Protein AF-0000000079002775 (afdb_homodimer)

InterPro domains:
  IPR001754 Orotidine 5'-phosphate decarboxylase domain [PF00215] (4-211)
  IPR001754 Orotidine 5'-phosphate decarboxylase domain [SM00934] (4-211)
  IPR011060 Ribulose-phosphate binding barrel [SSF51366] (2-215)
  IPR013785 Aldolase-type TIM barrel [G3DSA:3.20.20.70] (4-216)
  IPR041710 HPS/KGPDC domain [cd04726] (3-211)

Radius of gyration: 21.22 Å; Cα contacts (8 Å, |Δi|>4): 998; chains: 2; bounding box: 40×64×52 Å

Organism: Staphylothermus marinus (strain ATCC 43588 / DSM 3639 / JCM 9404 / F1) (NCBI:txid399550)

Sequence (434 aa):
MKPILQVALDVDDLFKALSLSTRIVAELGCGNIWMEAGTPLIKAWGRIGVDVLKKSTNCFVVADTKTMDTGAFEGEIVLSAGADAYTVLGLADDSTIRESIDKAHEYNKLLIVDLINHPNPYKRALELDRLGVDVVLYHVGIDVQRSRGLTIDQLIDEIKMLKKNINAKIAVAGGIKHGKAKPLVDAGADIVVVGSAITKADDPVESAKRFMEEILSMKPILQVALDVDDLFKALSLSTRIVAELGCGNIWMEAGTPLIKAWGRIGVDVLKKSTNCFVVADTKTMDTGAFEGEIVLSAGADAYTVLGLADDSTIRESIDKAHEYNKLLIVDLINHPNPYKRALELDRLGVDVVLYHVGIDVQRSRGLTIDQLIDEIKMLKKNINAKIAVAGGIKHGKAKPLVDAGADIVVVGSAITKADDPVESAKRFMEEILS

Structure (mmCIF, N/CA/C/O backbone):
data_AF-0000000079002775-model_v1
#
loop_
_entity.id
_entity.type
_entity.pdbx_description
1 polymer "Orotidine 5'-phosphate decarboxylase"
#
loop_
_atom_site.group_PDB
_atom_site.id
_atom_site.type_symbol
_atom_site.label_atom_id
_atom_site.label_alt_id
_atom_site.label_comp_id
_atom_site.label_asym_id
_atom_site.label_entity_id
_atom_site.label_seq_id
_atom_site.pdbx_PDB_ins_code
_atom_site.Cartn_x
_atom_site.Cartn_y
_atom_site.Cartn_z
_atom_site.occupancy
_atom_site.B_iso_or_equiv
_atom_site.auth_seq_id
_atom_site.auth_comp_id
_atom_site.auth_asym_id
_atom_site.auth_atom_id
_atom_site.pdbx_PDB_model_num
ATOM 1 N N . MET A 1 1 ? 8.57 -23.328 -19.609 1 68 1 MET A N 1
ATOM 2 C CA . MET A 1 1 ? 8.656 -23.312 -18.141 1 68 1 MET A CA 1
ATOM 3 C C . MET A 1 1 ? 7.316 -23.672 -17.516 1 68 1 MET A C 1
ATOM 5 O O . MET A 1 1 ? 6.262 -23.391 -18.094 1 68 1 MET A O 1
ATOM 9 N N . LYS A 1 2 ? 7.258 -24.453 -16.469 1 91.62 2 LYS A N 1
ATOM 10 C CA . LYS A 1 2 ? 6.012 -24.875 -15.836 1 91.62 2 LYS A CA 1
ATOM 11 C C . LYS A 1 2 ? 5.32 -23.688 -15.156 1 91.62 2 LYS A C 1
ATOM 13 O O . LYS A 1 2 ? 5.984 -22.828 -14.57 1 91.62 2 LYS A O 1
ATOM 18 N N . PRO A 1 3 ? 4.082 -23.625 -15.344 1 97.75 3 PRO A N 1
ATOM 19 C CA . PRO A 1 3 ? 3.334 -22.547 -14.68 1 97.75 3 PRO A CA 1
ATOM 20 C C . PRO A 1 3 ? 3.438 -22.594 -13.164 1 97.75 3 PRO A C 1
ATOM 22 O O . PRO A 1 3 ? 3.729 -23.656 -12.594 1 97.75 3 PRO A O 1
ATOM 25 N N . ILE A 1 4 ? 3.303 -21.484 -12.539 1 98.62 4 ILE A N 1
ATOM 26 C CA . ILE A 1 4 ? 3.41 -21.344 -11.086 1 98.62 4 ILE A CA 1
ATOM 27 C C . ILE A 1 4 ? 2.033 -21.031 -10.5 1 98.62 4 ILE A C 1
ATOM 29 O O . ILE A 1 4 ? 1.271 -20.25 -11.055 1 98.62 4 ILE A O 1
ATOM 33 N N . LEU A 1 5 ? 1.716 -21.719 -9.445 1 98.75 5 LEU A N 1
ATOM 34 C CA . LEU A 1 5 ? 0.59 -21.328 -8.602 1 98.75 5 LEU A CA 1
ATOM 35 C C . LEU A 1 5 ? 1.05 -20.422 -7.461 1 98.75 5 LEU A C 1
ATOM 37 O O . LEU A 1 5 ? 1.854 -20.844 -6.621 1 98.75 5 LEU A O 1
ATOM 41 N N . GLN A 1 6 ? 0.677 -19.219 -7.473 1 98.88 6 GLN A N 1
ATOM 42 C CA . GLN A 1 6 ? 0.916 -18.312 -6.359 1 98.88 6 GLN A CA 1
ATOM 43 C C . GLN A 1 6 ? -0.288 -18.266 -5.422 1 98.88 6 GLN A C 1
ATOM 45 O O . GLN A 1 6 ? -1.377 -17.844 -5.824 1 98.88 6 GLN A O 1
ATOM 50 N N . VAL A 1 7 ? -0.094 -18.688 -4.199 1 98.88 7 VAL A N 1
ATOM 51 C CA . VAL A 1 7 ? -1.15 -18.672 -3.191 1 98.88 7 VAL A CA 1
ATOM 52 C C . VAL A 1 7 ? -1.104 -17.375 -2.404 1 98.88 7 VAL A C 1
ATOM 54 O O . VAL A 1 7 ? -0.161 -17.125 -1.647 1 98.88 7 VAL A O 1
ATOM 57 N N . ALA A 1 8 ? -2.111 -16.562 -2.598 1 98.81 8 ALA A N 1
ATOM 58 C CA . ALA A 1 8 ? -2.182 -15.258 -1.929 1 98.81 8 ALA A CA 1
ATOM 59 C C . ALA A 1 8 ? -2.836 -15.391 -0.556 1 98.81 8 ALA A C 1
ATOM 61 O O . ALA A 1 8 ? -4.043 -15.633 -0.456 1 98.81 8 ALA A O 1
ATOM 62 N N . LEU A 1 9 ? -2.064 -15.242 0.477 1 98.69 9 LEU A N 1
ATOM 63 C CA . LEU A 1 9 ? -2.592 -15.273 1.837 1 98.69 9 LEU A CA 1
ATOM 64 C C . LEU A 1 9 ? -3.088 -13.898 2.258 1 98.69 9 LEU A C 1
ATOM 66 O O . LEU A 1 9 ? -2.451 -13.227 3.07 1 98.69 9 LEU A O 1
ATOM 70 N N . ASP A 1 10 ? -4.258 -13.57 1.811 1 97.69 10 ASP A N 1
ATOM 71 C CA . ASP A 1 10 ? -4.906 -12.305 2.109 1 97.69 10 ASP A CA 1
ATOM 72 C C . ASP A 1 10 ? -5.66 -12.367 3.436 1 97.69 10 ASP A C 1
ATOM 74 O O . ASP A 1 10 ? -6.887 -12.234 3.465 1 97.69 10 ASP A O 1
ATOM 78 N N . VAL A 1 11 ? -4.957 -12.562 4.469 1 98 11 VAL A N 1
ATOM 79 C CA . VAL A 1 11 ? -5.457 -12.633 5.84 1 98 11 VAL A CA 1
ATOM 80 C C . VAL A 1 11 ? -4.695 -11.648 6.719 1 98 11 VAL A C 1
ATOM 82 O O . VAL A 1 11 ? -3.617 -11.18 6.352 1 98 11 VAL A O 1
ATOM 85 N N . ASP A 1 12 ? -5.309 -11.312 7.848 1 98.25 12 ASP A N 1
ATOM 86 C CA . ASP A 1 12 ? -4.617 -10.398 8.75 1 98.25 12 ASP A CA 1
ATOM 87 C C . ASP A 1 12 ? -4.152 -11.117 10.016 1 98.25 12 ASP A C 1
ATOM 89 O O . ASP A 1 12 ? -3.744 -10.477 10.984 1 98.25 12 ASP A O 1
ATOM 93 N N . ASP A 1 13 ? -4.324 -12.438 10.008 1 98.19 13 ASP A N 1
ATOM 94 C CA . ASP A 1 13 ? -3.928 -13.273 11.133 1 98.19 13 ASP A CA 1
ATOM 95 C C . ASP A 1 13 ? -2.668 -14.078 10.805 1 98.19 13 ASP A C 1
ATOM 97 O O . ASP A 1 13 ? -2.668 -14.891 9.875 1 98.19 13 ASP A O 1
ATOM 101 N N . LEU A 1 14 ? -1.687 -13.836 11.594 1 98.19 14 LEU A N 1
ATOM 102 C CA . LEU A 1 14 ? -0.381 -14.43 11.336 1 98.19 14 LEU A CA 1
ATOM 103 C C . LEU A 1 14 ? -0.438 -15.945 11.477 1 98.19 14 LEU A C 1
ATOM 105 O O . LEU A 1 14 ? 0.185 -16.672 10.695 1 98.19 14 LEU A O 1
ATOM 109 N N . PHE A 1 15 ? -1.118 -16.422 12.422 1 98.06 15 PHE A N 1
ATOM 110 C CA . PHE A 1 15 ? -1.224 -17.859 12.656 1 98.06 15 PHE A CA 1
ATOM 111 C C . PHE A 1 15 ? -1.978 -18.547 11.516 1 98.06 15 PHE A C 1
ATOM 113 O O . PHE A 1 15 ? -1.624 -19.641 11.102 1 98.06 15 PHE A O 1
ATOM 120 N N . LYS A 1 16 ? -2.967 -17.875 11.078 1 98.19 16 LYS A N 1
ATOM 121 C CA . LYS A 1 16 ? -3.707 -18.422 9.945 1 98.19 16 LYS A CA 1
ATOM 122 C C . LYS A 1 16 ? -2.82 -18.5 8.703 1 98.19 16 LYS A C 1
ATOM 124 O O . LYS A 1 16 ? -2.852 -19.5 7.984 1 98.19 16 LYS A O 1
ATOM 129 N N . ALA A 1 17 ? -2.084 -17.469 8.453 1 98.69 17 ALA A N 1
ATOM 130 C CA . ALA A 1 17 ? -1.166 -17.469 7.32 1 98.69 17 ALA A CA 1
ATOM 131 C C . ALA A 1 17 ? -0.15 -18.594 7.43 1 98.69 17 ALA A C 1
ATOM 133 O O . ALA A 1 17 ? 0.109 -19.297 6.453 1 98.69 17 ALA A O 1
ATOM 134 N N . LEU A 1 18 ? 0.353 -18.766 8.641 1 98.38 18 LEU A N 1
ATOM 135 C CA . LEU A 1 18 ? 1.354 -19.797 8.906 1 98.38 18 LEU A CA 1
ATOM 136 C C . LEU A 1 18 ? 0.762 -21.188 8.719 1 98.38 18 LEU A C 1
ATOM 138 O O . LEU A 1 18 ? 1.36 -22.031 8.055 1 98.38 18 LEU A O 1
ATOM 142 N N . SER A 1 19 ? -0.343 -21.375 9.266 1 98.44 19 SER A N 1
ATOM 143 C CA . SER A 1 19 ? -0.999 -22.672 9.203 1 98.44 19 SER A CA 1
ATOM 144 C C . SER A 1 19 ? -1.336 -23.047 7.766 1 98.44 19 SER A C 1
ATOM 146 O O . SER A 1 19 ? -1.032 -24.156 7.324 1 98.44 19 SER A O 1
ATOM 148 N N . LEU A 1 20 ? -1.895 -22.109 7.016 1 98.62 20 LEU A N 1
ATOM 149 C CA . LEU A 1 20 ? -2.279 -22.375 5.629 1 98.62 20 LEU A CA 1
ATOM 150 C C . LEU A 1 20 ? -1.055 -22.672 4.773 1 98.62 20 LEU A C 1
ATOM 152 O O . LEU A 1 20 ? -1.034 -23.656 4.043 1 98.62 20 LEU A O 1
ATOM 156 N N . SER A 1 21 ? -0.072 -21.828 4.902 1 98.62 21 SER A N 1
ATOM 157 C CA . SER A 1 21 ? 1.104 -21.953 4.047 1 98.62 21 SER A CA 1
ATOM 158 C C . SER A 1 21 ? 1.854 -23.266 4.328 1 98.62 21 SER A C 1
ATOM 160 O O . SER A 1 21 ? 2.229 -23.969 3.4 1 98.62 21 SER A O 1
ATOM 162 N N . THR A 1 22 ? 2.018 -23.625 5.609 1 98.56 22 THR A N 1
ATOM 163 C CA . THR A 1 22 ? 2.787 -24.812 5.965 1 98.56 22 THR A CA 1
ATOM 164 C C . THR A 1 22 ? 2.045 -26.078 5.562 1 98.56 22 THR A C 1
ATOM 166 O O . THR A 1 22 ? 2.658 -27.047 5.102 1 98.56 22 THR A O 1
ATOM 169 N N . ARG A 1 23 ? 0.751 -26.062 5.691 1 98.5 23 ARG A N 1
ATOM 170 C CA . ARG A 1 23 ? -0.04 -27.219 5.312 1 98.5 23 ARG A CA 1
ATOM 171 C C . ARG A 1 23 ? -0.003 -27.438 3.805 1 98.5 23 ARG A C 1
ATOM 173 O O . ARG A 1 23 ? 0.137 -28.578 3.342 1 98.5 23 ARG A O 1
ATOM 180 N N . ILE A 1 24 ? -0.096 -26.391 3.055 1 98.56 24 ILE A N 1
ATOM 181 C CA . ILE A 1 24 ? -0.084 -26.484 1.599 1 98.56 24 ILE A CA 1
ATOM 182 C C . ILE A 1 24 ? 1.282 -26.969 1.122 1 98.56 24 ILE A C 1
ATOM 184 O O . ILE A 1 24 ? 1.371 -27.875 0.296 1 98.56 24 ILE A O 1
ATOM 188 N N . VAL A 1 25 ? 2.324 -26.438 1.705 1 98 25 VAL A N 1
ATOM 189 C CA . VAL A 1 25 ? 3.678 -26.75 1.257 1 98 25 VAL A CA 1
ATOM 190 C C . VAL A 1 25 ? 4.055 -28.172 1.689 1 98 25 VAL A C 1
ATOM 192 O O . VAL A 1 25 ? 4.766 -28.875 0.973 1 98 25 VAL A O 1
ATOM 195 N N . ALA A 1 26 ? 3.549 -28.578 2.855 1 97.88 26 ALA A N 1
ATOM 196 C CA . ALA A 1 26 ? 3.811 -29.938 3.316 1 97.88 26 ALA A CA 1
ATOM 197 C C . ALA A 1 26 ? 3.277 -30.969 2.324 1 97.88 26 ALA A C 1
ATOM 199 O O . ALA A 1 26 ? 3.869 -32.031 2.145 1 97.88 26 ALA A O 1
ATOM 200 N N . GLU A 1 27 ? 2.213 -30.594 1.671 1 97.44 27 GLU A N 1
ATOM 201 C CA . 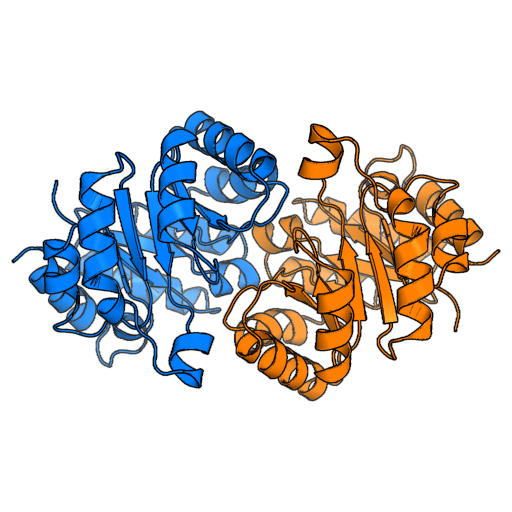GLU A 1 27 ? 1.559 -31.516 0.753 1 97.44 27 GLU A CA 1
ATOM 202 C C . GLU A 1 27 ? 2.104 -31.359 -0.665 1 97.44 27 GLU A C 1
ATOM 204 O O . GLU A 1 27 ? 2.295 -32.344 -1.37 1 97.44 27 GLU A O 1
ATOM 209 N N . LEU A 1 28 ? 2.338 -30.172 -1.102 1 97.06 28 LEU A N 1
ATOM 210 C CA . LEU A 1 28 ? 2.561 -29.922 -2.521 1 97.06 28 LEU A CA 1
ATOM 211 C C . LEU A 1 28 ? 4.023 -29.594 -2.795 1 97.06 28 LEU A C 1
ATOM 213 O O . LEU A 1 28 ? 4.465 -29.609 -3.945 1 97.06 28 LEU A O 1
ATOM 217 N N . GLY A 1 29 ? 4.797 -29.281 -1.727 1 96.69 29 GLY A N 1
ATOM 218 C CA . GLY A 1 29 ? 6.16 -28.828 -1.919 1 96.69 29 GLY A CA 1
ATOM 219 C C . GLY A 1 29 ? 6.238 -27.422 -2.486 1 96.69 29 GLY A C 1
ATOM 220 O O . GLY A 1 29 ? 5.223 -26.719 -2.588 1 96.69 29 GLY A O 1
ATOM 221 N N . CYS A 1 30 ? 7.469 -26.984 -2.875 1 96.5 30 CYS A N 1
ATOM 222 C CA . CYS A 1 30 ? 7.695 -25.609 -3.305 1 96.5 30 CYS A CA 1
ATOM 223 C C . CYS A 1 30 ? 8.023 -25.547 -4.793 1 96.5 30 CYS A C 1
ATOM 225 O O . CYS A 1 30 ? 8.352 -24.484 -5.316 1 96.5 30 CYS A O 1
ATOM 227 N N . GLY A 1 31 ? 7.988 -26.594 -5.461 1 93.56 31 GLY A N 1
ATOM 228 C CA . GLY A 1 31 ? 8.453 -26.641 -6.84 1 93.56 31 GLY A CA 1
ATOM 229 C C . GLY A 1 31 ? 7.754 -25.656 -7.746 1 93.56 31 GLY A C 1
ATOM 230 O O . GLY A 1 31 ? 8.406 -24.844 -8.406 1 93.56 31 GLY A O 1
ATOM 231 N N . ASN A 1 32 ? 6.438 -25.609 -7.867 1 96.12 32 ASN A N 1
ATOM 232 C CA . ASN A 1 32 ? 5.676 -24.703 -8.719 1 96.12 32 ASN A CA 1
ATOM 233 C C . ASN A 1 32 ? 4.688 -23.875 -7.902 1 96.12 32 ASN A C 1
ATOM 235 O O . ASN A 1 32 ? 3.627 -23.5 -8.398 1 96.12 32 ASN A O 1
ATOM 239 N N . ILE A 1 33 ? 5.129 -23.594 -6.621 1 97.88 33 ILE A N 1
ATOM 240 C CA . ILE A 1 33 ? 4.238 -22.828 -5.746 1 97.88 33 ILE A CA 1
ATOM 241 C C . ILE A 1 33 ? 4.984 -21.641 -5.156 1 97.88 33 ILE A C 1
ATOM 243 O O . ILE A 1 33 ? 6.113 -21.781 -4.68 1 97.88 33 ILE A O 1
ATOM 247 N N . TRP A 1 34 ? 4.426 -20.484 -5.328 1 98.75 34 TRP A N 1
ATOM 248 C CA . TRP A 1 34 ? 4.844 -19.281 -4.613 1 98.75 34 TRP A CA 1
ATOM 249 C C . TRP A 1 34 ? 3.867 -18.953 -3.488 1 98.75 34 TRP A C 1
ATOM 251 O O . TRP A 1 34 ? 2.66 -19.156 -3.627 1 98.75 34 TRP A O 1
ATOM 261 N N . MET A 1 35 ? 4.383 -18.562 -2.34 1 98.88 35 MET A N 1
ATOM 262 C CA . MET A 1 35 ? 3.559 -18.062 -1.245 1 98.88 35 MET A CA 1
ATOM 263 C C . MET A 1 35 ? 3.57 -16.531 -1.215 1 98.88 35 MET A C 1
ATOM 265 O O . MET A 1 35 ? 4.633 -15.922 -1.293 1 98.88 35 MET A O 1
ATOM 269 N N . GLU A 1 36 ? 2.438 -15.977 -1.137 1 98.94 36 GLU A N 1
ATOM 270 C CA . GLU A 1 36 ? 2.334 -14.516 -1.114 1 98.94 36 GLU A CA 1
ATOM 271 C C . GLU A 1 36 ? 1.89 -14.016 0.256 1 98.94 36 GLU A C 1
ATOM 273 O O . GLU A 1 36 ? 0.827 -14.398 0.749 1 98.94 36 GLU A O 1
ATOM 278 N N . ALA A 1 37 ? 2.727 -13.227 0.884 1 98.94 37 ALA A N 1
ATOM 279 C CA . ALA A 1 37 ? 2.219 -12.359 1.942 1 98.94 37 ALA A CA 1
ATOM 280 C C . ALA A 1 37 ? 1.298 -11.281 1.373 1 98.94 37 ALA A C 1
ATOM 282 O O . ALA A 1 37 ? 1.766 -10.273 0.841 1 98.94 37 ALA A O 1
ATOM 283 N N . GLY A 1 38 ? 0.029 -11.539 1.495 1 98.81 38 GLY A N 1
ATOM 284 C CA . GLY A 1 38 ? -0.936 -10.609 0.934 1 98.81 38 GLY A CA 1
ATOM 285 C C . GLY A 1 38 ? -0.874 -9.234 1.569 1 98.81 38 GLY A C 1
ATOM 286 O O . GLY A 1 38 ? -0.318 -9.07 2.658 1 98.81 38 GLY A O 1
ATOM 287 N N . THR A 1 39 ? -1.464 -8.273 0.952 1 98.81 39 THR A N 1
ATOM 288 C CA . THR A 1 39 ? -1.425 -6.883 1.392 1 98.81 39 THR A CA 1
ATOM 289 C C . THR A 1 39 ? -1.974 -6.75 2.809 1 98.81 39 THR A C 1
ATOM 291 O O . THR A 1 39 ? -1.373 -6.082 3.652 1 98.81 39 THR A O 1
ATOM 294 N N . PRO A 1 40 ? -3.084 -7.434 3.154 1 98.62 40 PRO A N 1
ATOM 295 C CA . PRO A 1 40 ? -3.57 -7.309 4.531 1 98.62 40 PRO A CA 1
ATOM 296 C C . PRO A 1 40 ? -2.592 -7.879 5.555 1 98.62 40 PRO A C 1
ATOM 298 O O . PRO A 1 40 ? -2.48 -7.352 6.668 1 98.62 40 PRO A O 1
ATOM 301 N N . LEU A 1 41 ? -1.939 -8.938 5.191 1 98.88 41 LEU A N 1
ATOM 302 C CA . LEU A 1 41 ? -0.966 -9.516 6.109 1 98.88 41 LEU A CA 1
ATOM 303 C C . LEU A 1 41 ? 0.181 -8.547 6.371 1 98.88 41 LEU A C 1
ATOM 305 O O . LEU A 1 41 ? 0.629 -8.398 7.512 1 98.88 41 LEU A O 1
ATOM 309 N N . ILE A 1 42 ? 0.631 -7.898 5.316 1 98.94 42 ILE A N 1
ATOM 310 C CA . ILE A 1 42 ? 1.707 -6.918 5.434 1 98.94 42 ILE A CA 1
ATOM 311 C C . ILE A 1 42 ? 1.227 -5.715 6.238 1 98.94 42 ILE A C 1
ATOM 313 O O . ILE A 1 42 ? 1.95 -5.203 7.098 1 98.94 42 ILE A O 1
ATOM 317 N N . LYS A 1 43 ? 0.018 -5.246 6.012 1 98.81 43 LYS A N 1
ATOM 318 C CA . LYS A 1 43 ? -0.492 -4.086 6.734 1 98.81 43 LYS A CA 1
ATOM 319 C C . LYS A 1 43 ? -0.768 -4.426 8.195 1 98.81 43 LYS A C 1
ATOM 321 O O . LYS A 1 43 ? -0.725 -3.549 9.062 1 98.81 43 LYS A O 1
ATOM 326 N N . ALA A 1 44 ? -0.926 -5.707 8.484 1 98.88 44 ALA A N 1
ATOM 327 C CA . ALA A 1 44 ? -1.184 -6.141 9.859 1 98.88 44 ALA A CA 1
ATOM 328 C C . ALA A 1 44 ? 0.121 -6.398 10.609 1 98.88 44 ALA A C 1
ATOM 330 O O . ALA A 1 44 ? 0.257 -6.031 11.773 1 98.88 44 ALA A O 1
ATOM 331 N N . TRP A 1 45 ? 1.089 -7.012 9.844 1 98.81 45 TRP A N 1
ATOM 332 C CA . TRP A 1 45 ? 2.213 -7.566 10.594 1 98.81 45 TRP A CA 1
ATOM 333 C C . TRP A 1 45 ? 3.541 -7.102 10.008 1 98.81 45 TRP A C 1
ATOM 335 O O . TRP A 1 45 ? 4.609 -7.418 10.531 1 98.81 45 TRP A O 1
ATOM 345 N N . GLY A 1 46 ? 3.514 -6.336 8.93 1 98.75 46 GLY A N 1
ATOM 346 C CA . GLY A 1 46 ? 4.734 -5.824 8.328 1 98.75 46 GLY A CA 1
ATOM 347 C C . GLY A 1 46 ? 5.652 -6.918 7.82 1 98.75 46 GLY A C 1
ATOM 348 O O . GLY A 1 46 ? 5.195 -7.906 7.246 1 98.75 46 GLY A O 1
ATOM 349 N N . ARG A 1 47 ? 6.898 -6.699 7.996 1 98.56 47 ARG A N 1
ATOM 350 C CA . ARG A 1 47 ? 7.914 -7.609 7.477 1 98.56 47 ARG A CA 1
ATOM 351 C C . ARG A 1 47 ? 7.891 -8.938 8.219 1 98.56 47 ARG A C 1
ATOM 353 O O . ARG A 1 47 ? 8.406 -9.945 7.727 1 98.56 47 ARG A O 1
ATOM 360 N N . ILE A 1 48 ? 7.266 -8.984 9.398 1 98.62 48 ILE A N 1
ATOM 361 C CA . ILE A 1 48 ? 7.152 -10.219 10.164 1 98.62 48 ILE A CA 1
ATOM 362 C C . ILE A 1 48 ? 6.344 -11.25 9.367 1 98.62 48 ILE A C 1
ATOM 364 O O . ILE A 1 48 ? 6.656 -12.438 9.383 1 98.62 48 ILE A O 1
ATOM 368 N N . GLY A 1 49 ? 5.285 -10.773 8.68 1 98.75 49 GLY A N 1
ATOM 369 C CA . GLY A 1 49 ? 4.508 -11.656 7.828 1 98.75 49 GLY A CA 1
ATOM 370 C C . GLY A 1 49 ? 5.328 -12.305 6.727 1 98.75 49 GLY A C 1
ATOM 371 O O . GLY A 1 49 ? 5.148 -13.484 6.418 1 98.75 49 GLY A O 1
ATOM 372 N N . VAL A 1 50 ? 6.27 -11.57 6.195 1 98.88 50 VAL A N 1
ATOM 373 C CA . VAL A 1 50 ? 7.148 -12.047 5.129 1 98.88 50 VAL A CA 1
ATOM 374 C C . VAL A 1 50 ? 8.156 -13.047 5.695 1 98.88 50 VAL A C 1
ATOM 376 O O . VAL A 1 50 ? 8.344 -14.133 5.145 1 98.88 50 VAL A O 1
ATOM 379 N N . ASP A 1 51 ? 8.734 -12.648 6.793 1 98.69 51 ASP A N 1
ATOM 380 C CA . ASP A 1 51 ? 9.773 -13.438 7.449 1 98.69 51 ASP A CA 1
ATOM 381 C C . ASP A 1 51 ? 9.242 -14.812 7.855 1 98.69 51 ASP A C 1
ATOM 383 O O . ASP A 1 51 ? 9.891 -15.828 7.629 1 98.69 51 ASP A O 1
ATOM 387 N N . VAL A 1 52 ? 8.055 -14.82 8.406 1 97.94 52 VAL A N 1
ATOM 388 C CA . VAL A 1 52 ? 7.469 -16.047 8.914 1 97.94 52 VAL A CA 1
ATOM 389 C C . VAL A 1 52 ? 7.184 -17 7.754 1 97.94 52 VAL A C 1
ATOM 391 O O . VAL A 1 52 ? 7.438 -18.203 7.852 1 97.94 52 VAL A O 1
ATOM 394 N N . LEU A 1 53 ? 6.668 -16.5 6.656 1 98.62 53 LEU A N 1
ATOM 395 C CA . LEU A 1 53 ? 6.375 -17.344 5.5 1 98.62 53 LEU A CA 1
ATOM 396 C C . LEU A 1 53 ? 7.656 -17.906 4.906 1 98.62 53 LEU A C 1
ATOM 398 O O . LEU A 1 53 ? 7.703 -19.078 4.523 1 98.62 53 LEU A O 1
ATOM 402 N N . LYS A 1 54 ? 8.68 -17.062 4.836 1 98.69 54 LYS A N 1
ATOM 403 C CA . LYS A 1 54 ? 9.945 -17.5 4.254 1 98.69 54 LYS A CA 1
ATOM 404 C C . LYS A 1 54 ? 10.594 -18.594 5.109 1 98.69 54 LYS A C 1
ATOM 406 O O . LYS A 1 54 ? 10.977 -19.641 4.598 1 98.69 54 LYS A O 1
ATOM 411 N N . LYS A 1 55 ? 10.648 -18.422 6.367 1 98.12 55 LYS A N 1
ATOM 412 C CA . LYS A 1 55 ? 11.352 -19.344 7.266 1 98.12 55 LYS A CA 1
ATOM 413 C C . LYS A 1 55 ? 10.578 -20.641 7.449 1 98.12 55 LYS A C 1
ATOM 415 O O . LYS A 1 55 ? 11.18 -21.703 7.621 1 98.12 55 LYS A O 1
ATOM 420 N N . SER A 1 56 ? 9.273 -20.516 7.371 1 97.81 56 SER A N 1
ATOM 421 C CA . SER A 1 56 ? 8.461 -21.703 7.668 1 97.81 56 SER A CA 1
ATOM 422 C C . SER A 1 56 ? 8.281 -22.578 6.43 1 97.81 56 SER A C 1
ATOM 424 O O . SER A 1 56 ? 8.086 -23.781 6.543 1 97.81 56 SER A O 1
ATOM 426 N N . THR A 1 57 ? 8.359 -22 5.207 1 97.81 57 THR A N 1
ATOM 427 C CA . THR A 1 57 ? 8.062 -22.781 4.008 1 97.81 57 THR A CA 1
ATOM 428 C C . THR A 1 57 ? 9.32 -22.984 3.166 1 97.81 57 THR A C 1
ATOM 430 O O . THR A 1 57 ? 9.422 -23.953 2.416 1 97.81 57 THR A O 1
ATOM 433 N N . ASN A 1 58 ? 10.156 -22.016 3.205 1 96.38 58 ASN A N 1
ATOM 434 C CA . ASN A 1 58 ? 11.352 -21.938 2.367 1 96.38 58 ASN A CA 1
ATOM 435 C C . ASN A 1 58 ? 10.992 -21.906 0.885 1 96.38 58 ASN A C 1
ATOM 437 O O . ASN A 1 58 ? 11.797 -22.297 0.037 1 96.38 58 ASN A O 1
ATOM 441 N N . CYS A 1 59 ? 9.773 -21.609 0.574 1 98.25 59 CYS A N 1
ATOM 442 C CA . CYS A 1 59 ? 9.32 -21.438 -0.801 1 98.25 59 CYS A CA 1
ATOM 443 C C . CYS A 1 59 ? 9.641 -20.031 -1.303 1 98.25 59 CYS A C 1
ATOM 445 O O . CYS A 1 59 ? 10.156 -19.203 -0.555 1 98.25 59 CYS A O 1
ATOM 447 N N . PHE A 1 60 ? 9.523 -19.812 -2.623 1 98.81 60 PHE A N 1
ATOM 448 C CA . PHE A 1 60 ? 9.516 -18.469 -3.182 1 98.81 60 PHE A CA 1
ATOM 449 C C . PHE A 1 60 ? 8.398 -17.641 -2.566 1 98.81 60 PHE A C 1
ATOM 451 O O . PHE A 1 60 ? 7.234 -18.047 -2.59 1 98.81 60 PHE A O 1
ATOM 458 N N . VAL A 1 61 ? 8.742 -16.484 -1.945 1 98.94 61 VAL A N 1
ATOM 459 C CA . VAL A 1 61 ? 7.758 -15.68 -1.232 1 98.94 61 VAL A CA 1
ATOM 460 C C . VAL A 1 61 ? 7.602 -14.328 -1.924 1 98.94 61 VAL A C 1
ATOM 462 O O . VAL A 1 61 ? 8.594 -13.648 -2.201 1 98.94 61 VAL A O 1
ATOM 465 N N . VAL A 1 62 ? 6.371 -13.945 -2.232 1 98.94 62 VAL A N 1
ATOM 466 C CA . VAL A 1 62 ? 6.027 -12.641 -2.791 1 98.94 62 VAL A CA 1
ATOM 467 C C . VAL A 1 62 ? 5.473 -11.742 -1.691 1 98.94 62 VAL A C 1
ATOM 469 O O . VAL A 1 62 ? 4.57 -12.133 -0.952 1 98.94 62 VAL A O 1
ATOM 472 N N . ALA A 1 63 ? 6.051 -10.594 -1.501 1 99 63 ALA A N 1
ATOM 473 C CA . ALA A 1 63 ? 5.445 -9.562 -0.661 1 99 63 ALA A CA 1
ATOM 474 C C . ALA A 1 63 ? 4.562 -8.633 -1.486 1 99 63 ALA A C 1
ATOM 476 O O . ALA A 1 63 ? 5.062 -7.855 -2.303 1 99 63 ALA A O 1
ATOM 477 N N . ASP A 1 64 ? 3.281 -8.727 -1.263 1 98.94 64 ASP A N 1
ATOM 478 C CA . ASP A 1 64 ? 2.344 -7.906 -2.023 1 98.94 64 ASP A CA 1
ATOM 479 C C . ASP A 1 64 ? 2.209 -6.516 -1.408 1 98.94 64 ASP A C 1
ATOM 481 O O . ASP A 1 64 ? 1.159 -6.172 -0.86 1 98.94 64 ASP A O 1
ATOM 485 N N . THR A 1 65 ? 3.203 -5.664 -1.651 1 98.94 65 THR A N 1
ATOM 486 C CA . THR A 1 65 ? 3.328 -4.363 -1.006 1 98.94 65 THR A CA 1
ATOM 487 C C . THR A 1 65 ? 2.457 -3.324 -1.708 1 98.94 65 THR A C 1
ATOM 489 O O . THR A 1 65 ? 2.055 -2.33 -1.1 1 98.94 65 THR A O 1
ATOM 492 N N . LYS A 1 66 ? 2.207 -3.52 -2.938 1 98.88 66 LYS A N 1
ATOM 493 C CA . LYS A 1 66 ? 1.467 -2.553 -3.742 1 98.88 66 LYS A CA 1
ATOM 494 C C . LYS A 1 66 ? 2.029 -1.146 -3.568 1 98.88 66 LYS A C 1
ATOM 496 O O . LYS A 1 66 ? 1.283 -0.201 -3.305 1 98.88 66 LYS A O 1
ATOM 501 N N . THR A 1 67 ? 3.316 -1.037 -3.773 1 98.88 67 THR A N 1
ATOM 502 C CA . THR A 1 67 ? 4.047 0.203 -3.537 1 98.88 67 THR A CA 1
ATOM 503 C C . THR A 1 67 ? 3.691 1.25 -4.59 1 98.88 67 THR A C 1
ATOM 505 O O . THR A 1 67 ? 3.592 0.936 -5.777 1 98.88 67 THR A O 1
ATOM 508 N N . MET A 1 68 ? 3.49 2.502 -4.137 1 98.75 68 MET A N 1
ATOM 509 C CA . MET A 1 68 ? 3.08 3.584 -5.027 1 98.75 68 MET A CA 1
ATOM 510 C C . MET A 1 68 ? 4.191 4.621 -5.168 1 98.75 68 MET A C 1
ATOM 512 O O . MET A 1 68 ? 4.258 5.328 -6.176 1 98.75 68 MET A O 1
ATOM 516 N N . ASP A 1 69 ? 5 4.801 -4.164 1 97.75 69 ASP A N 1
ATOM 517 C CA . ASP A 1 69 ? 6.168 5.676 -4.148 1 97.75 69 ASP A CA 1
ATOM 518 C C . ASP A 1 69 ? 7.246 5.137 -3.213 1 97.75 69 ASP A C 1
ATOM 520 O O . ASP A 1 69 ? 7.004 4.195 -2.455 1 97.75 69 ASP A O 1
ATOM 524 N N . THR A 1 70 ? 8.453 5.613 -3.357 1 97.38 70 THR A N 1
ATOM 525 C CA . THR A 1 70 ? 9.617 5.211 -2.572 1 97.38 70 THR A CA 1
ATOM 526 C C . THR A 1 70 ? 9.883 3.715 -2.73 1 97.38 70 THR A C 1
ATOM 528 O O . THR A 1 70 ? 10.023 2.994 -1.74 1 97.38 70 THR A O 1
ATOM 531 N N . GLY A 1 71 ? 9.922 3.322 -3.994 1 98.44 71 GLY A N 1
ATOM 532 C CA . GLY A 1 71 ? 9.977 1.919 -4.367 1 98.44 71 GLY A CA 1
ATOM 533 C C . GLY A 1 71 ? 11.18 1.195 -3.795 1 98.44 71 GLY A C 1
ATOM 534 O O . GLY A 1 71 ? 11.055 0.09 -3.264 1 98.44 71 GLY A O 1
ATOM 535 N N . ALA A 1 72 ? 12.352 1.822 -3.846 1 98.5 72 ALA A N 1
ATOM 536 C CA . ALA A 1 72 ? 13.57 1.188 -3.355 1 98.5 72 ALA A CA 1
ATOM 537 C C . ALA A 1 72 ? 13.539 1.026 -1.838 1 98.5 72 ALA A C 1
ATOM 539 O O . ALA A 1 72 ? 13.906 -0.025 -1.311 1 98.5 72 ALA A O 1
ATOM 540 N N . PHE A 1 73 ? 13.07 2.029 -1.182 1 98.56 73 PHE A N 1
ATOM 541 C CA . PHE A 1 73 ? 13.016 2.029 0.275 1 98.56 73 PHE A CA 1
ATOM 542 C C . PHE A 1 73 ? 12.047 0.962 0.779 1 98.56 73 PHE A C 1
ATOM 544 O O . PHE A 1 73 ? 12.406 0.147 1.633 1 98.56 73 PHE A O 1
ATOM 551 N N . GLU A 1 74 ? 10.859 0.926 0.259 1 98.75 74 GLU A N 1
ATOM 552 C CA . GLU A 1 74 ? 9.859 -0.055 0.672 1 98.75 74 GLU A CA 1
ATOM 553 C C . GLU A 1 74 ? 10.258 -1.465 0.246 1 98.75 74 GLU A C 1
ATOM 555 O O . GLU A 1 74 ? 9.992 -2.434 0.958 1 98.75 74 GLU A O 1
ATOM 560 N N . GLY A 1 75 ? 10.906 -1.564 -0.966 1 98.88 75 GLY A N 1
ATOM 561 C CA . GLY A 1 75 ? 11.43 -2.852 -1.393 1 98.88 75 GLY A CA 1
ATOM 562 C C . GLY A 1 75 ? 12.445 -3.43 -0.427 1 98.88 75 GLY A C 1
ATOM 563 O O . GLY A 1 75 ? 12.391 -4.617 -0.096 1 98.88 75 GLY A O 1
ATOM 564 N N . GLU A 1 76 ? 13.328 -2.57 0.064 1 98.88 76 GLU A N 1
ATOM 565 C CA . GLU A 1 76 ? 14.375 -3.01 0.98 1 98.88 76 GLU A CA 1
ATOM 566 C C . GLU A 1 76 ? 13.781 -3.625 2.244 1 98.88 76 GLU A C 1
ATOM 568 O O . GLU A 1 76 ? 14.336 -4.586 2.791 1 98.88 76 GLU A O 1
ATOM 573 N N . ILE A 1 77 ? 12.719 -3.119 2.713 1 98.94 77 ILE A N 1
ATOM 574 C CA . ILE A 1 77 ? 12.062 -3.574 3.936 1 98.94 77 ILE A CA 1
ATOM 575 C C . ILE A 1 77 ? 11.688 -5.047 3.801 1 98.94 77 ILE A C 1
ATOM 577 O O . ILE A 1 77 ? 12 -5.859 4.672 1 98.94 77 ILE A O 1
ATOM 581 N N . VAL A 1 78 ? 11.086 -5.406 2.631 1 98.94 78 VAL A N 1
ATOM 582 C CA . VAL A 1 78 ? 10.523 -6.75 2.527 1 98.94 78 VAL A CA 1
ATOM 583 C C . VAL A 1 78 ? 11.562 -7.703 1.945 1 98.94 78 VAL A C 1
ATOM 585 O O . VAL A 1 78 ? 11.586 -8.891 2.289 1 98.94 78 VAL A O 1
ATOM 588 N N . LEU A 1 79 ? 12.5 -7.199 1.054 1 98.94 79 LEU A N 1
ATOM 589 C CA . LEU A 1 79 ? 13.57 -8.047 0.524 1 98.94 79 LEU A CA 1
ATOM 590 C C . LEU A 1 79 ? 14.516 -8.484 1.636 1 98.94 79 LEU A C 1
ATOM 592 O O . LEU A 1 79 ? 14.922 -9.648 1.688 1 98.94 79 LEU A O 1
ATOM 596 N N . SER A 1 80 ? 14.797 -7.613 2.566 1 98.75 80 SER A N 1
ATOM 597 C CA . SER A 1 80 ? 15.664 -7.93 3.695 1 98.75 80 SER A CA 1
ATOM 598 C C . SER A 1 80 ? 14.992 -8.906 4.652 1 98.75 80 SER A C 1
ATOM 600 O O . SER A 1 80 ? 15.664 -9.594 5.426 1 98.75 80 SER A O 1
ATOM 602 N N . ALA A 1 81 ? 13.688 -8.961 4.578 1 98.75 81 ALA A N 1
ATOM 603 C CA . ALA A 1 81 ? 12.938 -9.875 5.434 1 98.75 81 ALA A CA 1
ATOM 604 C C . ALA A 1 81 ? 12.82 -11.258 4.797 1 98.75 81 ALA A C 1
ATOM 606 O O . ALA A 1 81 ? 12.305 -12.195 5.414 1 98.75 81 ALA A O 1
ATOM 607 N N . GLY A 1 82 ? 13.258 -11.383 3.521 1 98.81 82 GLY A N 1
ATOM 608 C CA . GLY A 1 82 ? 13.32 -12.711 2.92 1 98.81 82 GLY A CA 1
ATOM 609 C C . GLY A 1 82 ? 12.438 -12.852 1.692 1 98.81 82 GLY A C 1
ATOM 610 O O . GLY A 1 82 ? 12.43 -13.898 1.045 1 98.81 82 GLY A O 1
ATOM 611 N N . ALA A 1 83 ? 11.719 -11.805 1.301 1 98.94 83 ALA A N 1
ATOM 612 C CA . ALA A 1 83 ? 10.891 -11.883 0.097 1 98.94 83 ALA A CA 1
ATOM 613 C C . ALA A 1 83 ? 11.75 -12.148 -1.138 1 98.94 83 ALA A C 1
ATOM 615 O O . ALA A 1 83 ? 12.859 -11.617 -1.259 1 98.94 83 ALA A O 1
ATOM 616 N N . ASP A 1 84 ? 11.195 -12.938 -2.023 1 98.94 84 ASP A N 1
ATOM 617 C CA . ASP A 1 84 ? 11.867 -13.219 -3.289 1 98.94 84 ASP A CA 1
ATOM 618 C C . ASP A 1 84 ? 11.352 -12.305 -4.398 1 98.94 84 ASP A C 1
ATOM 620 O O . ASP A 1 84 ? 11.938 -12.25 -5.484 1 98.94 84 ASP A O 1
ATOM 624 N N . ALA A 1 85 ? 10.258 -11.609 -4.16 1 98.94 85 ALA A N 1
ATOM 625 C CA . ALA A 1 85 ? 9.672 -10.594 -5.031 1 98.94 85 ALA A CA 1
ATOM 626 C C . ALA A 1 85 ? 8.773 -9.648 -4.242 1 98.94 85 ALA A C 1
ATOM 628 O O . ALA A 1 85 ? 8.289 -10 -3.166 1 98.94 85 ALA A O 1
ATOM 629 N N . TYR A 1 86 ? 8.57 -8.461 -4.672 1 98.94 86 TYR A N 1
ATOM 630 C CA . TYR A 1 86 ? 7.574 -7.559 -4.113 1 98.94 86 TYR A CA 1
ATOM 631 C C . TYR A 1 86 ? 6.852 -6.797 -5.219 1 98.94 86 TYR A C 1
ATOM 633 O O . TYR A 1 86 ? 7.281 -6.809 -6.375 1 98.94 86 TYR A O 1
ATOM 641 N N . THR A 1 87 ? 5.742 -6.219 -4.879 1 98.94 87 THR A N 1
ATOM 642 C CA . THR A 1 87 ? 4.906 -5.637 -5.922 1 98.94 87 THR A CA 1
ATOM 643 C C . THR A 1 87 ? 4.938 -4.113 -5.855 1 98.94 87 THR A C 1
ATOM 645 O O . THR A 1 87 ? 4.992 -3.535 -4.77 1 98.94 87 THR A O 1
ATOM 648 N N . VAL A 1 88 ? 4.906 -3.508 -6.973 1 98.94 88 VAL A N 1
ATOM 649 C CA . VAL A 1 88 ? 4.699 -2.08 -7.195 1 98.94 88 VAL A CA 1
ATOM 650 C C . VAL A 1 88 ? 3.494 -1.871 -8.109 1 98.94 88 VAL A C 1
ATOM 652 O O . VAL A 1 88 ? 3.217 -2.697 -8.984 1 98.94 88 VAL A O 1
ATOM 655 N N . LEU A 1 89 ? 2.797 -0.78 -7.871 1 98.94 89 LEU A N 1
ATOM 656 C CA . LEU A 1 89 ? 1.616 -0.511 -8.688 1 98.94 89 LEU A CA 1
ATOM 657 C C . LEU A 1 89 ? 2.01 0.033 -10.055 1 98.94 89 LEU A C 1
ATOM 659 O O . LEU A 1 89 ? 2.895 0.886 -10.156 1 98.94 89 LEU A O 1
ATOM 663 N N . GLY A 1 90 ? 1.311 -0.496 -11.078 1 98.81 90 GLY A N 1
ATOM 664 C CA . GLY A 1 90 ? 1.532 -0.009 -12.43 1 98.81 90 GLY A CA 1
A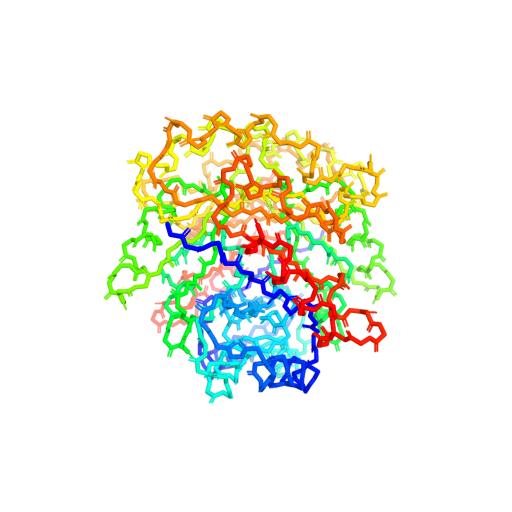TOM 665 C C . GLY A 1 90 ? 1.187 1.459 -12.602 1 98.81 90 GLY A C 1
ATOM 666 O O . GLY A 1 90 ? 1.589 2.086 -13.578 1 98.81 90 GLY A O 1
ATOM 667 N N . LEU A 1 91 ? 0.51 1.975 -11.688 1 98.62 91 LEU A N 1
ATOM 668 C CA . LEU A 1 91 ? 0.076 3.367 -11.703 1 98.62 91 LEU A CA 1
ATOM 669 C C . LEU A 1 91 ? 1.1 4.262 -11.008 1 98.62 91 LEU A C 1
ATOM 671 O O . LEU A 1 91 ? 0.942 5.484 -10.984 1 98.62 91 LEU A O 1
ATOM 675 N N . ALA A 1 92 ? 2.166 3.686 -10.43 1 98.56 92 ALA A N 1
ATOM 676 C CA . ALA A 1 92 ? 3.264 4.477 -9.875 1 98.56 92 ALA A CA 1
ATOM 677 C C . ALA A 1 92 ? 4.043 5.18 -10.977 1 98.56 92 ALA A C 1
ATOM 679 O O . ALA A 1 92 ? 3.973 4.785 -12.148 1 98.56 92 ALA A O 1
ATOM 680 N N . ASP A 1 93 ? 4.68 6.238 -10.648 1 97.75 93 ASP A N 1
ATOM 681 C CA . ASP A 1 93 ? 5.547 6.934 -11.594 1 97.75 93 ASP A CA 1
ATOM 682 C C . ASP A 1 93 ? 6.668 6.02 -12.086 1 97.75 93 ASP A C 1
ATOM 684 O O . ASP A 1 93 ? 7.145 5.16 -11.344 1 97.75 93 ASP A O 1
ATOM 688 N N . ASP A 1 94 ? 7.164 6.242 -13.328 1 97.94 94 ASP A N 1
ATOM 689 C CA . ASP A 1 94 ? 8.219 5.402 -13.891 1 97.94 94 ASP A CA 1
ATOM 690 C C . ASP A 1 94 ? 9.492 5.484 -13.047 1 97.94 94 ASP A C 1
ATOM 692 O O . ASP A 1 94 ? 10.25 4.516 -12.969 1 97.94 94 ASP A O 1
ATOM 696 N N . SER A 1 95 ? 9.719 6.633 -12.43 1 97.56 95 SER A N 1
ATOM 697 C CA . SER A 1 95 ? 10.883 6.742 -11.555 1 97.56 95 SER A CA 1
ATOM 698 C C . SER A 1 95 ? 10.789 5.77 -10.383 1 97.56 95 SER A C 1
ATOM 700 O O . SER A 1 95 ? 11.797 5.184 -9.977 1 97.56 95 SER A O 1
ATOM 702 N N . THR A 1 96 ? 9.586 5.551 -9.82 1 98.44 96 THR A N 1
ATOM 703 C CA . THR A 1 96 ? 9.359 4.578 -8.758 1 98.44 96 THR A CA 1
ATOM 704 C C . THR A 1 96 ? 9.609 3.16 -9.258 1 98.44 96 THR A C 1
ATOM 706 O O . THR A 1 96 ? 10.266 2.361 -8.578 1 98.44 96 THR A O 1
ATOM 709 N N . ILE A 1 97 ? 9.125 2.887 -10.453 1 98.81 97 ILE A N 1
ATOM 710 C CA . ILE A 1 97 ? 9.258 1.554 -11.023 1 98.81 97 ILE A CA 1
ATOM 711 C C . ILE A 1 97 ? 10.734 1.261 -11.305 1 98.81 97 ILE A C 1
ATOM 713 O O . ILE A 1 97 ? 11.234 0.185 -10.969 1 98.81 97 ILE A O 1
ATOM 717 N N . ARG A 1 98 ? 11.477 2.211 -11.844 1 98.56 98 ARG A N 1
ATOM 718 C CA . ARG A 1 98 ? 12.891 2.02 -12.18 1 98.56 98 ARG A CA 1
ATOM 719 C C . ARG A 1 98 ? 13.711 1.753 -10.922 1 98.56 98 ARG A C 1
ATOM 721 O O . ARG A 1 98 ? 14.531 0.83 -10.891 1 98.56 98 ARG A O 1
ATOM 728 N N . GLU A 1 99 ? 13.492 2.543 -9.914 1 98.31 99 GLU A N 1
ATOM 729 C CA . GLU A 1 99 ? 14.266 2.328 -8.703 1 98.31 99 GLU A CA 1
ATOM 730 C C . GLU A 1 99 ? 13.906 1.003 -8.039 1 98.31 99 GLU A C 1
ATOM 732 O O . GLU A 1 99 ? 14.75 0.362 -7.414 1 98.31 99 GLU A O 1
ATOM 737 N N . SER A 1 100 ? 12.648 0.59 -8.18 1 98.88 100 SER A N 1
ATOM 738 C CA . SER A 1 100 ? 12.219 -0.697 -7.645 1 98.88 100 SER A CA 1
ATOM 739 C C . SER A 1 100 ? 12.883 -1.854 -8.383 1 98.88 100 SER A C 1
ATOM 741 O O . SER A 1 100 ? 13.281 -2.844 -7.766 1 98.88 100 SER A O 1
ATOM 743 N N . ILE A 1 101 ? 12.977 -1.735 -9.758 1 98.88 101 ILE A N 1
ATOM 744 C CA . ILE A 1 101 ? 13.68 -2.734 -10.547 1 98.88 101 ILE A CA 1
ATOM 745 C C . ILE A 1 101 ? 15.125 -2.859 -10.055 1 98.88 101 ILE A C 1
ATOM 747 O O . ILE A 1 101 ? 15.594 -3.963 -9.773 1 98.88 101 ILE A O 1
ATOM 751 N N . ASP A 1 102 ? 15.75 -1.711 -9.922 1 98.81 102 ASP A N 1
ATOM 752 C CA . ASP A 1 102 ? 17.141 -1.685 -9.5 1 98.81 102 ASP A CA 1
ATOM 753 C C . ASP A 1 102 ? 17.312 -2.344 -8.133 1 98.81 102 ASP A C 1
ATOM 755 O O . ASP A 1 102 ? 18.234 -3.143 -7.93 1 98.81 102 ASP A O 1
ATOM 759 N N . LYS A 1 103 ? 16.422 -2.021 -7.223 1 98.88 103 LYS A N 1
ATOM 760 C CA . LYS A 1 103 ? 16.531 -2.551 -5.867 1 98.88 103 LYS A CA 1
ATOM 761 C C . LYS A 1 103 ? 16.312 -4.062 -5.848 1 98.88 103 LYS A C 1
ATOM 763 O O . LYS A 1 103 ? 17.062 -4.797 -5.203 1 98.88 103 LYS A O 1
ATOM 768 N N . ALA A 1 104 ? 15.289 -4.539 -6.523 1 98.94 104 ALA A N 1
ATOM 769 C CA . ALA A 1 104 ? 15.031 -5.973 -6.598 1 98.94 104 ALA A CA 1
ATOM 770 C C . ALA A 1 104 ? 16.234 -6.723 -7.168 1 98.94 104 ALA A C 1
ATOM 772 O O . ALA A 1 104 ? 16.656 -7.738 -6.613 1 98.94 104 ALA A O 1
ATOM 773 N N . HIS A 1 105 ? 16.781 -6.195 -8.219 1 98.88 105 HIS A N 1
ATOM 774 C CA . HIS A 1 105 ? 17.891 -6.852 -8.898 1 98.88 105 HIS A CA 1
ATOM 775 C C . HIS A 1 105 ? 19.172 -6.793 -8.062 1 98.88 105 HIS A C 1
ATOM 777 O O . HIS A 1 105 ? 19.984 -7.719 -8.102 1 98.88 105 HIS A O 1
ATOM 783 N N . GLU A 1 106 ? 19.359 -5.676 -7.34 1 98.75 106 GLU A N 1
ATOM 784 C CA . GLU A 1 106 ? 20.469 -5.59 -6.391 1 98.75 106 GLU A CA 1
ATOM 785 C C . GLU A 1 106 ? 20.453 -6.766 -5.418 1 98.75 106 GLU A C 1
ATOM 787 O O . GLU A 1 106 ? 21.5 -7.254 -5.012 1 98.75 106 GLU A O 1
ATOM 792 N N . TYR A 1 107 ? 19.297 -7.266 -5.035 1 98.69 107 TYR A N 1
ATOM 793 C CA . TYR A 1 107 ? 19.125 -8.383 -4.117 1 98.69 107 TYR A CA 1
ATOM 794 C C . TYR A 1 107 ? 19.047 -9.703 -4.875 1 98.69 107 TYR A C 1
ATOM 796 O O . TYR A 1 107 ? 18.859 -10.766 -4.27 1 98.69 107 TYR A O 1
ATOM 804 N N . ASN A 1 108 ? 19.125 -9.648 -6.215 1 98.81 108 ASN A N 1
ATOM 805 C CA . ASN A 1 108 ? 18.938 -10.82 -7.066 1 98.81 108 ASN A CA 1
ATOM 806 C C . ASN A 1 108 ? 17.547 -11.414 -6.902 1 98.81 108 ASN A C 1
ATOM 808 O O . ASN A 1 108 ? 17.391 -12.625 -6.742 1 98.81 108 ASN A O 1
ATOM 812 N N . LYS A 1 109 ? 16.562 -10.531 -6.789 1 98.88 109 LYS A N 1
ATOM 813 C CA . LYS A 1 109 ? 15.164 -10.891 -6.633 1 98.88 109 LYS A CA 1
ATOM 814 C C . LYS A 1 109 ? 14.32 -10.297 -7.754 1 98.88 109 LYS A C 1
ATOM 816 O O . LYS A 1 109 ? 14.852 -9.75 -8.727 1 98.88 109 LYS A O 1
ATOM 821 N N . LEU A 1 110 ? 12.984 -10.484 -7.723 1 98.94 110 LEU A N 1
ATOM 822 C CA . LEU A 1 110 ? 12.125 -10.086 -8.828 1 98.94 110 LEU A CA 1
ATOM 823 C C . LEU A 1 110 ? 11.242 -8.898 -8.438 1 98.94 110 LEU A C 1
ATOM 825 O O . LEU A 1 110 ? 10.922 -8.727 -7.262 1 98.94 110 LEU A O 1
ATOM 829 N N . LEU A 1 111 ? 10.914 -8.109 -9.414 1 98.94 111 LEU A N 1
ATOM 830 C CA . LEU A 1 111 ? 9.875 -7.098 -9.258 1 98.94 111 LEU A CA 1
ATOM 831 C C . LEU A 1 111 ? 8.617 -7.488 -10.031 1 98.94 111 LEU A C 1
ATOM 833 O O . LEU A 1 111 ? 8.695 -7.855 -11.203 1 98.94 111 LEU A O 1
ATOM 837 N N . ILE A 1 112 ? 7.5 -7.473 -9.32 1 99 112 ILE A N 1
ATOM 838 C CA . ILE A 1 112 ? 6.188 -7.668 -9.93 1 99 112 ILE A CA 1
ATOM 839 C C . ILE A 1 112 ? 5.441 -6.336 -9.984 1 99 112 ILE A C 1
ATOM 841 O O . ILE A 1 112 ? 5.32 -5.641 -8.977 1 99 112 ILE A O 1
ATOM 845 N N . VAL A 1 113 ? 4.98 -5.938 -11.141 1 98.94 113 VAL A N 1
ATOM 846 C CA . VAL A 1 113 ? 4.203 -4.711 -11.25 1 98.94 113 VAL A CA 1
ATOM 847 C C . VAL A 1 113 ? 2.727 -5.051 -11.445 1 98.94 113 VAL A C 1
ATOM 849 O O . VAL A 1 113 ? 2.361 -5.715 -12.414 1 98.94 113 VAL A O 1
ATOM 852 N N . ASP A 1 114 ? 1.937 -4.66 -10.523 1 98.94 114 ASP A N 1
ATOM 853 C CA . ASP A 1 114 ? 0.504 -4.934 -10.461 1 98.94 114 ASP A CA 1
ATOM 854 C C . ASP A 1 114 ? -0.285 -3.906 -11.273 1 98.94 114 ASP A C 1
ATOM 856 O O . ASP A 1 114 ? -0.29 -2.719 -10.938 1 98.94 114 ASP A O 1
ATOM 860 N N . LEU A 1 115 ? -1.104 -4.352 -12.219 1 98.56 115 LEU A N 1
ATOM 861 C CA . LEU A 1 115 ? -1.797 -3.467 -13.148 1 98.56 115 LEU A CA 1
ATOM 862 C C . LEU A 1 115 ? -3.221 -3.188 -12.68 1 98.56 115 LEU A C 1
ATOM 864 O O . LEU A 1 115 ? -4.047 -2.686 -13.445 1 98.56 115 LEU A O 1
ATOM 868 N N . ILE A 1 116 ? -3.465 -3.461 -11.398 1 98.19 116 ILE A N 1
ATOM 869 C CA . ILE A 1 116 ? -4.793 -3.256 -10.836 1 98.19 116 ILE A CA 1
ATOM 870 C C . ILE A 1 116 ? -5.262 -1.828 -11.117 1 98.19 116 ILE A C 1
ATOM 872 O O . ILE A 1 116 ? -4.504 -0.873 -10.922 1 98.19 116 ILE A O 1
ATOM 876 N N . ASN A 1 117 ? -6.418 -1.655 -11.695 1 96.56 117 ASN A N 1
ATOM 877 C CA . ASN A 1 117 ? -7.164 -0.417 -11.883 1 96.56 117 ASN A CA 1
ATOM 878 C C . ASN A 1 117 ? -6.543 0.446 -12.984 1 96.56 117 ASN A C 1
ATOM 880 O O . ASN A 1 117 ? -7.02 1.551 -13.25 1 96.56 117 ASN A O 1
ATOM 884 N N . HIS A 1 118 ? -5.496 -0.048 -13.625 1 97.19 118 HIS A N 1
ATOM 885 C CA . HIS A 1 118 ? -4.965 0.734 -14.734 1 97.19 118 HIS A CA 1
ATOM 886 C C . HIS A 1 118 ? -5.969 0.812 -15.883 1 97.19 118 HIS A C 1
ATOM 888 O O . HIS A 1 118 ? -6.57 -0.197 -16.25 1 97.19 118 HIS A O 1
ATOM 894 N N . PRO A 1 119 ? -6.105 1.96 -16.484 1 95.19 119 PRO A N 1
ATOM 895 C CA . PRO A 1 119 ? -7.137 2.109 -17.516 1 95.19 119 PRO A CA 1
ATOM 896 C C . PRO A 1 119 ? -6.801 1.355 -18.812 1 95.19 119 PRO A C 1
ATOM 898 O O . PRO A 1 119 ? -7.699 1.021 -19.578 1 95.19 119 PRO A O 1
ATOM 901 N N . ASN A 1 120 ? -5.531 1.123 -19.094 1 96.5 120 ASN A N 1
ATOM 902 C CA . ASN A 1 120 ? -5.043 0.363 -20.25 1 96.5 120 ASN A CA 1
ATOM 903 C C . ASN A 1 120 ? -3.91 -0.58 -19.844 1 96.5 120 ASN A C 1
ATOM 905 O O . ASN A 1 120 ? -2.746 -0.323 -20.156 1 96.5 120 ASN A O 1
ATOM 909 N N . PRO A 1 121 ? -4.316 -1.669 -19.219 1 97.06 121 PRO A N 1
ATOM 910 C CA . PRO A 1 121 ? -3.291 -2.576 -18.703 1 97.06 121 PRO A CA 1
ATOM 911 C C . PRO A 1 121 ? -2.393 -3.146 -19.797 1 97.06 121 PRO A C 1
ATOM 913 O O . PRO A 1 121 ? -1.198 -3.357 -19.562 1 97.06 121 PRO A O 1
ATOM 916 N N . TYR A 1 122 ? -2.93 -3.383 -20.984 1 97.12 122 TYR A N 1
ATOM 917 C CA . TYR A 1 122 ? -2.137 -3.932 -22.078 1 97.12 122 TYR A CA 1
ATOM 918 C C . TYR A 1 122 ? -1.013 -2.98 -22.469 1 97.12 122 TYR A C 1
ATOM 920 O O . TYR A 1 122 ? 0.154 -3.377 -22.516 1 97.12 122 TYR A O 1
ATOM 928 N N . LYS A 1 123 ? -1.362 -1.76 -22.75 1 98.25 123 LYS A N 1
ATOM 929 C CA . LYS A 1 123 ? -0.363 -0.762 -23.125 1 98.25 123 LYS A CA 1
ATOM 930 C C . LYS A 1 123 ? 0.675 -0.587 -22.016 1 98.25 123 LYS A C 1
ATOM 932 O O . LYS A 1 123 ? 1.871 -0.479 -22.297 1 98.25 123 LYS A O 1
ATOM 937 N N . ARG A 1 124 ? 0.216 -0.541 -20.797 1 98.62 124 ARG A N 1
ATOM 938 C CA . ARG A 1 124 ? 1.13 -0.353 -19.672 1 98.62 124 ARG A CA 1
ATOM 939 C C . ARG A 1 124 ? 2.086 -1.534 -19.531 1 98.62 124 ARG A C 1
ATOM 941 O O . ARG A 1 124 ? 3.27 -1.352 -19.25 1 98.62 124 ARG A O 1
ATOM 948 N N . ALA A 1 125 ? 1.569 -2.699 -19.797 1 98.69 125 ALA A N 1
ATOM 949 C CA . ALA A 1 125 ? 2.412 -3.891 -19.734 1 98.69 125 ALA A CA 1
ATOM 950 C C . ALA A 1 125 ? 3.553 -3.805 -20.75 1 98.69 125 ALA A C 1
ATOM 952 O O . ALA A 1 125 ? 4.691 -4.168 -20.438 1 98.69 125 ALA A O 1
ATOM 953 N N . LEU A 1 126 ? 3.25 -3.314 -21.938 1 98.69 126 LEU A N 1
ATOM 954 C CA . LEU A 1 126 ? 4.273 -3.152 -22.953 1 98.69 126 LEU A CA 1
ATOM 955 C C . LEU A 1 126 ? 5.348 -2.166 -22.5 1 98.69 126 LEU A C 1
ATOM 957 O O . LEU A 1 126 ? 6.543 -2.416 -22.688 1 98.69 126 LEU A O 1
ATOM 961 N N . GLU A 1 127 ? 4.918 -1.112 -21.891 1 98.88 127 GLU A N 1
ATOM 962 C CA . GLU A 1 127 ? 5.848 -0.11 -21.375 1 98.88 127 GLU A CA 1
ATOM 963 C C . GLU A 1 127 ? 6.73 -0.69 -20.266 1 98.88 127 GLU A C 1
ATOM 965 O O . GLU A 1 127 ? 7.941 -0.449 -20.25 1 98.88 127 GLU A O 1
ATOM 970 N N . LEU A 1 128 ? 6.098 -1.404 -19.422 1 98.88 128 LEU A N 1
ATOM 971 C CA . LEU A 1 128 ? 6.801 -1.997 -18.297 1 98.88 128 LEU A CA 1
ATOM 972 C C . LEU A 1 128 ? 7.84 -3.012 -18.766 1 98.88 128 LEU A C 1
ATOM 974 O O . LEU A 1 128 ? 8.93 -3.104 -18.188 1 98.88 128 LEU A O 1
ATOM 978 N N . ASP A 1 129 ? 7.488 -3.752 -19.766 1 98.81 129 ASP A N 1
ATOM 979 C CA . ASP A 1 129 ? 8.43 -4.699 -20.359 1 98.81 129 ASP A CA 1
ATOM 980 C C . ASP A 1 129 ? 9.688 -3.982 -20.859 1 98.81 129 ASP A C 1
ATOM 982 O O . ASP A 1 129 ? 10.805 -4.449 -20.641 1 98.81 129 ASP A O 1
ATOM 986 N N . ARG A 1 130 ? 9.469 -2.877 -21.484 1 98.62 130 ARG A N 1
ATOM 987 C CA . ARG A 1 130 ? 10.586 -2.098 -22 1 98.62 130 ARG A CA 1
ATOM 988 C C . ARG A 1 130 ? 11.453 -1.545 -20.875 1 98.62 130 ARG A C 1
ATOM 990 O O . ARG A 1 130 ? 12.648 -1.324 -21.047 1 98.62 130 ARG A O 1
ATOM 997 N N . LEU A 1 131 ? 10.844 -1.332 -19.688 1 98.62 131 LEU A N 1
ATOM 998 C CA . LEU A 1 131 ? 11.578 -0.817 -18.531 1 98.62 131 LEU A CA 1
ATOM 999 C C . LEU A 1 131 ? 12.398 -1.921 -17.875 1 98.62 131 LEU A C 1
ATOM 1001 O O . LEU A 1 131 ? 13.273 -1.642 -17.062 1 98.62 131 LEU A O 1
ATOM 1005 N N . GLY A 1 132 ? 12.055 -3.18 -18.125 1 98.56 132 GLY A N 1
ATOM 1006 C CA . GLY A 1 132 ? 12.844 -4.277 -17.594 1 98.56 132 GLY A CA 1
ATOM 1007 C C . GLY A 1 132 ? 12.18 -4.957 -16.406 1 98.56 132 GLY A C 1
ATOM 1008 O O . GLY A 1 132 ? 12.859 -5.598 -15.602 1 98.56 132 GLY A O 1
ATOM 1009 N N . VAL A 1 133 ? 10.891 -4.809 -16.281 1 98.81 133 VAL A N 1
ATOM 1010 C CA . VAL A 1 133 ? 10.156 -5.445 -15.195 1 98.81 133 VAL A CA 1
ATOM 1011 C C . VAL A 1 133 ? 10.18 -6.961 -15.375 1 98.81 133 VAL A C 1
ATOM 1013 O O . VAL A 1 133 ? 10.172 -7.461 -16.5 1 98.81 133 VAL A O 1
ATOM 1016 N N . ASP A 1 134 ? 10.234 -7.723 -14.25 1 98.94 134 ASP A N 1
ATOM 1017 C CA . ASP A 1 134 ? 10.352 -9.18 -14.32 1 98.94 134 ASP A CA 1
ATOM 1018 C C . ASP A 1 134 ? 8.992 -9.828 -14.57 1 98.94 134 ASP A C 1
ATOM 1020 O O . ASP A 1 134 ? 8.891 -10.805 -15.312 1 98.94 134 ASP A O 1
ATOM 1024 N N . VAL A 1 135 ? 7.957 -9.312 -13.922 1 98.94 135 VAL A N 1
ATOM 1025 C CA . VAL A 1 135 ? 6.617 -9.883 -14 1 98.94 135 VAL A CA 1
ATOM 1026 C C . VAL A 1 135 ? 5.578 -8.766 -14.094 1 98.94 135 VAL A C 1
ATOM 1028 O O . VAL A 1 135 ? 5.629 -7.801 -13.328 1 98.94 135 VAL A O 1
ATOM 1031 N N . VAL A 1 136 ? 4.68 -8.812 -15.016 1 98.88 136 VAL A N 1
ATOM 1032 C CA . VAL A 1 136 ? 3.498 -7.961 -15.055 1 98.88 136 VAL A CA 1
ATOM 1033 C C . VAL A 1 136 ? 2.281 -8.742 -14.562 1 98.88 136 VAL A C 1
ATOM 1035 O O . VAL A 1 136 ? 2.057 -9.883 -14.969 1 98.88 136 VAL A O 1
ATOM 1038 N N . LEU A 1 137 ? 1.555 -8.156 -13.641 1 98.81 137 LEU A N 1
ATOM 1039 C CA . LEU A 1 137 ? 0.411 -8.82 -13.023 1 98.81 137 LEU A CA 1
ATOM 1040 C C . LEU A 1 137 ? -0.898 -8.195 -13.492 1 98.81 137 LEU A C 1
ATOM 1042 O O . LEU A 1 137 ? -1.244 -7.082 -13.086 1 98.81 137 LEU A O 1
ATOM 1046 N N . TYR A 1 138 ? -1.59 -8.883 -14.414 1 98 138 TYR A N 1
ATOM 1047 C CA . TYR A 1 138 ? -2.979 -8.531 -14.688 1 98 138 TYR A CA 1
ATOM 1048 C C . TYR A 1 138 ? -3.867 -8.844 -13.492 1 98 138 TYR A C 1
ATOM 1050 O O . TYR A 1 138 ? -3.957 -10 -13.062 1 98 138 TYR A O 1
ATOM 1058 N N . HIS A 1 139 ? -4.508 -7.828 -12.953 1 97.88 139 HIS A N 1
ATOM 1059 C CA . HIS A 1 139 ? -5.176 -7.984 -11.664 1 97.88 139 HIS A CA 1
ATOM 1060 C C . HIS A 1 139 ? -6.527 -7.277 -11.664 1 97.88 139 HIS A C 1
ATOM 1062 O O . HIS A 1 139 ? -6.598 -6.062 -11.859 1 97.88 139 HIS A O 1
ATOM 1068 N N . VAL A 1 140 ? -7.582 -8.062 -11.57 1 94.44 140 VAL A N 1
ATOM 1069 C CA . VAL A 1 140 ? -8.898 -7.5 -11.289 1 94.44 140 VAL A CA 1
ATOM 1070 C C . VAL A 1 140 ? -9.156 -7.508 -9.781 1 94.44 140 VAL A C 1
ATOM 1072 O O . VAL A 1 140 ? -9.203 -8.57 -9.164 1 94.44 140 VAL A O 1
ATOM 1075 N N . GLY A 1 141 ? -9.328 -6.371 -9.211 1 92.56 141 GLY A N 1
ATOM 1076 C CA . GLY A 1 141 ? -9.477 -6.223 -7.773 1 92.56 141 GLY A CA 1
ATOM 1077 C C . GLY A 1 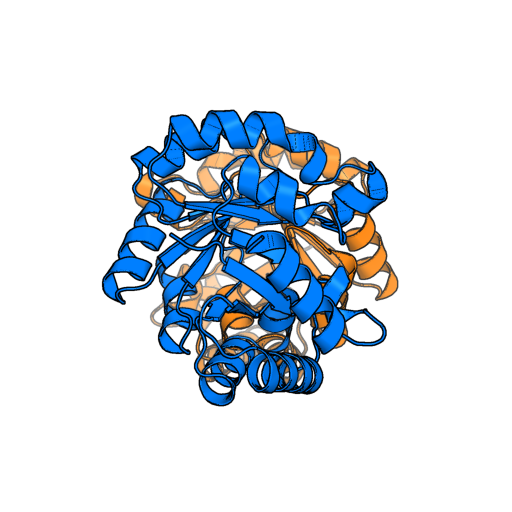141 ? -10.758 -6.844 -7.234 1 92.56 141 GLY A C 1
ATOM 1078 O O . GLY A 1 141 ? -11.766 -6.902 -7.938 1 92.56 141 GLY A O 1
ATOM 1079 N N . ILE A 1 142 ? -10.758 -7.199 -6.02 1 88.69 142 ILE A N 1
ATOM 1080 C CA . ILE A 1 142 ? -11.867 -7.879 -5.348 1 88.69 142 ILE A CA 1
ATOM 1081 C C . ILE A 1 142 ? -13.102 -6.977 -5.352 1 88.69 142 ILE A C 1
ATOM 1083 O O . ILE A 1 142 ? -14.211 -7.445 -5.594 1 88.69 142 ILE A O 1
ATOM 1087 N N . ASP A 1 143 ? -12.859 -5.742 -5.121 1 89.62 143 ASP A N 1
ATOM 1088 C CA . ASP A 1 143 ? -13.977 -4.801 -5.043 1 89.62 143 ASP A CA 1
ATOM 1089 C C . ASP A 1 143 ? -14.648 -4.641 -6.402 1 89.62 143 ASP A C 1
ATOM 1091 O O . ASP A 1 143 ? -15.875 -4.543 -6.484 1 89.62 143 ASP A O 1
ATOM 1095 N N . VAL A 1 144 ? -13.828 -4.66 -7.426 1 86.81 144 VAL A N 1
ATOM 1096 C CA . VAL A 1 144 ? -14.344 -4.562 -8.789 1 86.81 144 VAL A CA 1
ATOM 1097 C C . VAL A 1 144 ? -15.078 -5.848 -9.156 1 86.81 144 VAL A C 1
ATOM 1099 O O . VAL A 1 144 ? -16.141 -5.805 -9.781 1 86.81 144 VAL A O 1
ATOM 1102 N N . GLN A 1 145 ? -14.531 -7.008 -8.742 1 86.25 145 GLN A N 1
ATOM 1103 C CA . GLN A 1 145 ? -15.219 -8.273 -8.945 1 86.25 145 GLN A CA 1
ATOM 1104 C C . GLN A 1 145 ? -16.609 -8.25 -8.328 1 86.25 145 GLN A C 1
ATOM 1106 O O . GLN A 1 145 ? -17.594 -8.625 -8.977 1 86.25 145 GLN A O 1
ATOM 1111 N N . ARG A 1 146 ? -16.688 -7.715 -7.152 1 87.06 146 ARG A N 1
ATOM 1112 C CA . ARG A 1 146 ? -17.938 -7.723 -6.395 1 87.06 146 ARG A CA 1
ATOM 1113 C C . ARG A 1 146 ? -18.938 -6.727 -6.973 1 87.06 146 ARG A C 1
ATOM 1115 O O . ARG A 1 146 ? -20.125 -7.031 -7.098 1 87.06 146 ARG A O 1
ATOM 1122 N N . SER A 1 147 ? -18.453 -5.59 -7.355 1 88.75 147 SER A N 1
ATOM 1123 C CA . SER A 1 147 ? -19.344 -4.508 -7.75 1 88.75 147 SER A CA 1
ATOM 1124 C C . SER A 1 147 ? -19.766 -4.648 -9.211 1 88.75 147 SER A C 1
ATOM 1126 O O . SER A 1 147 ? -20.906 -4.316 -9.57 1 88.75 147 SER A O 1
ATOM 1128 N N . ARG A 1 148 ? -18.859 -5.254 -10.109 1 88.25 148 ARG A N 1
ATOM 1129 C CA . ARG A 1 148 ? -19.125 -5.238 -11.539 1 88.25 148 ARG A CA 1
ATOM 1130 C C . ARG A 1 148 ? -19.156 -6.652 -12.109 1 88.25 148 ARG A C 1
ATOM 1132 O O . ARG A 1 148 ? -19.469 -6.844 -13.289 1 88.25 148 ARG A O 1
ATOM 1139 N N . GLY A 1 149 ? -18.766 -7.574 -11.32 1 87.06 149 GLY A N 1
ATOM 1140 C CA . GLY A 1 149 ? -18.766 -8.961 -11.766 1 87.06 149 GLY A CA 1
ATOM 1141 C C . GLY A 1 149 ? -17.656 -9.281 -12.742 1 87.06 149 GLY A C 1
ATOM 1142 O O . GLY A 1 149 ? -17.688 -10.312 -13.406 1 87.06 149 GLY A O 1
ATOM 1143 N N . LEU A 1 150 ? -16.734 -8.414 -12.875 1 86.81 150 LEU A N 1
ATOM 1144 C CA . LEU A 1 150 ? -15.609 -8.617 -13.781 1 86.81 150 LEU A CA 1
ATOM 1145 C C . LEU A 1 150 ? -14.539 -9.492 -13.133 1 86.81 150 LEU A C 1
ATOM 1147 O O . LEU A 1 150 ? -14.133 -9.234 -12 1 86.81 150 LEU A O 1
ATOM 1151 N N . THR A 1 151 ? -14.172 -10.609 -13.836 1 89.5 151 THR A N 1
ATOM 1152 C CA . THR A 1 151 ? -13.086 -11.469 -13.383 1 89.5 151 THR A CA 1
ATOM 1153 C C . THR A 1 151 ? -12.008 -11.594 -14.461 1 89.5 151 THR A C 1
ATOM 1155 O O . THR A 1 151 ? -12.234 -11.219 -15.609 1 89.5 151 THR A O 1
ATOM 1158 N N . ILE A 1 152 ? -10.852 -12.07 -13.992 1 91 152 ILE A N 1
ATOM 1159 C CA . ILE A 1 152 ? -9.656 -12.023 -14.828 1 91 152 ILE A CA 1
ATOM 1160 C C . ILE A 1 152 ? -9.844 -12.93 -16.047 1 91 152 ILE A C 1
ATOM 1162 O O . ILE A 1 152 ? -9.266 -12.68 -17.109 1 91 152 ILE A O 1
ATOM 1166 N N . ASP A 1 153 ? -10.664 -13.922 -15.938 1 87.31 153 ASP A N 1
ATOM 1167 C CA . ASP A 1 153 ? -10.836 -14.875 -17.031 1 87.31 153 ASP A CA 1
ATOM 1168 C C . ASP A 1 153 ? -11.562 -14.234 -18.219 1 87.31 153 ASP A C 1
ATOM 1170 O O . ASP A 1 153 ? -11.516 -14.758 -19.328 1 87.31 153 ASP A O 1
ATOM 1174 N N . GLN A 1 154 ? -12.094 -13.047 -17.984 1 85.88 154 GLN A N 1
ATOM 1175 C CA . GLN A 1 154 ? -12.758 -12.305 -19.062 1 85.88 154 GLN A CA 1
ATOM 1176 C C . GLN A 1 154 ? -11.742 -11.523 -19.891 1 85.88 154 GLN A C 1
ATOM 1178 O O . GLN A 1 154 ? -12.094 -10.938 -20.906 1 85.88 154 GLN A O 1
ATOM 1183 N N . LEU A 1 155 ? -10.43 -11.602 -19.453 1 88.56 155 LEU A N 1
ATOM 1184 C CA . LEU A 1 155 ? -9.391 -10.859 -20.156 1 88.56 155 LEU A CA 1
ATOM 1185 C C . LEU A 1 155 ? -8.414 -11.805 -20.828 1 88.56 155 LEU A C 1
ATOM 1187 O O . LEU A 1 155 ? -7.258 -11.445 -21.078 1 88.56 155 LEU A O 1
ATOM 1191 N N . ILE A 1 156 ? -8.844 -13.016 -21.219 1 94.25 156 ILE A N 1
ATOM 1192 C CA . ILE A 1 156 ? -8.008 -14.094 -21.75 1 94.25 156 ILE A CA 1
ATOM 1193 C C . ILE A 1 156 ? -7.406 -13.664 -23.078 1 94.25 156 ILE A C 1
ATOM 1195 O O . ILE A 1 156 ? -6.25 -13.977 -23.375 1 94.25 156 ILE A O 1
ATOM 1199 N N . ASP A 1 157 ? -8.156 -12.961 -23.906 1 95 157 ASP A N 1
ATOM 1200 C CA . ASP A 1 157 ? -7.66 -12.531 -25.219 1 95 157 ASP A CA 1
ATOM 1201 C C . ASP A 1 157 ? -6.523 -11.523 -25.078 1 95 157 ASP A C 1
ATOM 1203 O O . ASP A 1 157 ? -5.562 -11.547 -25.844 1 95 157 ASP A O 1
ATOM 1207 N N . GLU A 1 158 ? -6.648 -10.688 -24.125 1 94.62 158 GLU A N 1
ATOM 1208 C CA . GLU A 1 158 ? -5.59 -9.719 -23.859 1 94.62 158 GLU A CA 1
ATOM 1209 C C . GLU A 1 158 ? -4.312 -10.406 -23.391 1 94.62 158 GLU A C 1
ATOM 1211 O O . GLU A 1 158 ? -3.209 -9.992 -23.734 1 94.62 158 GLU A O 1
ATOM 1216 N N . ILE A 1 159 ? -4.477 -11.406 -22.609 1 96.44 159 ILE A N 1
ATOM 1217 C CA . ILE A 1 159 ? -3.342 -12.172 -22.094 1 96.44 159 ILE A CA 1
ATOM 1218 C C . ILE A 1 159 ? -2.631 -12.859 -23.266 1 96.44 159 ILE A C 1
ATOM 1220 O O . ILE A 1 159 ? -1.401 -12.844 -23.344 1 96.44 159 ILE A O 1
ATOM 1224 N N . LYS A 1 160 ? -3.383 -13.414 -24.172 1 96.88 160 LYS A N 1
ATOM 1225 C CA . LYS A 1 160 ? -2.832 -14.062 -25.359 1 96.88 160 LYS A CA 1
ATOM 1226 C C . LYS A 1 160 ? -2 -13.086 -26.188 1 96.88 160 LYS A C 1
ATOM 1228 O O . LYS A 1 160 ? -0.895 -13.422 -26.609 1 96.88 160 LYS A O 1
ATOM 1233 N N . MET A 1 161 ? -2.572 -11.961 -26.344 1 97.12 161 MET A N 1
ATOM 1234 C CA . MET A 1 161 ? -1.896 -10.938 -27.141 1 97.12 161 MET A CA 1
ATOM 1235 C C . MET A 1 161 ? -0.614 -10.477 -26.453 1 97.12 161 MET A C 1
ATOM 1237 O O . MET A 1 161 ? 0.414 -10.297 -27.094 1 97.12 161 MET A O 1
ATOM 1241 N N . LEU A 1 162 ? -0.693 -10.305 -25.172 1 97.44 162 LEU A N 1
ATOM 1242 C CA . LEU A 1 162 ? 0.446 -9.812 -24.406 1 97.44 162 LEU A CA 1
ATOM 1243 C C . LEU A 1 162 ? 1.606 -10.797 -24.453 1 97.44 162 LEU A C 1
ATOM 1245 O O . LEU A 1 162 ? 2.768 -10.398 -24.547 1 97.44 162 LEU A O 1
ATOM 1249 N N . LYS A 1 163 ? 1.269 -12.078 -24.375 1 97 163 LYS A N 1
ATOM 1250 C CA . LYS A 1 163 ? 2.281 -13.133 -24.328 1 97 163 LYS A CA 1
ATOM 1251 C C . LYS A 1 163 ? 3.18 -13.062 -25.562 1 97 163 LYS A C 1
ATOM 1253 O O . LYS A 1 163 ? 4.375 -13.359 -25.484 1 97 163 LYS A O 1
ATOM 1258 N N . LYS A 1 164 ? 2.684 -12.617 -26.641 1 97.25 164 LYS A N 1
ATOM 1259 C CA . LYS A 1 164 ? 3.408 -12.57 -27.906 1 97.25 164 LYS A CA 1
ATOM 1260 C C . LYS A 1 164 ? 4.266 -11.312 -28 1 97.25 164 LYS A C 1
ATOM 1262 O O . LYS A 1 164 ? 5.145 -11.219 -28.859 1 97.25 164 LYS A O 1
ATOM 1267 N N . ASN A 1 165 ? 4.055 -10.398 -27.078 1 97.88 165 ASN A N 1
ATOM 1268 C CA . ASN A 1 165 ? 4.617 -9.078 -27.328 1 97.88 165 ASN A CA 1
ATOM 1269 C C . ASN A 1 165 ? 5.52 -8.633 -26.188 1 97.88 165 ASN A C 1
ATOM 1271 O O . ASN A 1 165 ? 6.055 -7.523 -26.203 1 97.88 165 ASN A O 1
ATOM 1275 N N . ILE A 1 166 ? 5.695 -9.5 -25.141 1 97.94 166 ILE A N 1
ATOM 1276 C CA . ILE A 1 166 ? 6.539 -9.062 -24.031 1 97.94 166 ILE A CA 1
ATOM 1277 C C . ILE A 1 166 ? 7.469 -10.203 -23.609 1 97.94 166 ILE A C 1
ATOM 1279 O O . ILE A 1 166 ? 7.195 -11.367 -23.891 1 97.94 166 ILE A O 1
ATOM 1283 N N . ASN A 1 167 ? 8.555 -9.875 -22.969 1 97.94 167 ASN A N 1
ATOM 1284 C CA . ASN A 1 167 ? 9.5 -10.836 -22.406 1 97.94 167 ASN A CA 1
ATOM 1285 C C . ASN A 1 167 ? 9.188 -11.141 -20.953 1 97.94 167 ASN A C 1
ATOM 1287 O O . ASN A 1 167 ? 9.445 -12.25 -20.469 1 97.94 167 ASN A O 1
ATOM 1291 N N . ALA A 1 168 ? 8.656 -10.133 -20.203 1 98.69 168 ALA A N 1
ATOM 1292 C CA . ALA A 1 168 ? 8.312 -10.312 -18.797 1 98.69 168 ALA A CA 1
ATOM 1293 C C . ALA A 1 168 ? 7.344 -11.477 -18.609 1 98.69 168 ALA A C 1
ATOM 1295 O O . ALA A 1 168 ? 6.562 -11.789 -19.516 1 98.69 168 ALA A O 1
ATOM 1296 N N . LYS A 1 169 ? 7.43 -12.156 -17.531 1 98.75 169 LYS A N 1
ATOM 1297 C CA . LYS A 1 169 ? 6.41 -13.141 -17.188 1 98.75 169 LYS A CA 1
ATOM 1298 C C . LYS A 1 169 ? 5.055 -12.477 -16.969 1 98.75 169 LYS A C 1
ATOM 1300 O O . LYS A 1 169 ? 4.984 -11.305 -16.578 1 98.75 169 LYS A O 1
ATOM 1305 N N . ILE A 1 170 ? 4.035 -13.234 -17.219 1 98.75 170 ILE A N 1
ATOM 1306 C CA . ILE A 1 170 ? 2.674 -12.742 -17.031 1 98.75 170 ILE A CA 1
ATOM 1307 C C . ILE A 1 170 ? 2.021 -13.453 -15.852 1 98.75 170 ILE A C 1
ATOM 1309 O O . ILE A 1 170 ? 1.938 -14.68 -15.828 1 98.75 170 ILE A O 1
ATOM 1313 N N . ALA A 1 171 ? 1.658 -12.719 -14.859 1 98.88 171 ALA A N 1
ATOM 1314 C CA . ALA A 1 171 ? 0.841 -13.203 -13.75 1 98.88 171 ALA A CA 1
ATOM 1315 C C . ALA A 1 171 ? -0.597 -12.711 -13.867 1 98.88 171 ALA A C 1
ATOM 1317 O O . ALA A 1 171 ? -0.846 -11.633 -14.414 1 98.88 171 ALA A O 1
ATOM 1318 N N . VAL A 1 172 ? -1.563 -13.508 -13.375 1 98.62 172 VAL A N 1
ATOM 1319 C CA . VAL A 1 172 ? -2.973 -13.125 -13.422 1 98.62 172 VAL A CA 1
ATOM 1320 C C . VAL A 1 172 ? -3.617 -13.352 -12.062 1 98.62 172 VAL A C 1
ATOM 1322 O O . VAL A 1 172 ? -3.33 -14.344 -11.391 1 98.62 172 VAL A O 1
ATOM 1325 N N . ALA A 1 173 ? -4.375 -12.383 -11.609 1 98.5 173 ALA A N 1
ATOM 1326 C CA . ALA A 1 173 ? -5.117 -12.43 -10.352 1 98.5 173 ALA A CA 1
ATOM 1327 C C . ALA A 1 173 ? -6.496 -11.797 -10.5 1 98.5 173 ALA A C 1
ATOM 1329 O O . ALA A 1 173 ? -6.648 -10.781 -11.18 1 98.5 173 ALA A O 1
ATOM 1330 N N . GLY A 1 174 ? -7.438 -12.383 -9.812 1 97.38 174 GLY A N 1
ATOM 1331 C CA . GLY A 1 174 ? -8.758 -11.781 -9.789 1 97.38 174 GLY A CA 1
ATOM 1332 C C . GLY A 1 174 ? -9.883 -12.789 -9.93 1 97.38 174 GLY A C 1
ATOM 1333 O O . GLY A 1 174 ? -10.398 -13.008 -11.023 1 97.38 174 GLY A O 1
ATOM 1334 N N . GLY A 1 175 ? -10.297 -13.375 -8.875 1 95.56 175 GLY A N 1
ATOM 1335 C CA . GLY A 1 175 ? -11.484 -14.211 -8.789 1 95.56 175 GLY A CA 1
ATOM 1336 C C . GLY A 1 175 ? -11.367 -15.5 -9.578 1 95.56 175 GLY A C 1
ATOM 1337 O O . GLY A 1 175 ? -12.328 -15.938 -10.203 1 95.56 175 GLY A O 1
ATOM 1338 N N . ILE A 1 176 ? -10.242 -16.078 -9.648 1 97.25 176 ILE A N 1
ATOM 1339 C CA . ILE A 1 176 ? -10.023 -17.312 -10.398 1 97.25 176 ILE A CA 1
ATOM 1340 C C . ILE A 1 176 ? -10.648 -18.484 -9.656 1 97.25 176 ILE A C 1
ATOM 1342 O O . ILE A 1 176 ? -10.297 -18.766 -8.5 1 97.25 176 ILE A O 1
ATOM 1346 N N . LYS A 1 177 ? -11.539 -19.203 -10.312 1 95.94 177 LYS A N 1
ATOM 1347 C CA . LYS A 1 177 ? -12.188 -20.406 -9.781 1 95.94 177 LYS A CA 1
ATOM 1348 C C . LYS A 1 177 ? -11.664 -21.672 -10.453 1 95.94 177 LYS A C 1
ATOM 1350 O O . LYS A 1 177 ? -10.977 -21.594 -11.477 1 95.94 177 LYS A O 1
ATOM 1355 N N . HIS A 1 178 ? -11.93 -22.797 -9.766 1 97.38 178 HIS A N 1
ATOM 1356 C CA . HIS A 1 178 ? -11.547 -24.062 -10.367 1 97.38 178 HIS A CA 1
ATOM 1357 C C . HIS A 1 178 ? -12.133 -24.203 -11.773 1 97.38 178 HIS A C 1
ATOM 1359 O O . HIS A 1 178 ? -13.289 -23.844 -12 1 97.38 178 HIS A O 1
ATOM 1365 N N . GLY A 1 179 ? -11.328 -24.656 -12.672 1 96.5 179 GLY A N 1
ATOM 1366 C CA . GLY A 1 179 ? -11.742 -24.781 -14.062 1 96.5 179 GLY A CA 1
ATOM 1367 C C . GLY A 1 179 ? -11.336 -23.609 -14.922 1 96.5 179 GLY A C 1
ATOM 1368 O O . GLY A 1 179 ? -11.336 -23.703 -16.141 1 96.5 179 GLY A O 1
ATOM 1369 N N . LYS A 1 180 ? -10.875 -22.531 -14.289 1 96.5 180 LYS A N 1
ATOM 1370 C CA . LYS A 1 180 ? -10.547 -21.312 -15.039 1 96.5 180 LYS A CA 1
ATOM 1371 C C . LYS A 1 180 ? -9.039 -21.094 -15.102 1 96.5 180 LYS A C 1
ATOM 1373 O O . LYS A 1 180 ? -8.555 -20.312 -15.914 1 96.5 180 LYS A O 1
ATOM 1378 N N . ALA A 1 181 ? -8.297 -21.859 -14.336 1 97.25 181 ALA A N 1
ATOM 1379 C CA . ALA A 1 181 ? -6.852 -21.656 -14.266 1 97.25 181 ALA A CA 1
ATOM 1380 C C . ALA A 1 181 ? -6.168 -22.156 -15.539 1 97.25 181 ALA A C 1
ATOM 1382 O O . ALA A 1 181 ? -5.285 -21.484 -16.078 1 97.25 181 ALA A O 1
ATOM 1383 N N . LYS A 1 182 ? -6.586 -23.281 -16.016 1 96.94 182 LYS A N 1
ATOM 1384 C CA . LYS A 1 182 ? -5.938 -23.891 -17.188 1 96.94 182 LYS A CA 1
ATOM 1385 C C . LYS A 1 182 ? -6.078 -23 -18.422 1 96.94 182 LYS A C 1
ATOM 1387 O O . LYS A 1 182 ? -5.094 -22.734 -19.109 1 96.94 182 LYS A O 1
ATOM 1392 N N . PRO A 1 183 ? -7.316 -22.5 -18.703 1 97.06 183 PRO A N 1
ATOM 1393 C CA . PRO A 1 183 ? -7.453 -21.594 -19.859 1 97.06 183 PRO A CA 1
ATOM 1394 C C . PRO A 1 183 ? -6.527 -20.391 -19.781 1 97.06 183 PRO A C 1
ATOM 1396 O O . PRO A 1 183 ? -6.055 -19.891 -20.797 1 97.06 183 PRO A O 1
ATOM 1399 N N . LEU A 1 184 ? -6.27 -19.859 -18.594 1 97.75 184 LEU A N 1
ATOM 1400 C CA . LEU A 1 184 ? -5.383 -18.719 -18.406 1 97.75 184 LEU A CA 1
ATOM 1401 C C . LEU A 1 184 ? -3.941 -19.094 -18.734 1 97.75 184 LEU A C 1
ATOM 1403 O O . LEU A 1 184 ? -3.236 -18.328 -19.406 1 97.75 184 LEU A O 1
ATOM 1407 N N . VAL A 1 185 ? -3.527 -20.266 -18.281 1 97.94 185 VAL A N 1
ATOM 1408 C CA . VAL A 1 185 ? -2.184 -20.75 -18.578 1 97.94 185 VAL A CA 1
ATOM 1409 C C . VAL A 1 185 ? -2.039 -21.016 -20.078 1 97.94 185 VAL A C 1
ATOM 1411 O O . VAL A 1 185 ? -1.031 -20.656 -20.688 1 97.94 185 VAL A O 1
ATOM 1414 N N . ASP A 1 186 ? -3.074 -21.594 -20.656 1 97.19 186 ASP A N 1
ATOM 1415 C CA . ASP A 1 186 ? -3.062 -21.844 -22.094 1 97.19 186 ASP A CA 1
ATOM 1416 C C . ASP A 1 186 ? -2.963 -20.547 -22.875 1 97.19 186 ASP A C 1
ATOM 1418 O O . ASP A 1 186 ? -2.389 -20.531 -23.969 1 97.19 186 ASP A O 1
ATOM 1422 N N . ALA A 1 187 ? -3.498 -19.5 -22.297 1 96.94 187 ALA A N 1
ATOM 1423 C CA . ALA A 1 187 ? -3.508 -18.203 -22.984 1 96.94 187 ALA A CA 1
ATOM 1424 C C . ALA A 1 187 ? -2.148 -17.531 -22.875 1 96.94 187 ALA A C 1
ATOM 1426 O O . ALA A 1 187 ? -1.863 -16.578 -23.609 1 96.94 187 ALA A O 1
ATOM 1427 N N . GLY A 1 188 ? -1.317 -18 -21.922 1 97.38 188 GLY A N 1
ATOM 1428 C CA . GLY A 1 188 ? 0.021 -17.438 -21.859 1 97.38 188 GLY A CA 1
ATOM 1429 C C . GLY A 1 188 ? 0.427 -17 -20.469 1 97.38 188 GLY A C 1
ATOM 1430 O O . GLY A 1 188 ? 1.556 -16.562 -20.25 1 97.38 188 GLY A O 1
ATOM 1431 N N . ALA A 1 189 ? -0.433 -17.172 -19.469 1 98.06 189 ALA A N 1
ATOM 1432 C CA . ALA A 1 189 ? -0.072 -16.828 -18.094 1 98.06 189 ALA A CA 1
ATOM 1433 C C . ALA A 1 189 ? 1.01 -17.766 -17.562 1 98.06 189 ALA A C 1
ATOM 1435 O O . ALA A 1 189 ? 0.908 -18.984 -17.703 1 98.06 189 ALA A O 1
ATOM 1436 N N . ASP A 1 190 ? 2.025 -17.188 -16.984 1 98.5 190 ASP A N 1
ATOM 1437 C CA . ASP A 1 190 ? 3.096 -17.953 -16.375 1 98.5 190 ASP A CA 1
ATOM 1438 C C . ASP A 1 190 ? 2.787 -18.25 -14.898 1 98.5 190 ASP A C 1
ATOM 1440 O O . ASP A 1 190 ? 3.252 -19.234 -14.344 1 98.5 190 ASP A O 1
ATOM 1444 N N . ILE A 1 191 ? 2.045 -17.344 -14.258 1 98.81 191 ILE A N 1
ATOM 1445 C CA . ILE A 1 191 ? 1.727 -17.391 -12.836 1 98.81 191 ILE A CA 1
ATOM 1446 C C . ILE A 1 191 ? 0.232 -17.156 -12.625 1 98.81 191 ILE A C 1
ATOM 1448 O O . ILE A 1 191 ? -0.325 -16.188 -13.148 1 98.81 191 ILE A O 1
ATOM 1452 N N . VAL A 1 192 ? -0.417 -18.031 -11.938 1 98.62 192 VAL A N 1
ATOM 1453 C CA . VAL A 1 192 ? -1.813 -17.875 -11.547 1 98.62 192 VAL A CA 1
ATOM 1454 C C . VAL A 1 192 ? -1.902 -17.609 -10.047 1 98.62 192 VAL A C 1
ATOM 1456 O O . VAL A 1 192 ? -1.487 -18.438 -9.242 1 98.62 192 VAL A O 1
ATOM 1459 N N . VAL A 1 193 ? -2.434 -16.438 -9.688 1 98.88 193 VAL A N 1
ATOM 1460 C CA . VAL A 1 193 ? -2.533 -16.016 -8.289 1 98.88 193 VAL A CA 1
ATOM 1461 C C . VAL A 1 193 ? -3.936 -16.312 -7.766 1 98.88 193 VAL A C 1
ATOM 1463 O O . VAL A 1 193 ? -4.922 -15.781 -8.281 1 98.88 193 VAL A O 1
ATOM 1466 N N . VAL A 1 194 ? -4.016 -17.125 -6.758 1 98.69 194 VAL A N 1
ATOM 1467 C CA . VAL A 1 194 ? -5.309 -17.516 -6.207 1 98.69 194 VAL A CA 1
ATOM 1468 C C . VAL A 1 194 ? -5.344 -17.219 -4.711 1 98.69 194 VAL A C 1
ATOM 1470 O O . VAL A 1 194 ? -4.43 -17.594 -3.975 1 98.69 194 VAL A O 1
ATOM 1473 N N . GLY A 1 195 ? -6.352 -16.531 -4.285 1 98 195 GLY A N 1
ATOM 1474 C CA . GLY A 1 195 ? -6.535 -16.203 -2.881 1 98 195 GLY A CA 1
ATOM 1475 C C . GLY A 1 195 ? -7.672 -16.953 -2.23 1 98 195 GLY A C 1
ATOM 1476 O O . GLY A 1 195 ? -7.492 -18.078 -1.767 1 98 195 GLY A O 1
ATOM 1477 N N . SER A 1 196 ? -8.891 -16.422 -2.318 1 97 196 SER A N 1
ATOM 1478 C CA . SER A 1 196 ? -10.031 -16.891 -1.536 1 97 196 SER A CA 1
ATOM 1479 C C . SER A 1 196 ? -10.469 -18.281 -1.971 1 97 196 SER A C 1
ATOM 1481 O O . SER A 1 196 ? -10.969 -19.062 -1.157 1 97 196 SER A O 1
ATOM 1483 N N . ALA A 1 197 ? -10.305 -18.625 -3.264 1 98 197 ALA A N 1
ATOM 1484 C CA . ALA A 1 197 ? -10.695 -19.938 -3.736 1 98 197 ALA A CA 1
ATOM 1485 C C . ALA A 1 197 ? -9.875 -21.031 -3.053 1 98 197 ALA A C 1
ATOM 1487 O O . ALA A 1 197 ? -10.273 -22.203 -3.031 1 98 197 ALA A O 1
ATOM 1488 N N . ILE A 1 198 ? -8.727 -20.641 -2.471 1 98.69 198 ILE A N 1
ATOM 1489 C CA . ILE A 1 198 ? -7.906 -21.578 -1.709 1 98.69 198 ILE A CA 1
ATOM 1490 C C . ILE A 1 198 ? -8.07 -21.312 -0.215 1 98.69 198 ILE A C 1
ATOM 1492 O O . ILE A 1 198 ? -8.469 -22.203 0.541 1 98.69 198 ILE A O 1
ATOM 1496 N N . THR A 1 199 ? -7.906 -20.094 0.256 1 98.31 199 THR A N 1
ATOM 1497 C CA . THR A 1 199 ? -7.77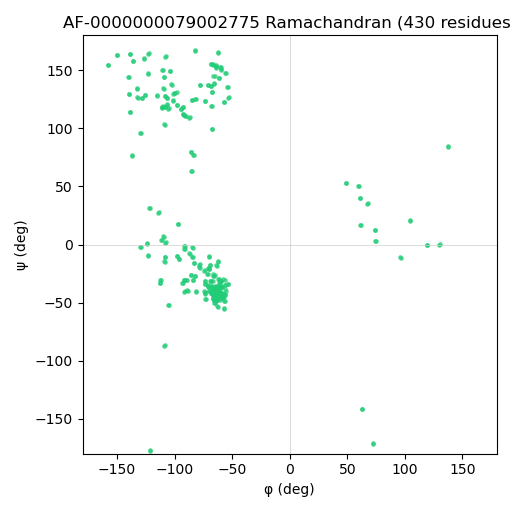3 -19.781 1.674 1 98.31 199 THR A CA 1
ATOM 1498 C C . THR A 1 199 ? -9.117 -19.906 2.385 1 98.31 199 THR A C 1
ATOM 1500 O O . THR A 1 199 ? -9.172 -20.109 3.6 1 98.31 199 THR A O 1
ATOM 1503 N N . LYS A 1 200 ? -10.242 -19.812 1.624 1 97.5 200 LYS A N 1
ATOM 1504 C CA . LYS A 1 200 ? -11.562 -19.891 2.238 1 97.5 200 LYS A CA 1
ATOM 1505 C C . LYS A 1 200 ? -12.242 -21.219 1.884 1 97.5 200 LYS A C 1
ATOM 1507 O O . LYS A 1 200 ? -13.406 -21.438 2.242 1 97.5 200 LYS A O 1
ATOM 1512 N N . ALA A 1 201 ? -11.617 -22.062 1.164 1 98.12 201 ALA A N 1
ATOM 1513 C CA . ALA A 1 201 ? -12.172 -23.375 0.843 1 98.12 201 ALA A CA 1
ATOM 1514 C C . ALA A 1 201 ? -12.344 -24.219 2.102 1 98.12 201 ALA A C 1
ATOM 1516 O O . ALA A 1 201 ? -11.633 -24.016 3.092 1 98.12 201 ALA A O 1
ATOM 1517 N N . ASP A 1 202 ? -13.242 -25.125 2.068 1 97.88 202 ASP A N 1
ATOM 1518 C CA . ASP A 1 202 ? -13.406 -26.062 3.166 1 97.88 202 ASP A CA 1
ATOM 1519 C C . ASP A 1 202 ? -12.102 -26.812 3.445 1 97.88 202 ASP A C 1
ATOM 1521 O O . ASP A 1 202 ? -11.758 -27.047 4.602 1 97.88 202 ASP A O 1
ATOM 1525 N N . ASP A 1 203 ? -11.43 -27.125 2.422 1 98.56 203 ASP A N 1
ATOM 1526 C CA . ASP A 1 203 ? -10.109 -27.75 2.473 1 98.56 203 ASP A CA 1
ATOM 1527 C C . ASP A 1 203 ? -9.117 -27.016 1.587 1 98.56 203 ASP A C 1
ATOM 1529 O O . ASP A 1 203 ? -8.953 -27.344 0.411 1 98.56 203 ASP A O 1
ATOM 1533 N N . PRO A 1 204 ? -8.367 -26.141 2.178 1 98.62 204 PRO A N 1
ATOM 1534 C CA . PRO A 1 204 ? -7.445 -25.297 1.405 1 98.62 204 PRO A CA 1
ATOM 1535 C C . PRO A 1 204 ? -6.367 -26.125 0.695 1 98.62 204 PRO A C 1
ATOM 1537 O O . PRO A 1 204 ? -5.969 -25.781 -0.424 1 98.62 204 PRO A O 1
ATOM 1540 N N . VAL A 1 205 ? -5.93 -27.172 1.328 1 98.69 205 VAL A N 1
ATOM 1541 C CA .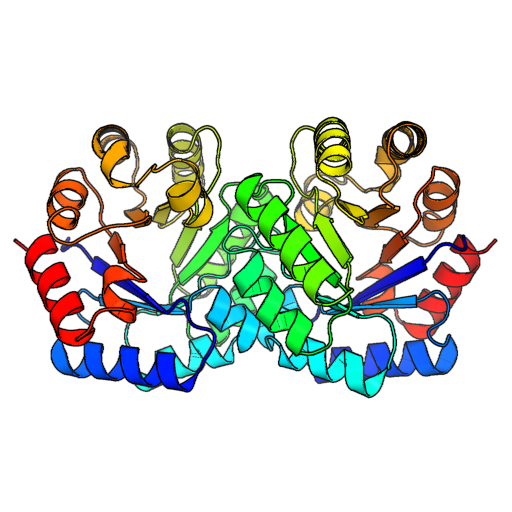 VAL A 1 205 ? -4.887 -28 0.745 1 98.69 205 VAL A CA 1
ATOM 1542 C C . VAL A 1 205 ? -5.414 -28.688 -0.512 1 98.69 205 VAL A C 1
ATOM 1544 O O . VAL A 1 205 ? -4.758 -28.688 -1.556 1 98.69 205 VAL A O 1
ATOM 1547 N N . GLU A 1 206 ? -6.59 -29.25 -0.417 1 98.69 206 GLU A N 1
ATOM 1548 C CA . GLU A 1 206 ? -7.199 -29.891 -1.572 1 98.69 206 GLU A CA 1
ATOM 1549 C C . GLU A 1 206 ? -7.465 -28.891 -2.693 1 98.69 206 GLU A C 1
ATOM 1551 O O . GLU A 1 206 ? -7.301 -29.219 -3.871 1 98.69 206 GLU A O 1
ATOM 1556 N N . SER A 1 207 ? -7.895 -27.75 -2.311 1 98.81 207 SER A N 1
ATOM 1557 C CA . SER A 1 207 ? -8.133 -26.703 -3.307 1 98.81 207 SER A CA 1
ATOM 1558 C C . SER A 1 207 ? -6.855 -26.344 -4.047 1 98.81 207 SER A C 1
ATOM 1560 O O . SER A 1 207 ? -6.848 -26.25 -5.273 1 98.81 207 SER A O 1
ATOM 1562 N N . ALA A 1 208 ? -5.809 -26.141 -3.324 1 98.75 208 ALA A N 1
ATOM 1563 C CA . ALA A 1 208 ? -4.52 -25.828 -3.928 1 98.75 208 ALA A CA 1
ATOM 1564 C C . ALA A 1 208 ? -4.043 -26.953 -4.844 1 98.75 208 ALA A C 1
ATOM 1566 O O . ALA A 1 208 ? -3.529 -26.688 -5.934 1 98.75 208 ALA A O 1
ATOM 1567 N N . LYS A 1 209 ? -4.23 -28.172 -4.383 1 98.44 209 LYS A N 1
ATOM 1568 C CA . LYS A 1 209 ? -3.848 -29.344 -5.176 1 98.44 209 LYS A CA 1
ATOM 1569 C C . LYS A 1 209 ? -4.594 -29.359 -6.504 1 98.44 209 LYS A C 1
ATOM 1571 O O . LYS A 1 209 ? -4 -29.625 -7.555 1 98.44 209 LYS A O 1
ATOM 1576 N N . ARG A 1 210 ? -5.848 -29.078 -6.438 1 98.56 210 ARG A N 1
ATOM 1577 C CA . ARG A 1 210 ? -6.668 -29.078 -7.645 1 98.56 210 ARG A CA 1
ATOM 1578 C C . ARG A 1 210 ? -6.199 -28 -8.617 1 98.56 210 ARG A C 1
ATOM 1580 O O . ARG A 1 210 ? -6.137 -28.234 -9.828 1 98.56 210 ARG A O 1
ATOM 1587 N N . PHE A 1 211 ? -5.914 -26.812 -8.125 1 98.69 211 PHE A N 1
ATOM 1588 C CA . PHE A 1 211 ? -5.395 -25.75 -8.977 1 98.69 211 PHE A CA 1
ATOM 1589 C C . PHE A 1 211 ? -4.07 -26.156 -9.602 1 98.69 211 PHE A C 1
ATOM 1591 O O . PHE A 1 211 ? -3.824 -25.891 -10.781 1 98.69 211 PHE A O 1
ATOM 1598 N N . MET A 1 212 ? -3.215 -26.828 -8.789 1 97.94 212 MET A N 1
ATOM 1599 C CA . MET A 1 212 ? -1.927 -27.281 -9.305 1 97.94 212 MET A CA 1
ATOM 1600 C C . MET A 1 212 ? -2.119 -28.266 -10.445 1 97.94 212 MET A C 1
ATOM 1602 O O . MET A 1 212 ? -1.446 -28.172 -11.477 1 97.94 212 MET A O 1
ATOM 1606 N N . GLU A 1 213 ? -3.018 -29.156 -10.281 1 97.56 213 GLU A N 1
ATOM 1607 C CA . GLU A 1 213 ? -3.32 -30.125 -11.32 1 97.56 213 GLU A CA 1
ATOM 1608 C C . GLU A 1 213 ? -3.83 -29.453 -12.586 1 97.56 213 GLU A C 1
ATOM 1610 O O . GLU A 1 213 ? -3.451 -29.828 -13.703 1 97.56 213 GLU A O 1
ATOM 1615 N N . GLU A 1 214 ? -4.656 -28.469 -12.406 1 97.56 214 GLU A N 1
ATOM 1616 C CA . GLU A 1 214 ? -5.219 -27.734 -13.547 1 97.56 214 GLU A CA 1
ATOM 1617 C C . GLU A 1 214 ? -4.125 -27.047 -14.352 1 97.56 214 GLU A C 1
ATOM 1619 O O . GLU A 1 214 ? -4.113 -27.125 -15.586 1 97.56 214 GLU A O 1
ATOM 1624 N N . ILE A 1 215 ? -3.166 -26.422 -13.625 1 97.19 215 ILE A N 1
ATOM 1625 C CA . ILE A 1 215 ? -2.238 -25.562 -14.359 1 97.19 215 ILE A CA 1
ATOM 1626 C C . ILE A 1 215 ? -1.124 -26.406 -14.969 1 97.19 215 ILE A C 1
ATOM 1628 O O . ILE A 1 215 ? -0.436 -25.969 -15.898 1 97.19 215 ILE A O 1
ATOM 1632 N N . LEU A 1 216 ? -0.968 -27.656 -14.5 1 95.75 216 LEU A N 1
ATOM 1633 C CA . LEU A 1 216 ? 0.09 -28.516 -15.016 1 95.75 216 LEU A CA 1
ATOM 1634 C C . LEU A 1 216 ? -0.45 -29.469 -16.078 1 95.75 216 LEU A C 1
ATOM 1636 O O . LEU A 1 216 ? 0.321 -30.156 -16.766 1 95.75 216 LEU A O 1
ATOM 1640 N N . SER A 1 217 ? -1.719 -29.562 -16.25 1 91.12 217 SER A N 1
ATOM 1641 C CA . SER A 1 217 ? -2.324 -30.469 -17.219 1 91.12 217 SER A CA 1
ATOM 1642 C C . SER A 1 217 ? -2.232 -29.891 -18.641 1 91.12 217 SER A C 1
ATOM 1644 O O . SER A 1 217 ? -2.119 -28.672 -18.812 1 91.12 217 SER A O 1
ATOM 1646 N N . MET B 1 1 ? -11.18 27.078 11.188 1 68.06 1 MET B N 1
ATOM 1647 C CA . MET B 1 1 ? -10.5 26.016 11.93 1 68.06 1 MET B CA 1
ATOM 1648 C C . MET B 1 1 ? -8.984 26.141 11.781 1 68.06 1 MET B C 1
ATOM 1650 O O . MET B 1 1 ? -8.492 26.609 10.758 1 68.06 1 MET B O 1
ATOM 1654 N N . LYS B 1 2 ? -8.219 25.938 12.805 1 91.69 2 LYS B N 1
ATOM 1655 C CA . LYS B 1 2 ? -6.766 26.078 12.766 1 91.69 2 LYS B CA 1
ATOM 1656 C C . LYS B 1 2 ? -6.137 24.984 11.914 1 91.69 2 LYS B C 1
ATOM 1658 O O . LYS B 1 2 ? -6.578 23.828 11.945 1 91.69 2 LYS B O 1
ATOM 1663 N N . PRO B 1 3 ? -5.223 25.359 11.125 1 97.81 3 PRO B N 1
ATOM 1664 C CA . PRO B 1 3 ? -4.535 24.375 10.297 1 97.81 3 PRO B CA 1
ATOM 1665 C C . PRO B 1 3 ? -3.814 23.312 11.133 1 97.81 3 PRO B C 1
ATOM 1667 O O . PRO B 1 3 ? -3.502 23.547 12.305 1 97.81 3 PRO B O 1
ATOM 1670 N N . ILE B 1 4 ? -3.662 22.156 10.578 1 98.62 4 ILE B N 1
ATOM 1671 C CA . ILE B 1 4 ? -3.035 21.016 11.234 1 98.62 4 ILE B CA 1
ATOM 1672 C C . ILE B 1 4 ? -1.675 20.734 10.602 1 98.62 4 ILE B C 1
ATOM 1674 O O . ILE B 1 4 ? -1.531 20.797 9.375 1 98.62 4 ILE B O 1
ATOM 1678 N N . LEU B 1 5 ? -0.703 20.531 11.43 1 98.75 5 LEU B N 1
ATOM 1679 C CA . LEU B 1 5 ? 0.561 19.953 10.984 1 98.75 5 LEU B CA 1
ATOM 1680 C C . LEU B 1 5 ? 0.552 18.438 11.141 1 98.75 5 LEU B C 1
ATOM 1682 O O . LEU B 1 5 ? 0.426 17.922 12.25 1 98.75 5 LEU B O 1
ATOM 1686 N N . GLN B 1 6 ? 0.559 17.734 10.086 1 98.88 6 GLN B N 1
ATOM 1687 C CA . GLN B 1 6 ? 0.717 16.281 10.109 1 98.88 6 GLN B CA 1
ATOM 1688 C C . GLN B 1 6 ? 2.178 15.891 9.906 1 98.88 6 GLN B C 1
ATOM 1690 O O . GLN B 1 6 ? 2.762 16.156 8.859 1 98.88 6 GLN B O 1
ATOM 1695 N N . VAL B 1 7 ? 2.754 15.266 10.906 1 98.88 7 VAL B N 1
ATOM 1696 C CA . VAL B 1 7 ? 4.137 14.805 10.844 1 98.88 7 VAL B CA 1
ATOM 1697 C C . VAL B 1 7 ? 4.188 13.367 10.328 1 98.88 7 VAL B C 1
ATOM 1699 O O . VAL B 1 7 ? 3.744 12.445 11.008 1 98.88 7 VAL B O 1
ATOM 1702 N N . ALA B 1 8 ? 4.719 13.211 9.141 1 98.81 8 ALA B N 1
ATOM 1703 C CA . ALA B 1 8 ? 4.805 11.891 8.516 1 98.81 8 ALA B CA 1
ATOM 1704 C C . ALA B 1 8 ? 6.082 11.172 8.93 1 98.81 8 ALA B C 1
ATOM 1706 O O . ALA B 1 8 ? 7.18 11.547 8.531 1 98.81 8 ALA B O 1
ATOM 1707 N N . LEU B 1 9 ? 5.938 10.164 9.734 1 98.69 9 LEU B N 1
ATOM 1708 C CA . LEU B 1 9 ? 7.082 9.359 10.148 1 98.69 9 LEU B CA 1
ATOM 1709 C C . LEU B 1 9 ? 7.371 8.266 9.125 1 98.69 9 LEU B C 1
ATOM 1711 O O . LEU B 1 9 ? 7.102 7.086 9.375 1 98.69 9 LEU B O 1
ATOM 1715 N N . ASP B 1 10 ? 8.023 8.648 8.078 1 97.69 10 ASP B N 1
ATOM 1716 C CA . ASP B 1 10 ? 8.398 7.75 6.988 1 97.69 10 ASP B CA 1
ATOM 1717 C C . ASP B 1 10 ? 9.711 7.043 7.289 1 97.69 10 ASP B C 1
ATOM 1719 O O . ASP B 1 10 ? 10.703 7.234 6.578 1 97.69 10 ASP B O 1
ATOM 1723 N N . VAL B 1 11 ? 9.719 6.277 8.289 1 98 11 VAL B N 1
ATOM 1724 C CA . VAL B 1 11 ? 10.859 5.484 8.742 1 98 11 VAL B CA 1
ATOM 1725 C C . VAL B 1 11 ? 10.453 4.02 8.875 1 98 11 VAL B C 1
ATOM 1727 O O . VAL B 1 11 ? 9.258 3.701 8.922 1 98 11 VAL B O 1
ATOM 1730 N N . ASP B 1 12 ? 11.453 3.146 8.875 1 98.19 12 ASP B N 1
ATOM 1731 C CA . ASP B 1 12 ? 11.125 1.731 9.016 1 98.19 12 ASP B CA 1
ATOM 1732 C C . ASP B 1 12 ? 11.578 1.205 10.383 1 98.19 12 ASP B C 1
ATOM 1734 O O . ASP B 1 12 ? 11.594 -0.007 10.609 1 98.19 12 ASP B O 1
ATOM 1738 N N . ASP B 1 13 ? 12.031 2.137 11.211 1 98.12 13 ASP B N 1
ATOM 1739 C CA . ASP B 1 13 ? 12.492 1.804 12.555 1 98.12 13 ASP B CA 1
ATOM 1740 C C . ASP B 1 13 ? 11.484 2.258 13.609 1 98.12 13 ASP B C 1
ATOM 1742 O O . ASP B 1 13 ? 11.211 3.451 13.734 1 98.12 13 ASP B O 1
ATOM 1746 N N . LEU B 1 14 ? 11.039 1.295 14.344 1 98.12 14 LEU B N 1
ATOM 1747 C CA . LEU B 1 14 ? 9.977 1.555 15.312 1 98.12 14 LEU B CA 1
ATOM 1748 C C . LEU B 1 14 ? 10.469 2.482 16.422 1 98.12 14 LEU B C 1
ATOM 1750 O O . LEU B 1 14 ? 9.734 3.361 16.875 1 98.12 14 LEU B O 1
ATOM 1754 N N . PHE B 1 15 ? 11.641 2.316 16.859 1 98.06 15 PHE B N 1
ATOM 1755 C CA . PHE B 1 15 ? 12.195 3.137 17.922 1 98.06 15 PHE B CA 1
ATOM 1756 C C . PHE B 1 15 ? 12.391 4.574 17.469 1 98.06 15 PHE B C 1
ATOM 1758 O O . PHE B 1 15 ? 12.156 5.516 18.219 1 98.06 15 PHE B O 1
ATOM 1765 N N . LYS B 1 16 ? 12.805 4.68 16.281 1 98.19 16 LYS B N 1
ATOM 1766 C CA . LYS B 1 16 ? 12.953 6.02 15.719 1 98.19 16 LYS B CA 1
ATOM 1767 C C . LYS B 1 16 ? 11.609 6.734 15.641 1 98.19 16 LYS B C 1
ATOM 1769 O O . LYS B 1 16 ? 11.508 7.914 15.977 1 98.19 16 LYS B O 1
ATOM 1774 N N . ALA B 1 17 ? 10.617 6.031 15.172 1 98.69 17 ALA B N 1
ATOM 1775 C CA . ALA B 1 17 ? 9.281 6.602 15.094 1 98.69 17 ALA B CA 1
ATOM 1776 C C . ALA B 1 17 ? 8.781 7.031 16.469 1 98.69 17 ALA B C 1
ATOM 1778 O O . ALA B 1 17 ? 8.242 8.125 16.625 1 98.69 17 ALA B O 1
ATOM 1779 N N . LEU B 1 18 ? 9.039 6.172 17.438 1 98.38 18 LEU B N 1
ATOM 1780 C CA . LEU B 1 18 ? 8.609 6.426 18.812 1 98.38 18 LEU B CA 1
ATOM 1781 C C . LEU B 1 18 ? 9.336 7.633 19.391 1 98.38 18 LEU B C 1
ATOM 1783 O O . LEU B 1 18 ? 8.711 8.516 19.969 1 98.38 18 LEU B O 1
ATOM 1787 N N . SER B 1 19 ? 10.57 7.637 19.219 1 98.44 19 SER B N 1
ATOM 1788 C CA . SER B 1 19 ? 11.398 8.711 19.75 1 98.44 19 SER B CA 1
ATOM 1789 C C . SER B 1 19 ? 11.023 10.055 19.156 1 98.44 19 SER B C 1
ATOM 1791 O O . SER B 1 19 ? 10.82 11.031 19.875 1 98.44 19 SER B O 1
ATOM 1793 N N . LEU B 1 20 ? 10.859 10.094 17.828 1 98.62 20 LEU B N 1
ATOM 1794 C CA . LEU B 1 20 ? 10.523 11.336 17.141 1 98.62 20 LEU B CA 1
ATOM 1795 C C . LEU B 1 20 ? 9.148 11.836 17.562 1 98.62 20 LEU B C 1
ATOM 1797 O O . LEU B 1 20 ? 8.992 13.008 17.922 1 98.62 20 LEU B O 1
ATOM 1801 N N . SER B 1 21 ? 8.203 10.945 17.562 1 98.62 21 SER B N 1
ATOM 1802 C CA . SER B 1 21 ? 6.828 11.344 17.844 1 98.62 21 SER B CA 1
ATOM 1803 C C . SER B 1 21 ? 6.68 11.828 19.281 1 98.62 21 SER B C 1
ATOM 1805 O O . SER B 1 21 ? 6.066 12.867 19.531 1 98.62 21 SER B O 1
ATOM 1807 N N . THR B 1 22 ? 7.297 11.141 20.25 1 98.5 22 THR B N 1
ATOM 1808 C CA . THR B 1 22 ? 7.141 11.492 21.656 1 98.5 22 THR B CA 1
ATOM 1809 C C . THR B 1 22 ? 7.855 12.805 21.969 1 98.5 22 THR B C 1
ATOM 1811 O O . THR B 1 22 ? 7.352 13.617 22.734 1 98.5 22 THR B O 1
ATOM 1814 N N . ARG B 1 23 ? 8.977 13.008 21.344 1 98.5 23 ARG B N 1
ATOM 1815 C CA . ARG B 1 23 ? 9.719 14.242 21.578 1 98.5 23 ARG B CA 1
ATOM 1816 C C . ARG B 1 23 ? 8.961 15.445 21.016 1 98.5 23 ARG B C 1
ATOM 1818 O O . ARG B 1 23 ? 8.883 16.484 21.672 1 98.5 23 ARG B O 1
ATOM 1825 N N . ILE B 1 24 ? 8.383 15.289 19.859 1 98.62 24 ILE B N 1
ATOM 1826 C CA . ILE B 1 24 ? 7.645 16.375 19.219 1 98.62 24 ILE B CA 1
ATOM 1827 C C . ILE B 1 24 ? 6.398 16.703 20.047 1 98.62 24 ILE B C 1
ATOM 1829 O O . ILE B 1 24 ? 6.121 17.859 20.328 1 98.62 24 ILE B O 1
ATOM 1833 N N . VAL B 1 25 ? 5.723 15.688 20.5 1 98 25 VAL B N 1
ATOM 1834 C CA . VAL B 1 25 ? 4.457 15.875 21.203 1 98 25 VAL B CA 1
ATOM 1835 C C . VAL B 1 25 ? 4.719 16.422 22.594 1 98 25 VAL B C 1
ATOM 1837 O O . VAL B 1 25 ? 3.936 17.219 23.125 1 98 25 VAL B O 1
ATOM 1840 N N . ALA B 1 26 ? 5.832 16 23.188 1 97.88 26 ALA B N 1
ATOM 1841 C CA . ALA B 1 26 ? 6.188 16.516 24.516 1 97.88 26 ALA B CA 1
ATOM 1842 C C . ALA B 1 26 ? 6.363 18.031 24.484 1 97.88 26 ALA B C 1
ATOM 1844 O O . ALA B 1 26 ? 6.047 18.719 25.453 1 97.88 26 ALA B O 1
ATOM 1845 N N . GLU B 1 27 ? 6.812 18.484 23.344 1 97.44 27 GLU B N 1
ATOM 1846 C CA . GLU B 1 27 ? 7.102 19.922 23.203 1 97.44 27 GLU B CA 1
ATOM 1847 C C . GLU B 1 27 ? 5.883 20.688 22.688 1 97.44 27 GLU B C 1
ATOM 1849 O O . GLU B 1 27 ? 5.609 21.797 23.141 1 97.44 27 GLU B O 1
ATOM 1854 N N . LEU B 1 28 ? 5.16 20.141 21.766 1 97.12 28 LEU B N 1
ATOM 1855 C CA . LEU B 1 28 ? 4.184 20.922 21.016 1 97.12 28 LEU B CA 1
ATOM 1856 C C . LEU B 1 28 ? 2.762 20.531 21.406 1 97.12 28 LEU B C 1
ATOM 1858 O O . LEU B 1 28 ? 1.81 21.25 21.094 1 97.12 28 LEU B O 1
ATOM 1862 N N . GLY B 1 29 ? 2.617 19.391 22.094 1 96.69 29 GLY B N 1
ATOM 1863 C CA . GLY B 1 29 ? 1.285 18.891 22.375 1 96.69 29 GLY B CA 1
ATOM 1864 C C . GLY B 1 29 ? 0.588 18.328 21.156 1 96.69 29 GLY B C 1
ATOM 1865 O O . GLY B 1 29 ? 1.201 18.188 20.094 1 96.69 29 GLY B O 1
ATOM 1866 N N . CYS B 1 30 ? -0.734 18 21.312 1 96.44 30 CYS B N 1
ATOM 1867 C CA . CYS B 1 30 ? -1.477 17.328 20.25 1 96.44 30 CYS B CA 1
ATOM 1868 C C . CYS B 1 30 ? -2.527 18.25 19.641 1 96.44 30 CYS B C 1
ATOM 1870 O O . CYS B 1 30 ? -3.32 17.828 18.797 1 96.44 30 CYS B O 1
ATOM 1872 N N . GLY B 1 31 ? -2.592 19.422 20.031 1 93.38 31 GLY B N 1
ATOM 1873 C CA . GLY B 1 31 ? -3.672 20.312 19.641 1 93.38 31 GLY B CA 1
ATOM 1874 C C . GLY B 1 31 ? -3.807 20.469 18.141 1 93.38 31 GLY B C 1
ATOM 1875 O O . GLY B 1 31 ? -4.879 20.219 17.578 1 93.38 31 GLY B O 1
ATOM 1876 N N . ASN B 1 32 ? -2.801 20.859 17.375 1 96.12 32 ASN B N 1
ATOM 1877 C CA . ASN B 1 32 ? -2.834 21.047 15.93 1 96.12 32 ASN B CA 1
ATOM 1878 C C . ASN B 1 32 ? -1.81 20.156 15.234 1 96.12 32 ASN B C 1
ATOM 1880 O O . ASN B 1 32 ? -1.292 20.516 14.172 1 96.12 32 ASN B O 1
ATOM 1884 N N . ILE B 1 33 ? -1.581 18.953 15.883 1 97.88 33 ILE B N 1
ATOM 1885 C CA . ILE B 1 33 ? -0.583 18.047 15.312 1 97.88 33 ILE B CA 1
ATOM 1886 C C . ILE B 1 33 ? -1.185 16.656 15.148 1 97.88 33 ILE B C 1
ATOM 1888 O O . ILE B 1 33 ? -1.822 16.141 16.062 1 97.88 33 ILE B O 1
ATOM 1892 N N . TRP B 1 34 ? -1.102 16.156 13.961 1 98.75 34 TRP B N 1
ATOM 1893 C CA . TRP B 1 34 ? -1.369 14.75 13.672 1 98.75 34 TRP B CA 1
ATOM 1894 C C . TRP B 1 34 ? -0.07 13.977 13.484 1 98.75 34 TRP B C 1
ATOM 1896 O O . TRP B 1 34 ? 0.896 14.5 12.922 1 98.75 34 TRP B O 1
ATOM 1906 N N . MET B 1 35 ? 0.007 12.789 14.047 1 98.88 35 MET B N 1
ATOM 1907 C CA . MET B 1 35 ? 1.124 11.883 13.789 1 98.88 35 MET B CA 1
ATOM 1908 C C . MET B 1 35 ? 0.756 10.844 12.734 1 98.88 35 MET B C 1
ATOM 1910 O O . MET B 1 35 ? -0.309 10.227 12.805 1 98.88 35 MET B O 1
ATOM 1914 N N . GLU B 1 36 ? 1.598 10.688 11.797 1 98.94 36 GLU B N 1
ATOM 1915 C CA . GLU B 1 36 ? 1.336 9.727 10.727 1 98.94 36 GLU B CA 1
ATOM 1916 C C . GLU B 1 36 ? 2.285 8.531 10.805 1 98.94 36 GLU B C 1
ATOM 1918 O O . GLU B 1 36 ? 3.506 8.703 10.773 1 98.94 36 GLU B O 1
ATOM 1923 N N . ALA B 1 37 ? 1.73 7.355 10.992 1 98.94 37 ALA B N 1
ATOM 1924 C CA . ALA B 1 37 ? 2.48 6.152 10.633 1 98.94 37 ALA B CA 1
ATOM 1925 C C . ALA B 1 37 ? 2.678 6.066 9.117 1 98.94 37 ALA B C 1
ATOM 1927 O O . ALA B 1 37 ? 1.773 5.648 8.391 1 98.94 37 ALA B O 1
ATOM 1928 N N . GLY B 1 38 ? 3.84 6.465 8.703 1 98.81 38 GLY B N 1
ATOM 1929 C CA . GLY B 1 38 ? 4.113 6.477 7.273 1 98.81 38 GLY B CA 1
ATOM 1930 C C . GLY B 1 38 ? 4.059 5.098 6.648 1 98.81 38 GLY B C 1
ATOM 1931 O O . GLY B 1 38 ? 4.133 4.086 7.348 1 98.81 38 GLY B O 1
ATOM 1932 N N . THR B 1 39 ? 3.996 5.043 5.367 1 98.81 39 THR B N 1
ATOM 1933 C CA . THR B 1 39 ? 3.854 3.797 4.617 1 98.81 39 THR B CA 1
ATOM 1934 C C . THR B 1 39 ? 5.004 2.844 4.93 1 98.81 39 THR B C 1
ATOM 1936 O O . THR B 1 39 ? 4.785 1.656 5.176 1 98.81 39 THR B O 1
ATOM 1939 N N . PRO B 1 40 ? 6.25 3.324 5.004 1 98.62 40 PRO B N 1
ATOM 1940 C CA . PRO B 1 40 ? 7.332 2.393 5.336 1 98.62 40 PRO B CA 1
ATOM 1941 C C . PRO B 1 40 ? 7.199 1.809 6.738 1 98.62 40 PRO B C 1
ATOM 1943 O O . PRO B 1 40 ? 7.551 0.647 6.965 1 98.62 40 PRO B O 1
ATOM 1946 N N . LEU B 1 41 ? 6.738 2.613 7.648 1 98.88 41 LEU B N 1
ATOM 1947 C CA . LEU B 1 41 ? 6.559 2.113 9.008 1 98.88 41 LEU B CA 1
ATOM 1948 C C . LEU B 1 41 ? 5.516 1.001 9.039 1 98.88 41 LEU B C 1
ATOM 1950 O O . LEU B 1 41 ? 5.699 -0.009 9.727 1 98.88 41 LEU B O 1
ATOM 1954 N N . ILE B 1 42 ? 4.438 1.194 8.305 1 98.94 42 ILE B N 1
ATOM 1955 C CA . ILE B 1 42 ? 3.375 0.197 8.234 1 98.94 42 ILE B CA 1
ATOM 1956 C C . ILE B 1 42 ? 3.891 -1.055 7.527 1 98.94 42 ILE B C 1
ATOM 1958 O O . ILE B 1 42 ? 3.617 -2.176 7.957 1 98.94 42 ILE B O 1
ATOM 1962 N N . LYS B 1 43 ? 4.648 -0.91 6.457 1 98.81 43 LYS B N 1
ATOM 1963 C CA . LYS B 1 43 ? 5.156 -2.066 5.727 1 98.81 43 LYS B CA 1
ATOM 1964 C C . LYS B 1 43 ? 6.223 -2.801 6.527 1 98.81 43 LYS B C 1
ATOM 1966 O O . LYS B 1 43 ? 6.43 -4.004 6.348 1 98.81 43 LYS B O 1
ATOM 1971 N N . ALA B 1 44 ? 6.82 -2.107 7.5 1 98.88 44 ALA B N 1
ATOM 1972 C CA . ALA B 1 44 ? 7.848 -2.723 8.336 1 98.88 44 ALA B CA 1
ATOM 1973 C C . ALA B 1 44 ? 7.23 -3.398 9.555 1 98.88 44 ALA B C 1
ATOM 1975 O O . ALA B 1 44 ? 7.633 -4.504 9.93 1 98.88 44 ALA B O 1
ATOM 1976 N N . TRP B 1 45 ? 6.188 -2.695 10.117 1 98.81 45 TRP B N 1
ATOM 1977 C CA . TRP B 1 45 ? 5.789 -3.133 11.453 1 98.81 45 TRP B CA 1
ATOM 1978 C C . TRP B 1 45 ? 4.281 -3.357 11.523 1 98.81 45 TRP B C 1
ATOM 1980 O O . TRP B 1 45 ? 3.762 -3.783 12.562 1 98.81 45 TRP B O 1
ATOM 1990 N N . GLY B 1 46 ? 3.561 -3.105 10.453 1 98.75 46 GLY B N 1
ATOM 1991 C CA . GLY B 1 46 ? 2.123 -3.32 10.43 1 98.75 46 GLY B CA 1
ATOM 1992 C C . GLY B 1 46 ? 1.372 -2.455 11.422 1 98.75 46 GLY B C 1
ATOM 1993 O O . GLY B 1 46 ? 1.698 -1.278 11.602 1 98.75 46 GLY B O 1
ATOM 1994 N N . ARG B 1 47 ? 0.395 -3.018 12 1 98.62 47 ARG B N 1
ATOM 1995 C CA . ARG B 1 47 ? -0.485 -2.293 12.906 1 98.62 47 ARG B CA 1
ATOM 1996 C C . ARG B 1 47 ? 0.244 -1.925 14.195 1 98.62 47 ARG B C 1
ATOM 1998 O O . ARG B 1 47 ? -0.192 -1.035 14.93 1 98.62 47 ARG B O 1
ATOM 2005 N N . ILE B 1 48 ? 1.375 -2.572 14.484 1 98.62 48 ILE B N 1
ATOM 2006 C CA . ILE B 1 48 ? 2.164 -2.262 15.672 1 98.62 48 ILE B CA 1
ATOM 2007 C C . ILE B 1 48 ? 2.67 -0.822 15.586 1 98.62 48 ILE B C 1
ATOM 2009 O O . ILE B 1 48 ? 2.719 -0.117 16.594 1 98.62 48 ILE B O 1
ATOM 2013 N N . GLY B 1 49 ? 3.059 -0.397 14.367 1 98.75 49 GLY B N 1
ATOM 2014 C CA . GLY B 1 49 ? 3.479 0.983 14.18 1 98.75 49 GLY B CA 1
ATOM 2015 C C . GLY B 1 49 ? 2.393 1.987 14.516 1 98.75 49 GLY B C 1
ATOM 2016 O O . GLY B 1 49 ? 2.672 3.035 15.109 1 98.75 49 GLY B O 1
ATOM 2017 N N . VAL B 1 50 ? 1.169 1.646 14.234 1 98.88 50 VAL B N 1
ATOM 2018 C CA . VAL B 1 50 ? 0.017 2.5 14.508 1 98.88 50 VAL B CA 1
ATOM 2019 C C . VAL B 1 50 ? -0.275 2.516 16 1 98.88 50 VAL B C 1
ATOM 2021 O O . VAL B 1 50 ? -0.446 3.582 16.594 1 98.88 50 VAL B O 1
ATOM 2024 N N . ASP B 1 51 ? -0.278 1.343 16.562 1 98.75 51 ASP B N 1
ATOM 2025 C CA . ASP B 1 51 ? -0.596 1.153 17.969 1 98.75 51 ASP B CA 1
ATOM 2026 C C . ASP B 1 51 ? 0.388 1.909 18.859 1 98.75 51 ASP B C 1
ATOM 2028 O O . ASP B 1 51 ? -0.018 2.588 19.812 1 98.75 51 ASP B O 1
ATOM 2032 N N . VAL B 1 52 ? 1.634 1.812 18.516 1 97.88 52 VAL B N 1
ATOM 2033 C CA . VAL B 1 52 ? 2.682 2.418 19.328 1 97.88 52 VAL B CA 1
ATOM 2034 C C . VAL B 1 52 ? 2.555 3.939 19.297 1 97.88 52 VAL B C 1
ATOM 2036 O O . VAL B 1 52 ? 2.691 4.609 20.328 1 97.88 52 VAL B O 1
ATOM 2039 N N . LEU B 1 53 ? 2.285 4.5 18.141 1 98.62 53 LEU B N 1
ATOM 2040 C CA . LEU B 1 53 ? 2.135 5.945 18.016 1 98.62 53 LEU B CA 1
ATOM 2041 C C . LEU B 1 53 ? 0.915 6.434 18.781 1 98.62 53 LEU B C 1
ATOM 2043 O O . LEU B 1 53 ? 0.969 7.469 19.453 1 98.62 53 LEU B O 1
ATOM 2047 N N . LYS B 1 54 ? -0.166 5.668 18.688 1 98.69 54 LYS B N 1
ATOM 2048 C CA . LYS B 1 54 ? -1.396 6.062 19.375 1 98.69 54 LYS B CA 1
ATOM 2049 C C . LYS B 1 54 ? -1.223 6.027 20.891 1 98.69 54 LYS B C 1
ATOM 2051 O O . LYS B 1 54 ? -1.548 6.992 21.578 1 98.69 54 LYS B O 1
ATOM 2056 N N . LYS B 1 55 ? -0.664 5.02 21.422 1 98.12 55 LYS B N 1
ATOM 2057 C CA . LYS B 1 55 ? -0.553 4.82 22.859 1 98.12 55 LYS B CA 1
ATOM 2058 C C . LYS B 1 55 ? 0.496 5.746 23.469 1 98.12 55 LYS B C 1
ATOM 2060 O O . LYS B 1 55 ? 0.356 6.191 24.609 1 98.12 55 LYS B O 1
ATOM 2065 N N . SER B 1 56 ? 1.502 6.039 22.672 1 97.81 56 SER B N 1
ATOM 2066 C CA . SER B 1 56 ? 2.607 6.809 23.219 1 97.81 56 SER B CA 1
ATOM 2067 C C . SER B 1 56 ? 2.33 8.305 23.141 1 97.81 56 SER B C 1
ATOM 2069 O O . SER B 1 56 ? 2.85 9.086 23.953 1 97.81 56 SER B O 1
ATOM 2071 N N . THR B 1 57 ? 1.495 8.773 22.188 1 97.81 57 THR B N 1
ATOM 2072 C CA . THR B 1 57 ? 1.309 10.211 22 1 97.81 57 THR B CA 1
ATOM 2073 C C . THR B 1 57 ? -0.109 10.625 22.391 1 97.81 57 THR B C 1
ATOM 2075 O O . THR B 1 57 ? -0.342 11.773 22.766 1 97.81 57 THR B O 1
ATOM 2078 N N . ASN B 1 58 ? -1.022 9.742 22.156 1 96.5 58 ASN B N 1
ATOM 2079 C CA . ASN B 1 58 ? -2.449 10 22.312 1 96.5 58 ASN B CA 1
ATOM 2080 C C . ASN B 1 58 ? -2.93 11.109 21.375 1 96.5 58 ASN B C 1
ATOM 2082 O O . ASN B 1 58 ? -3.93 11.773 21.656 1 96.5 58 ASN B O 1
ATOM 2086 N N . CYS B 1 59 ? -2.164 11.422 20.391 1 98.31 59 CYS B N 1
ATOM 2087 C CA . CYS B 1 59 ? -2.545 12.383 19.359 1 98.31 59 CYS B CA 1
ATOM 2088 C C . CYS B 1 59 ? -3.41 11.727 18.297 1 98.31 59 CYS B C 1
ATOM 2090 O O . CYS B 1 59 ? -3.656 10.523 18.344 1 98.31 59 CYS B O 1
ATOM 2092 N N . PHE B 1 60 ? -4.051 12.547 17.453 1 98.81 60 PHE B N 1
ATOM 2093 C CA . PHE B 1 60 ? -4.664 12.047 16.219 1 98.81 60 PHE B CA 1
ATOM 2094 C C . PHE B 1 60 ? -3.631 11.336 15.359 1 98.81 60 PHE B C 1
ATOM 2096 O O . PHE B 1 60 ? -2.59 11.906 15.023 1 98.81 60 PHE B O 1
ATOM 2103 N N . VAL B 1 61 ? -3.867 10.055 15.016 1 98.94 61 VAL B N 1
ATOM 2104 C CA . VAL B 1 61 ? -2.891 9.25 14.289 1 98.94 61 VAL B CA 1
ATOM 2105 C C . VAL B 1 61 ? -3.451 8.875 12.914 1 98.94 61 VAL B C 1
ATOM 2107 O O . VAL B 1 61 ? -4.574 8.375 12.812 1 98.94 61 VAL B O 1
ATOM 2110 N N . VAL B 1 62 ? -2.693 9.141 11.859 1 98.94 62 VAL B N 1
ATOM 2111 C CA . VAL B 1 62 ? -3.02 8.75 10.492 1 98.94 62 VAL B CA 1
ATOM 2112 C C . VAL B 1 62 ? -2.217 7.512 10.102 1 98.94 62 VAL B C 1
ATOM 2114 O O . VAL B 1 62 ? -0.996 7.477 10.266 1 98.94 62 VAL B O 1
ATOM 2117 N N . ALA B 1 63 ? -2.873 6.469 9.703 1 99 63 ALA B N 1
ATOM 2118 C CA . ALA B 1 63 ? -2.195 5.34 9.07 1 99 63 ALA B CA 1
ATOM 2119 C C . ALA B 1 63 ? -2.129 5.52 7.559 1 99 63 ALA B C 1
ATOM 2121 O O . ALA B 1 63 ? -3.15 5.445 6.871 1 99 63 ALA B O 1
ATOM 2122 N N . ASP B 1 64 ? -0.935 5.742 7.062 1 98.94 64 ASP B N 1
ATOM 2123 C CA . ASP B 1 64 ? -0.762 5.961 5.633 1 98.94 64 ASP B CA 1
ATOM 2124 C C . ASP B 1 64 ? -0.672 4.633 4.879 1 98.94 64 ASP B C 1
ATOM 2126 O O . ASP B 1 64 ? 0.389 4.277 4.367 1 98.94 64 ASP B O 1
ATOM 2130 N N . THR B 1 65 ? -1.825 3.996 4.676 1 98.94 65 THR B N 1
ATOM 2131 C CA . THR B 1 65 ? -1.915 2.645 4.137 1 98.94 65 THR B CA 1
ATOM 2132 C C . THR B 1 65 ? -1.815 2.662 2.613 1 98.94 65 THR B C 1
ATOM 2134 O O . THR B 1 65 ? -1.408 1.673 2 1 98.94 65 THR B O 1
ATOM 2137 N N . LYS B 1 66 ? -2.195 3.717 2.025 1 98.88 66 LYS B N 1
ATOM 2138 C CA . LYS B 1 66 ? -2.24 3.822 0.569 1 98.88 66 LYS B CA 1
ATOM 2139 C C . LYS B 1 66 ? -2.953 2.623 -0.048 1 98.88 66 LYS B C 1
ATOM 2141 O O . LYS B 1 66 ? -2.434 1.994 -0.972 1 98.88 66 LYS B O 1
ATOM 2146 N N . THR B 1 67 ? -4.137 2.375 0.434 1 98.88 67 THR B N 1
ATOM 2147 C CA . THR B 1 67 ? -4.914 1.201 0.05 1 98.88 67 THR B CA 1
ATOM 2148 C C . THR B 1 67 ? -5.422 1.333 -1.383 1 98.88 67 THR B C 1
ATOM 2150 O O . THR B 1 67 ? -5.883 2.402 -1.788 1 98.88 67 THR B O 1
ATOM 2153 N N . MET B 1 68 ? -5.324 0.229 -2.15 1 98.75 68 MET B N 1
ATOM 2154 C CA . MET B 1 68 ? -5.715 0.235 -3.557 1 98.75 68 MET B CA 1
ATOM 2155 C C . MET B 1 68 ? -6.953 -0.626 -3.781 1 98.75 68 MET B C 1
ATOM 2157 O O . MET B 1 68 ? -7.703 -0.408 -4.734 1 98.75 68 MET B O 1
ATOM 2161 N N . ASP B 1 69 ? -7.141 -1.652 -3.004 1 97.81 69 ASP B N 1
ATOM 2162 C CA . ASP B 1 69 ? -8.305 -2.529 -3.006 1 97.81 69 ASP B CA 1
ATOM 2163 C C . ASP B 1 69 ? -8.57 -3.096 -1.612 1 97.81 69 ASP B C 1
ATOM 2165 O O . ASP B 1 69 ? -7.75 -2.936 -0.706 1 97.81 69 ASP B O 1
ATOM 2169 N N . THR B 1 70 ? -9.75 -3.609 -1.384 1 97.5 70 THR B N 1
ATOM 2170 C CA . THR B 1 70 ? -10.195 -4.176 -0.116 1 97.5 70 THR B CA 1
ATOM 2171 C C . THR B 1 70 ? -10.141 -3.131 0.994 1 97.5 70 THR B C 1
ATOM 2173 O O . THR B 1 70 ? -9.562 -3.377 2.057 1 97.5 70 THR B O 1
ATOM 2176 N N . GLY B 1 71 ? -10.727 -2.004 0.67 1 98.5 71 GLY B N 1
ATOM 2177 C CA . GLY B 1 71 ? -10.633 -0.815 1.502 1 98.5 71 GLY B CA 1
ATOM 2178 C C . GLY B 1 71 ? -11.141 -1.032 2.914 1 98.5 71 GLY B C 1
ATOM 2179 O O . GLY B 1 71 ? -10.492 -0.641 3.883 1 98.5 71 GLY B O 1
ATOM 2180 N N . ALA B 1 72 ? -12.289 -1.693 3.062 1 98.5 72 ALA B N 1
ATOM 2181 C CA . ALA B 1 72 ? -12.883 -1.914 4.379 1 98.5 72 ALA B CA 1
ATOM 2182 C C . ALA B 1 72 ? -12.023 -2.867 5.211 1 98.5 72 ALA B C 1
ATOM 2184 O O . ALA B 1 72 ? -11.805 -2.629 6.402 1 98.5 72 ALA B O 1
ATOM 2185 N N . PHE B 1 73 ? -11.547 -3.879 4.586 1 98.62 73 PHE B N 1
ATOM 2186 C CA . PHE B 1 73 ? -10.75 -4.891 5.266 1 98.62 73 PHE B CA 1
ATOM 2187 C C . PHE B 1 73 ? -9.438 -4.301 5.766 1 98.62 73 PHE B C 1
ATOM 2189 O O . PHE B 1 73 ? -9.094 -4.449 6.941 1 98.62 73 PHE B O 1
ATOM 2196 N N . GLU B 1 74 ? -8.719 -3.623 4.918 1 98.75 74 GLU B N 1
ATOM 2197 C CA . GLU B 1 74 ? -7.445 -3.016 5.297 1 98.75 74 GLU B CA 1
ATOM 2198 C C . GLU B 1 74 ? -7.652 -1.878 6.293 1 98.75 74 GLU B C 1
ATOM 2200 O O . GLU B 1 74 ? -6.828 -1.674 7.188 1 98.75 74 GLU B O 1
ATOM 2205 N N . GLY B 1 75 ? -8.781 -1.117 6.109 1 98.88 75 GLY B N 1
ATOM 2206 C CA . GLY B 1 75 ? -9.117 -0.089 7.082 1 98.88 75 GLY B CA 1
ATOM 2207 C C . GLY B 1 75 ? -9.32 -0.634 8.484 1 98.88 75 GLY B C 1
ATOM 2208 O O . GLY B 1 75 ? -8.812 -0.065 9.453 1 98.88 75 GLY B O 1
ATOM 2209 N N . GLU B 1 76 ? -10 -1.763 8.57 1 98.88 76 GLU B N 1
ATOM 2210 C CA . GLU B 1 76 ? -10.281 -2.375 9.867 1 98.88 76 GLU B CA 1
ATOM 2211 C C . GLU B 1 76 ? -8.984 -2.707 10.609 1 98.88 76 GLU B C 1
ATOM 2213 O O . GLU B 1 76 ? -8.922 -2.592 11.828 1 98.88 76 GLU B O 1
ATOM 2218 N N . ILE B 1 77 ? -7.992 -3.109 9.922 1 98.94 77 ILE B N 1
ATOM 2219 C CA . ILE B 1 77 ? -6.715 -3.508 10.508 1 98.94 77 ILE B CA 1
ATOM 2220 C C . ILE B 1 77 ? -6.113 -2.34 11.281 1 98.94 77 ILE B C 1
ATOM 2222 O O . ILE B 1 77 ? -5.727 -2.49 12.445 1 98.94 77 ILE B O 1
ATOM 2226 N N . VAL B 1 78 ? -6.137 -1.129 10.656 1 98.94 78 VAL B N 1
ATOM 2227 C CA . VAL B 1 78 ? -5.398 -0.024 11.258 1 98.94 78 VAL B CA 1
ATOM 2228 C C . VAL B 1 78 ? -6.316 0.767 12.188 1 98.94 78 VAL B C 1
ATOM 2230 O O . VAL B 1 78 ? -5.871 1.305 13.203 1 98.94 78 VAL B O 1
ATOM 2233 N N . LEU B 1 79 ? -7.672 0.83 11.891 1 98.94 79 LEU B N 1
ATOM 2234 C CA . LEU B 1 79 ? -8.617 1.503 12.781 1 98.94 79 LEU B CA 1
ATOM 2235 C C . LEU B 1 79 ? -8.711 0.78 14.117 1 98.94 79 LEU B C 1
ATOM 2237 O O . LEU B 1 79 ? -8.727 1.418 15.172 1 98.94 79 LEU B O 1
ATOM 2241 N N . SER B 1 80 ? -8.672 -0.522 14.094 1 98.75 80 SER B N 1
ATOM 2242 C CA . SER B 1 80 ? -8.727 -1.318 15.312 1 98.75 80 SER B CA 1
ATOM 2243 C C . SER B 1 80 ? -7.438 -1.179 16.125 1 98.75 80 SER B C 1
ATOM 2245 O O . SER B 1 80 ? -7.426 -1.436 17.328 1 98.75 80 SER B O 1
ATOM 2247 N N . ALA B 1 81 ? -6.395 -0.772 15.453 1 98.81 81 ALA B N 1
ATOM 2248 C CA . ALA B 1 81 ? -5.109 -0.583 16.125 1 98.81 81 ALA B CA 1
ATOM 2249 C C . ALA B 1 81 ? -5.004 0.815 16.719 1 98.81 81 ALA B C 1
ATOM 2251 O O . ALA B 1 81 ? -4.031 1.13 17.406 1 98.81 81 ALA B O 1
ATOM 2252 N N . GLY B 1 82 ? -5.984 1.696 16.422 1 98.81 82 GLY B N 1
ATOM 2253 C CA . GLY B 1 82 ? -6.023 2.984 17.094 1 98.81 82 GLY B CA 1
ATOM 2254 C C . GLY B 1 82 ? -5.902 4.16 16.141 1 98.81 82 GLY B C 1
ATOM 2255 O O . GLY B 1 82 ? -5.977 5.316 16.562 1 98.81 82 GLY B O 1
ATOM 2256 N N . ALA B 1 83 ? -5.773 3.912 14.828 1 98.94 83 ALA B N 1
ATOM 2257 C CA . ALA B 1 83 ? -5.703 5.016 13.875 1 98.94 83 ALA B CA 1
ATOM 2258 C C . ALA B 1 83 ? -6.98 5.848 13.906 1 98.94 83 ALA B C 1
ATOM 2260 O O . ALA B 1 83 ? -8.078 5.309 14.047 1 98.94 83 ALA B O 1
ATOM 2261 N N . ASP B 1 84 ? -6.789 7.141 13.742 1 98.94 84 ASP B N 1
ATOM 2262 C CA . ASP B 1 84 ? -7.926 8.055 13.68 1 98.94 84 ASP B CA 1
ATOM 2263 C C . ASP B 1 84 ? -8.305 8.352 12.227 1 98.94 84 ASP B C 1
ATOM 2265 O O . ASP B 1 84 ? -9.359 8.93 11.961 1 98.94 84 ASP B O 1
ATOM 2269 N N . ALA B 1 85 ? -7.457 7.988 11.289 1 98.94 85 ALA B N 1
ATOM 2270 C CA . ALA B 1 85 ? -7.676 8.07 9.852 1 98.94 85 ALA B CA 1
ATOM 2271 C C . ALA B 1 85 ? -6.766 7.102 9.102 1 98.94 85 ALA B C 1
ATOM 2273 O O . ALA B 1 85 ? -5.723 6.695 9.617 1 98.94 85 ALA B O 1
ATOM 2274 N N . TYR B 1 86 ? -7.098 6.664 7.957 1 98.94 86 TYR B N 1
ATOM 2275 C CA . TYR B 1 86 ? -6.215 5.914 7.074 1 98.94 86 TYR B CA 1
ATOM 2276 C C . TYR B 1 86 ? -6.383 6.359 5.625 1 98.94 86 TYR B C 1
ATOM 2278 O O . TYR B 1 86 ? -7.328 7.082 5.297 1 98.94 86 TYR B O 1
ATOM 2286 N N . THR B 1 87 ? -5.441 6.004 4.805 1 98.94 87 THR B N 1
ATOM 2287 C CA . THR B 1 87 ? -5.438 6.559 3.457 1 98.94 87 THR B CA 1
ATOM 2288 C C . THR B 1 87 ? -5.801 5.488 2.432 1 98.94 87 THR B C 1
ATOM 2290 O O . THR B 1 87 ? -5.426 4.324 2.582 1 98.94 87 THR B O 1
ATOM 2293 N N . VAL B 1 88 ? -6.492 5.879 1.441 1 98.94 88 VAL B N 1
ATOM 2294 C CA . VAL B 1 88 ? -6.781 5.141 0.219 1 98.94 88 VAL B CA 1
ATOM 2295 C C . VAL B 1 88 ? -6.32 5.941 -0.995 1 98.94 88 VAL B C 1
ATOM 2297 O O . VAL B 1 88 ? -6.352 7.176 -0.978 1 98.94 88 VAL B O 1
ATOM 2300 N N . LEU B 1 89 ? -5.895 5.223 -2.008 1 98.94 89 LEU B N 1
ATOM 2301 C CA . LEU B 1 89 ? -5.41 5.91 -3.201 1 98.94 89 LEU B CA 1
ATOM 2302 C C . LEU B 1 89 ? -6.578 6.41 -4.047 1 98.94 89 LEU B C 1
ATOM 2304 O O . LEU B 1 89 ? -7.562 5.695 -4.238 1 98.94 89 LEU B O 1
ATOM 2308 N N . GLY B 1 90 ? -6.398 7.66 -4.535 1 98.81 90 GLY B N 1
ATOM 2309 C CA . GLY B 1 90 ? -7.402 8.227 -5.422 1 98.81 90 GLY B CA 1
ATOM 2310 C C . GLY B 1 90 ? -7.562 7.453 -6.715 1 98.81 90 GLY B C 1
ATOM 2311 O O . GLY B 1 90 ? -8.555 7.629 -7.43 1 98.81 90 GLY B O 1
ATOM 2312 N N . LEU B 1 91 ? -6.664 6.625 -6.98 1 98.62 91 LEU B N 1
ATOM 2313 C CA . LEU B 1 91 ? -6.656 5.812 -8.195 1 98.62 91 LEU B CA 1
ATOM 2314 C C . LEU B 1 91 ? -7.355 4.477 -7.957 1 98.62 91 LEU B C 1
ATOM 2316 O O . LEU B 1 91 ? -7.512 3.684 -8.891 1 98.62 91 LEU B O 1
ATOM 2320 N N . ALA B 1 92 ? -7.789 4.195 -6.723 1 98.62 92 ALA B N 1
ATOM 2321 C CA . ALA B 1 92 ? -8.594 3.012 -6.441 1 98.62 92 ALA B CA 1
ATOM 2322 C C . ALA B 1 92 ? -9.984 3.129 -7.07 1 98.62 92 ALA B C 1
ATOM 2324 O O . ALA B 1 92 ? -10.438 4.23 -7.391 1 98.62 92 ALA B O 1
ATOM 2325 N N . ASP B 1 93 ? -10.586 2.033 -7.32 1 97.81 93 ASP B N 1
ATOM 2326 C CA . ASP B 1 93 ? -11.961 2.021 -7.824 1 97.81 93 ASP B CA 1
ATOM 2327 C C . ASP B 1 93 ? -12.914 2.701 -6.84 1 97.81 93 ASP B C 1
ATOM 2329 O O . ASP B 1 93 ? -12.703 2.639 -5.629 1 97.81 93 ASP B O 1
ATOM 2333 N N . ASP B 1 94 ? -14.008 3.312 -7.355 1 98 94 ASP B N 1
ATOM 2334 C CA . ASP B 1 94 ? -14.961 4.008 -6.492 1 98 94 ASP B CA 1
ATOM 2335 C C . ASP B 1 94 ? -15.586 3.049 -5.48 1 98 94 ASP B C 1
ATOM 2337 O O . ASP B 1 94 ? -15.93 3.451 -4.367 1 98 94 ASP B O 1
ATOM 2341 N N . SER B 1 95 ? -15.734 1.787 -5.867 1 97.69 95 SER B N 1
ATOM 2342 C CA . SER B 1 95 ? -16.266 0.812 -4.918 1 97.69 95 SER B CA 1
ATOM 2343 C C . SER B 1 95 ? -15.352 0.66 -3.711 1 97.69 95 SER B C 1
ATOM 2345 O O . SER B 1 95 ? -15.82 0.52 -2.58 1 97.69 95 SER B O 1
ATOM 2347 N N . THR B 1 96 ? -14.016 0.71 -3.9 1 98.5 96 THR B N 1
ATOM 2348 C CA . THR B 1 96 ? -13.047 0.663 -2.814 1 98.5 96 THR B CA 1
ATOM 2349 C C . THR B 1 96 ? -13.164 1.901 -1.931 1 98.5 96 THR B C 1
ATOM 2351 O O . THR B 1 96 ? -13.148 1.796 -0.702 1 98.5 96 THR B O 1
ATOM 2354 N N . ILE B 1 97 ? -13.305 3.039 -2.572 1 98.81 97 ILE B N 1
ATOM 2355 C CA . ILE B 1 97 ? -13.391 4.301 -1.845 1 98.81 97 ILE B CA 1
ATOM 2356 C C . ILE B 1 97 ? -14.672 4.328 -1.012 1 98.81 97 ILE B C 1
ATOM 2358 O O . ILE B 1 97 ? -14.641 4.684 0.169 1 98.81 97 ILE B O 1
ATOM 2362 N N . ARG B 1 98 ? -15.797 3.895 -1.556 1 98.56 98 ARG B N 1
ATOM 2363 C CA . ARG B 1 98 ? -17.078 3.91 -0.852 1 98.56 98 ARG B CA 1
ATOM 2364 C C . ARG B 1 98 ? -17.047 3.002 0.372 1 98.56 98 ARG B C 1
ATOM 2366 O O . ARG B 1 98 ? -17.469 3.398 1.458 1 98.56 98 ARG B O 1
ATOM 2373 N N . GLU B 1 99 ? -16.531 1.824 0.189 1 98.38 99 GLU B N 1
ATOM 2374 C CA . GLU B 1 99 ? -16.5 0.92 1.334 1 98.38 99 GLU B CA 1
ATOM 2375 C C . GLU B 1 99 ? -15.531 1.426 2.402 1 98.38 99 GLU B C 1
ATOM 2377 O O . GLU B 1 99 ? -15.742 1.2 3.596 1 98.38 99 GLU B O 1
ATOM 2382 N N . SER B 1 100 ? -14.477 2.107 1.969 1 98.88 100 SER B N 1
ATOM 2383 C CA . SER B 1 100 ? -13.531 2.689 2.916 1 98.88 100 SER B CA 1
ATOM 2384 C C . SER B 1 100 ? -14.172 3.818 3.715 1 98.88 100 SER B C 1
ATOM 2386 O O . SER B 1 100 ? -13.938 3.947 4.918 1 98.88 100 SER B O 1
ATOM 2388 N N . ILE B 1 101 ? -14.977 4.691 3.016 1 98.88 101 ILE B N 1
ATOM 2389 C CA . ILE B 1 101 ? -15.727 5.742 3.703 1 98.88 101 ILE B CA 1
ATOM 2390 C C . ILE B 1 101 ? -16.625 5.125 4.773 1 98.88 101 ILE B C 1
ATOM 2392 O O . ILE B 1 101 ? -16.594 5.543 5.934 1 98.88 101 ILE B O 1
ATOM 2396 N N . ASP B 1 102 ? -17.344 4.113 4.352 1 98.81 102 ASP B N 1
ATOM 2397 C CA . ASP B 1 102 ? -18.281 3.453 5.262 1 98.81 102 ASP B CA 1
ATOM 2398 C C . ASP B 1 102 ? -17.547 2.885 6.477 1 98.81 102 ASP B C 1
ATOM 2400 O O . ASP B 1 102 ? -18 3.053 7.613 1 98.81 102 ASP B O 1
ATOM 2404 N N . LYS B 1 103 ? -16.438 2.25 6.234 1 98.88 103 LYS B N 1
ATOM 2405 C CA . LYS B 1 103 ? -15.688 1.621 7.32 1 98.88 103 LYS B CA 1
ATOM 2406 C C . LYS B 1 103 ? -15.125 2.666 8.281 1 98.88 103 LYS B C 1
ATOM 2408 O O . LYS B 1 103 ? -15.234 2.518 9.5 1 98.88 103 LYS B O 1
ATOM 2413 N N . ALA B 1 104 ? -14.531 3.715 7.766 1 98.94 104 ALA B N 1
ATOM 2414 C CA . ALA B 1 104 ? -14 4.785 8.609 1 98.94 104 ALA B CA 1
ATOM 2415 C C . ALA B 1 104 ? -15.102 5.387 9.477 1 98.94 104 ALA B C 1
ATOM 2417 O O . ALA B 1 104 ? -14.914 5.57 10.688 1 98.94 104 ALA B O 1
ATOM 2418 N N . HIS B 1 105 ? -16.234 5.637 8.883 1 98.88 105 HIS B N 1
ATOM 2419 C CA . HIS B 1 105 ? -17.328 6.285 9.586 1 98.88 105 HIS B CA 1
ATOM 2420 C C . HIS B 1 105 ? -17.953 5.344 10.609 1 98.88 105 HIS B C 1
ATOM 2422 O O . HIS B 1 105 ? -18.422 5.785 11.664 1 98.88 105 HIS B O 1
ATOM 2428 N N . GLU B 1 106 ? -18 4.047 10.281 1 98.75 106 GLU B N 1
ATOM 2429 C CA . GLU B 1 106 ? -18.438 3.049 11.25 1 98.75 106 GLU B CA 1
ATOM 2430 C C . GLU B 1 106 ? -17.625 3.152 12.539 1 98.75 106 GLU B C 1
ATOM 2432 O O . GLU B 1 106 ? -18.172 2.932 13.633 1 98.75 106 GLU B O 1
ATOM 2437 N N . TYR B 1 107 ? -16.359 3.504 12.484 1 98.69 107 TYR B N 1
ATOM 2438 C CA . TYR B 1 107 ? -15.469 3.646 13.633 1 98.69 107 TYR B CA 1
ATOM 2439 C C . TYR B 1 107 ? -15.492 5.078 14.156 1 98.69 107 TYR B C 1
ATOM 2441 O O . TYR B 1 107 ? -14.766 5.406 15.102 1 98.69 107 TYR B O 1
ATOM 2449 N N . ASN B 1 108 ? -16.266 5.965 13.508 1 98.81 108 ASN B N 1
ATOM 2450 C CA . ASN B 1 108 ? -16.266 7.391 13.812 1 98.81 108 ASN B CA 1
ATOM 2451 C C . ASN B 1 108 ? -14.883 8.008 13.586 1 98.81 108 ASN B C 1
ATOM 2453 O O . ASN B 1 108 ? -14.383 8.75 14.438 1 98.81 108 ASN B O 1
ATOM 2457 N N . LYS B 1 109 ? -14.25 7.574 12.523 1 98.88 109 LYS B N 1
ATOM 2458 C CA . LYS B 1 109 ? -12.93 8.047 12.125 1 98.88 109 LYS B CA 1
ATOM 2459 C C . LYS B 1 109 ? -12.961 8.648 10.719 1 98.88 109 LYS B C 1
ATOM 2461 O O . LYS B 1 109 ? -14.039 8.844 10.148 1 98.88 109 LYS B O 1
ATOM 2466 N N . LEU B 1 110 ? -11.797 9.086 10.18 1 98.94 110 LEU B N 1
ATOM 2467 C CA . LEU B 1 110 ? -11.766 9.805 8.914 1 98.94 110 LEU B CA 1
ATOM 2468 C C . LEU B 1 110 ? -11.133 8.961 7.816 1 98.94 110 LEU B C 1
ATOM 2470 O O . LEU B 1 110 ? -10.297 8.094 8.102 1 98.94 110 LEU B O 1
ATOM 2474 N N . LEU B 1 111 ? -11.555 9.195 6.621 1 98.94 111 LEU B N 1
ATOM 2475 C CA . LEU B 1 111 ? -10.875 8.664 5.441 1 98.94 111 LEU B CA 1
ATOM 2476 C C . LEU B 1 111 ? -10.148 9.773 4.691 1 98.94 111 LEU B C 1
ATOM 2478 O O . LEU B 1 111 ? -10.727 10.828 4.418 1 98.94 111 LEU B O 1
ATOM 2482 N N . ILE B 1 112 ? -8.875 9.547 4.438 1 99 112 ILE B N 1
ATOM 2483 C CA . ILE B 1 112 ? -8.062 10.422 3.605 1 99 112 ILE B CA 1
ATOM 2484 C C . ILE B 1 112 ? -7.809 9.758 2.252 1 99 112 ILE B C 1
ATOM 2486 O O . ILE B 1 112 ? -7.348 8.617 2.191 1 99 112 ILE B O 1
ATOM 2490 N N . VAL B 1 113 ? -8.117 10.422 1.173 1 98.94 113 VAL B N 1
ATOM 2491 C CA . VAL B 1 113 ? -7.836 9.875 -0.149 1 98.94 113 VAL B CA 1
ATOM 2492 C C . VAL B 1 113 ? -6.645 10.602 -0.767 1 98.94 113 VAL B C 1
ATOM 2494 O O . VAL B 1 113 ? -6.684 11.82 -0.961 1 98.94 113 VAL B O 1
ATOM 2497 N N . ASP B 1 114 ? -5.613 9.875 -1 1 98.94 114 ASP B N 1
ATOM 2498 C CA . ASP B 1 114 ? -4.34 10.367 -1.519 1 98.94 114 ASP B CA 1
ATOM 2499 C C . ASP B 1 114 ? -4.359 10.445 -3.043 1 98.94 114 ASP B C 1
ATOM 2501 O O . ASP B 1 114 ? -4.477 9.422 -3.721 1 98.94 114 ASP B O 1
ATOM 2505 N N . LEU B 1 115 ? -4.07 11.609 -3.611 1 98.5 115 LEU B N 1
ATOM 2506 C CA . LEU B 1 115 ? -4.199 11.844 -5.043 1 98.5 115 LEU B CA 1
ATOM 2507 C C . LEU B 1 115 ? -2.855 11.68 -5.746 1 98.5 115 LEU B C 1
ATOM 2509 O O . LEU B 1 115 ? -2.695 12.094 -6.898 1 98.5 115 LEU B O 1
ATOM 2513 N N . ILE B 1 116 ? -1.931 11.016 -5.062 1 98.12 116 ILE B N 1
ATOM 2514 C CA . ILE B 1 116 ? -0.598 10.805 -5.617 1 98.12 116 ILE B CA 1
ATOM 2515 C C . ILE B 1 116 ? -0.708 10.164 -7 1 98.12 116 ILE B C 1
ATOM 2517 O O . ILE B 1 116 ? -1.465 9.211 -7.188 1 98.12 116 ILE B O 1
ATOM 2521 N N . ASN B 1 117 ? -0.096 10.75 -7.996 1 96.5 117 ASN B N 1
ATOM 2522 C CA . ASN B 1 117 ? 0.112 10.242 -9.352 1 96.5 117 ASN B CA 1
ATOM 2523 C C . ASN B 1 117 ? -1.175 10.289 -10.172 1 96.5 117 ASN B C 1
ATOM 2525 O O . ASN B 1 117 ? -1.195 9.859 -11.32 1 96.5 117 ASN B O 1
ATOM 2529 N N . HIS B 1 118 ? -2.244 10.82 -9.594 1 97.19 118 HIS B N 1
ATOM 2530 C CA . HIS B 1 118 ? -3.445 10.953 -10.414 1 97.19 118 HIS B CA 1
ATOM 2531 C C . HIS B 1 118 ? -3.232 11.953 -11.539 1 97.19 118 HIS B C 1
ATOM 2533 O O . HIS B 1 118 ? -2.691 13.039 -11.32 1 97.19 118 HIS B O 1
ATOM 2539 N N . PRO B 1 119 ? -3.715 11.656 -12.719 1 95.19 119 PRO B N 1
ATOM 2540 C CA . PRO B 1 119 ? -3.436 12.539 -13.852 1 95.19 119 PRO B CA 1
ATOM 2541 C C . PRO B 1 119 ? -4.195 13.859 -13.773 1 95.19 119 PRO B C 1
ATOM 2543 O O . PRO B 1 119 ? -3.783 14.852 -14.383 1 95.19 119 PRO B O 1
ATOM 2546 N N . ASN B 1 120 ? -5.332 13.906 -13.094 1 96.44 120 ASN B N 1
ATOM 2547 C CA . ASN B 1 120 ? -6.141 15.094 -12.867 1 96.44 120 ASN B CA 1
ATOM 2548 C C . ASN B 1 120 ? -6.641 15.172 -11.422 1 96.44 120 ASN B C 1
ATOM 2550 O O . ASN B 1 120 ? -7.816 14.93 -11.156 1 96.44 120 ASN B O 1
ATOM 2554 N N . PRO B 1 121 ? -5.711 15.555 -10.555 1 97.12 121 PRO B N 1
ATOM 2555 C CA . PRO B 1 121 ? -6.062 15.539 -9.133 1 97.12 121 PRO B CA 1
ATOM 2556 C C . PRO B 1 121 ? -7.227 16.469 -8.805 1 97.12 121 PRO B C 1
ATOM 2558 O O . PRO B 1 121 ? -8.039 16.156 -7.926 1 97.12 121 PRO B O 1
ATOM 2561 N N . TYR B 1 122 ? -7.348 17.594 -9.5 1 97.12 122 TYR B N 1
ATOM 2562 C CA . TYR B 1 122 ? -8.43 18.531 -9.234 1 97.12 122 TYR B CA 1
ATOM 2563 C C . TYR B 1 122 ? -9.781 17.906 -9.516 1 97.12 122 TYR B C 1
ATOM 2565 O O . TYR B 1 122 ? -10.672 17.922 -8.664 1 97.12 122 TYR B O 1
ATOM 2573 N N . LYS B 1 123 ? -9.945 17.375 -10.688 1 98.25 123 LYS B N 1
ATOM 2574 C CA . LYS B 1 123 ? -11.203 16.719 -11.055 1 98.25 123 LYS B CA 1
ATOM 2575 C C . LYS B 1 123 ? -11.523 15.57 -10.109 1 98.25 123 LYS B C 1
ATOM 2577 O O . LYS B 1 123 ? -12.68 15.398 -9.703 1 98.25 123 LYS B O 1
ATOM 2582 N N . ARG B 1 124 ? -10.523 14.797 -9.781 1 98.62 124 ARG B N 1
ATOM 2583 C CA . ARG B 1 124 ? -10.734 13.656 -8.898 1 98.62 124 ARG B CA 1
ATOM 2584 C C . ARG B 1 124 ? -11.164 14.117 -7.508 1 98.62 124 ARG B C 1
ATOM 2586 O O . ARG B 1 124 ? -12.023 13.492 -6.883 1 98.62 124 ARG B O 1
ATOM 2593 N N . ALA B 1 125 ? -10.586 15.188 -7.074 1 98.69 125 ALA B N 1
ATOM 2594 C CA . ALA B 1 125 ? -10.961 15.734 -5.773 1 98.69 125 ALA B CA 1
ATOM 2595 C C . ALA B 1 125 ? -12.438 16.109 -5.734 1 98.69 125 ALA B C 1
ATOM 2597 O O . ALA B 1 125 ? -13.125 15.859 -4.742 1 98.69 125 ALA B O 1
ATOM 2598 N N . LEU B 1 126 ? -12.922 16.688 -6.82 1 98.69 126 LEU B N 1
ATOM 2599 C CA . LEU B 1 126 ? -14.336 17.047 -6.906 1 98.69 126 LEU B CA 1
ATOM 2600 C C . LEU B 1 126 ? -15.219 15.812 -6.824 1 98.69 126 LEU B C 1
ATOM 2602 O O . LEU B 1 126 ? -16.234 15.805 -6.121 1 98.69 126 LEU B O 1
ATOM 2606 N N . GLU B 1 127 ? -14.812 14.789 -7.484 1 98.81 127 GLU B N 1
ATOM 2607 C CA . GLU B 1 127 ? -15.547 13.531 -7.461 1 98.81 127 GLU B CA 1
ATOM 2608 C C . GLU B 1 127 ? -15.562 12.922 -6.062 1 98.81 127 GLU B C 1
ATOM 2610 O O . GLU B 1 127 ? -16.594 12.445 -5.598 1 98.81 127 GLU B O 1
ATOM 2615 N N . LEU B 1 128 ? -14.438 12.953 -5.477 1 98.88 128 LEU B N 1
ATOM 2616 C CA . LEU B 1 128 ? -14.281 12.383 -4.145 1 98.88 128 LEU B CA 1
ATOM 2617 C C . LEU B 1 128 ? -15.125 13.133 -3.123 1 98.88 128 LEU B C 1
ATOM 2619 O O . LEU B 1 128 ? -15.703 12.531 -2.219 1 98.88 128 LEU B O 1
ATOM 2623 N N . ASP B 1 129 ? -15.172 14.43 -3.271 1 98.81 129 ASP B N 1
ATOM 2624 C CA . ASP B 1 129 ? -16.016 15.234 -2.404 1 98.81 129 ASP B CA 1
ATOM 2625 C C . ASP B 1 129 ? -17.484 14.805 -2.504 1 98.81 129 ASP B C 1
ATOM 2627 O O . ASP B 1 129 ? -18.172 14.68 -1.489 1 98.81 129 ASP B O 1
ATOM 2631 N N . ARG B 1 130 ? -17.891 14.555 -3.691 1 98.62 130 ARG B N 1
ATOM 2632 C CA . ARG B 1 130 ? -19.266 14.133 -3.92 1 98.62 130 ARG B CA 1
ATOM 2633 C C . ARG B 1 130 ? -19.531 12.758 -3.314 1 98.62 130 ARG B C 1
ATOM 2635 O O . ARG B 1 130 ? -20.656 12.445 -2.93 1 98.62 130 ARG B O 1
ATOM 2642 N N . LEU B 1 131 ? -18.469 11.938 -3.199 1 98.62 131 LEU B N 1
ATOM 2643 C CA . LEU B 1 131 ? -18.609 10.609 -2.625 1 98.62 131 LEU B CA 1
ATOM 2644 C C . LEU B 1 131 ? -18.672 10.672 -1.103 1 98.62 131 LEU B C 1
ATOM 2646 O O . LEU B 1 131 ? -19.031 9.695 -0.447 1 98.62 131 LEU B O 1
ATOM 2650 N N . GLY B 1 132 ? -18.203 11.773 -0.519 1 98.56 132 GLY B N 1
ATOM 2651 C CA . GLY B 1 132 ? -18.297 11.93 0.924 1 98.56 132 GLY B CA 1
ATOM 2652 C C . GLY B 1 132 ? -16.984 11.719 1.639 1 98.56 132 GLY B C 1
ATOM 2653 O O . GLY B 1 132 ? -16.953 11.414 2.832 1 98.56 132 GLY B O 1
ATOM 2654 N N . VAL B 1 133 ? -15.906 11.836 0.922 1 98.81 133 VAL B N 1
ATOM 2655 C CA . VAL B 1 133 ? -14.578 11.688 1.518 1 98.81 133 VAL B CA 1
ATOM 2656 C C . VAL B 1 133 ? -14.328 12.812 2.514 1 98.81 133 VAL B C 1
ATOM 2658 O O . VAL B 1 133 ? -14.781 13.945 2.311 1 98.81 133 VAL B O 1
ATOM 2661 N N . ASP B 1 134 ? -13.594 12.508 3.627 1 98.94 134 ASP B N 1
ATOM 2662 C CA . ASP B 1 134 ? -13.367 13.492 4.68 1 98.94 134 ASP B CA 1
ATOM 2663 C C . ASP B 1 134 ? -12.227 14.438 4.316 1 98.94 134 ASP B C 1
ATOM 2665 O O . ASP B 1 134 ? -12.297 15.641 4.594 1 98.94 134 ASP B O 1
ATOM 2669 N N . VAL B 1 135 ? -11.172 13.891 3.73 1 98.94 135 VAL B N 1
ATOM 2670 C CA . VAL B 1 135 ? -9.969 14.656 3.404 1 98.94 135 VAL B CA 1
ATOM 2671 C C . VAL B 1 135 ? -9.438 14.227 2.037 1 98.94 135 VAL B C 1
ATOM 2673 O O . VAL B 1 135 ? -9.32 13.031 1.758 1 98.94 135 VAL B O 1
ATOM 2676 N N . VAL B 1 136 ? -9.172 15.125 1.159 1 98.88 136 VAL B N 1
ATOM 2677 C CA . VAL B 1 136 ? -8.43 14.875 -0.07 1 98.88 136 VAL B CA 1
ATOM 2678 C C . VAL B 1 136 ? -6.984 15.344 0.094 1 98.88 136 VAL B C 1
ATOM 2680 O O . VAL B 1 136 ? -6.734 16.438 0.584 1 98.88 136 VAL B O 1
ATOM 2683 N N . LEU B 1 137 ? -6.066 14.492 -0.25 1 98.81 137 LEU B N 1
ATOM 2684 C CA . LEU B 1 137 ? -4.648 14.781 -0.072 1 98.81 137 LEU B CA 1
ATOM 2685 C C . LEU B 1 137 ? -3.969 15.023 -1.416 1 98.81 137 LEU B C 1
ATOM 2687 O O . LEU B 1 137 ? -3.742 14.078 -2.18 1 98.81 137 LEU B O 1
ATOM 2691 N N . TYR B 1 138 ? -3.703 16.297 -1.735 1 98 138 TYR B N 1
ATOM 2692 C CA . TYR B 1 138 ? -2.789 16.594 -2.83 1 98 138 TYR B CA 1
ATOM 2693 C C . TYR B 1 138 ? -1.365 16.188 -2.482 1 98 138 TYR B C 1
ATOM 2695 O O . TYR B 1 138 ? -0.789 16.672 -1.509 1 98 138 TYR B O 1
ATOM 2703 N N . HIS B 1 139 ? -0.815 15.281 -3.273 1 97.81 139 HIS B N 1
ATOM 2704 C CA . HIS B 1 139 ? 0.439 14.648 -2.885 1 97.81 139 HIS B CA 1
ATOM 2705 C C . HIS B 1 139 ? 1.377 14.508 -4.078 1 97.81 139 HIS B C 1
ATOM 2707 O O . HIS B 1 139 ? 1.034 13.859 -5.07 1 97.81 139 HIS B O 1
ATOM 2713 N N . VAL B 1 140 ? 2.475 15.227 -4.023 1 94.31 140 VAL B N 1
ATOM 2714 C CA . VAL B 1 140 ? 3.559 14.984 -4.973 1 94.31 140 VAL B CA 1
ATOM 2715 C C . VAL B 1 140 ? 4.555 13.992 -4.375 1 94.31 140 VAL B C 1
ATOM 2717 O O . VAL B 1 140 ? 5.176 14.266 -3.348 1 94.31 140 VAL B O 1
ATOM 2720 N N . GLY B 1 141 ? 4.723 12.875 -4.996 1 92.5 141 GLY B N 1
ATOM 2721 C CA . GLY B 1 141 ? 5.555 11.797 -4.488 1 92.5 141 GLY B CA 1
ATOM 2722 C C . GLY B 1 141 ? 7.031 12.156 -4.453 1 92.5 141 GLY B C 1
ATOM 2723 O O . GLY B 1 141 ? 7.504 12.938 -5.277 1 92.5 141 GLY B O 1
ATOM 2724 N N . ILE B 1 142 ? 7.762 11.539 -3.617 1 88.56 142 ILE B N 1
ATOM 2725 C CA . ILE B 1 142 ? 9.18 11.797 -3.395 1 88.56 142 ILE B CA 1
ATOM 2726 C C . ILE B 1 142 ? 9.961 11.5 -4.672 1 88.56 142 ILE B C 1
ATOM 2728 O O . ILE B 1 142 ? 10.867 12.25 -5.043 1 88.56 142 ILE B O 1
ATOM 2732 N N . ASP B 1 143 ? 9.578 10.453 -5.305 1 89.38 143 ASP B N 1
ATOM 2733 C CA . ASP B 1 143 ? 10.297 10.039 -6.508 1 89.38 143 ASP B CA 1
ATOM 2734 C C . ASP B 1 143 ? 10.102 11.055 -7.633 1 89.38 143 ASP B C 1
ATOM 2736 O O . ASP B 1 143 ? 11.047 11.352 -8.375 1 89.38 143 ASP B O 1
ATOM 2740 N N . VAL B 1 144 ? 8.906 11.586 -7.688 1 86.38 144 VAL B N 1
ATOM 2741 C CA . VAL B 1 144 ? 8.594 12.609 -8.68 1 86.38 144 VAL B CA 1
ATOM 2742 C C . VAL B 1 144 ? 9.32 13.906 -8.336 1 86.38 144 VAL B C 1
ATOM 2744 O O . VAL B 1 144 ? 9.859 14.578 -9.227 1 86.38 144 VAL B O 1
ATOM 2747 N N . GLN B 1 145 ? 9.375 14.242 -7.035 1 85.75 145 GLN B N 1
ATOM 2748 C CA . GLN B 1 145 ? 10.148 15.406 -6.598 1 85.75 145 GLN B CA 1
ATOM 2749 C C . GLN B 1 145 ? 11.602 15.297 -7.039 1 85.75 145 GLN B C 1
ATOM 2751 O O . GLN B 1 145 ? 12.156 16.234 -7.609 1 85.75 145 GLN B O 1
ATOM 2756 N N . ARG B 1 146 ? 12.133 14.125 -6.898 1 86.88 146 ARG B N 1
ATOM 2757 C CA . ARG B 1 146 ? 13.547 13.906 -7.172 1 86.88 146 ARG B CA 1
ATOM 2758 C C . ARG B 1 146 ? 13.812 13.891 -8.672 1 86.88 146 ARG B C 1
ATOM 2760 O O . ARG B 1 146 ? 14.797 14.469 -9.141 1 86.88 146 ARG B O 1
ATOM 2767 N N . SER B 1 147 ? 12.945 13.289 -9.406 1 88.44 147 SER B N 1
ATOM 2768 C CA . SER B 1 147 ? 13.203 13.07 -10.828 1 88.44 147 SER B CA 1
ATOM 2769 C C . SER B 1 147 ? 12.828 14.289 -11.656 1 88.44 147 SER B C 1
ATOM 2771 O O . SER B 1 147 ? 13.484 14.602 -12.656 1 88.44 147 SER B O 1
ATOM 2773 N N . ARG B 1 148 ? 11.758 15.102 -11.18 1 88 148 ARG B N 1
ATOM 2774 C CA . ARG B 1 148 ? 11.227 16.172 -12.031 1 88 148 ARG B CA 1
ATOM 2775 C C . ARG B 1 148 ? 11.305 17.516 -11.32 1 88 148 ARG B C 1
ATOM 2777 O O . ARG B 1 148 ? 11 18.547 -11.922 1 88 148 ARG B O 1
ATOM 2784 N N . GLY B 1 149 ? 11.625 17.484 -10.094 1 86.88 149 GLY B N 1
ATOM 2785 C CA . GLY B 1 149 ? 11.742 18.719 -9.328 1 86.88 149 GLY B CA 1
ATOM 2786 C C . GLY B 1 149 ? 10.406 19.344 -8.992 1 86.88 149 GLY B C 1
ATOM 2787 O O . GLY B 1 149 ? 10.336 20.516 -8.602 1 86.88 149 GLY B O 1
ATOM 2788 N N . LEU B 1 150 ? 9.367 18.641 -9.172 1 86.62 150 LEU B N 1
ATOM 2789 C CA . LEU B 1 150 ? 8.023 19.141 -8.883 1 86.62 150 LEU B CA 1
ATOM 2790 C C . LEU B 1 150 ? 7.703 19 -7.398 1 86.62 150 LEU B C 1
ATOM 2792 O O . LEU B 1 150 ? 7.895 17.922 -6.816 1 86.62 150 LEU B O 1
ATOM 2796 N N . THR B 1 151 ? 7.324 20.141 -6.762 1 89.12 151 THR B N 1
ATOM 2797 C CA . THR B 1 151 ? 6.879 20.125 -5.371 1 89.12 151 THR B CA 1
ATOM 2798 C C . THR B 1 151 ? 5.473 20.703 -5.246 1 89.12 151 THR B C 1
ATOM 2800 O O . THR B 1 151 ? 4.961 21.328 -6.184 1 89.12 151 THR B O 1
ATOM 2803 N N . ILE B 1 152 ? 4.895 20.422 -4.086 1 91 152 ILE B N 1
ATOM 2804 C CA . ILE B 1 152 ? 3.473 20.672 -3.902 1 91 152 ILE B CA 1
ATOM 2805 C C . ILE B 1 152 ? 3.213 22.188 -3.949 1 91 152 ILE B C 1
ATOM 2807 O O . ILE B 1 152 ? 2.127 22.625 -4.336 1 91 152 ILE B O 1
ATOM 2811 N N . ASP B 1 153 ? 4.188 22.969 -3.625 1 87 153 ASP B N 1
ATOM 2812 C CA . ASP B 1 153 ? 3.994 24.422 -3.574 1 87 153 ASP B CA 1
ATOM 2813 C C . ASP B 1 153 ? 3.812 25 -4.977 1 87 153 ASP B C 1
ATOM 2815 O O . ASP B 1 153 ? 3.324 26.125 -5.129 1 87 153 ASP B O 1
ATOM 2819 N N . GLN B 1 154 ? 4.062 24.172 -5.984 1 85.88 154 GLN B N 1
ATOM 2820 C CA . GLN B 1 154 ? 3.861 24.594 -7.367 1 85.88 154 GLN B CA 1
ATOM 2821 C C . GLN B 1 154 ? 2.41 24.406 -7.793 1 85.88 154 GLN B C 1
ATOM 2823 O O . GLN B 1 154 ? 2.021 24.828 -8.891 1 85.88 154 GLN B O 1
ATOM 2828 N N . LEU B 1 155 ? 1.591 23.844 -6.836 1 88.69 155 LEU B N 1
ATOM 2829 C CA . LEU B 1 155 ? 0.192 23.578 -7.156 1 88.69 155 LEU B CA 1
ATOM 2830 C C . LEU B 1 155 ? -0.731 24.453 -6.316 1 88.69 155 LEU B C 1
ATOM 2832 O O . LEU B 1 155 ? -1.892 24.094 -6.094 1 88.69 155 LEU B O 1
ATOM 2836 N N . ILE B 1 156 ? -0.28 25.625 -5.875 1 94.19 156 ILE B N 1
ATOM 2837 C CA . ILE B 1 156 ? -0.978 26.516 -4.949 1 94.19 156 ILE B CA 1
ATOM 2838 C C . ILE B 1 156 ? -2.266 27.016 -5.594 1 94.19 156 ILE B C 1
ATOM 2840 O O . ILE B 1 156 ? -3.291 27.156 -4.918 1 94.19 156 ILE B O 1
ATOM 2844 N N . ASP B 1 157 ? -2.262 27.312 -6.883 1 95 157 ASP B N 1
ATOM 2845 C CA . ASP B 1 157 ? -3.443 27.828 -7.566 1 95 157 ASP B CA 1
ATOM 2846 C C . ASP B 1 157 ? -4.551 26.781 -7.617 1 95 157 ASP B C 1
ATOM 2848 O O . ASP B 1 157 ? -5.73 27.109 -7.48 1 95 157 ASP B O 1
ATOM 2852 N N . GLU B 1 158 ? -4.152 25.578 -7.801 1 94.62 158 GLU B N 1
ATOM 2853 C CA . GLU B 1 158 ? -5.125 24.484 -7.816 1 94.62 158 GLU B CA 1
ATOM 2854 C C . GLU B 1 158 ? -5.754 24.297 -6.441 1 94.62 158 GLU B C 1
ATOM 2856 O O . GLU B 1 158 ? -6.945 24 -6.336 1 94.62 158 GLU B O 1
ATOM 2861 N N . ILE B 1 159 ? -4.973 24.453 -5.438 1 96.44 159 ILE B N 1
ATOM 2862 C CA . ILE B 1 159 ? -5.453 24.328 -4.066 1 96.44 159 ILE B CA 1
ATOM 2863 C C . ILE B 1 159 ? -6.465 25.438 -3.771 1 96.44 159 ILE B C 1
ATOM 2865 O O . ILE B 1 159 ? -7.523 25.172 -3.188 1 96.44 159 ILE B O 1
ATOM 2869 N N . LYS B 1 160 ? -6.188 26.625 -4.219 1 96.88 160 LYS B N 1
ATOM 2870 C CA . LYS B 1 160 ? -7.094 27.766 -4.047 1 96.88 160 LYS B CA 1
ATOM 2871 C C . LYS B 1 160 ? -8.445 27.484 -4.703 1 96.88 160 LYS B C 1
ATOM 2873 O O . LYS B 1 160 ? -9.492 27.75 -4.109 1 96.88 160 LYS B O 1
ATOM 2878 N N . MET B 1 161 ? -8.336 26.984 -5.875 1 97.12 161 MET B N 1
ATOM 2879 C CA . MET B 1 161 ? -9.555 26.688 -6.629 1 97.12 161 MET B CA 1
ATOM 2880 C C . MET B 1 161 ? -10.359 25.594 -5.953 1 97.12 161 MET B C 1
ATOM 2882 O O . MET B 1 161 ? -11.586 25.672 -5.875 1 97.12 161 MET B O 1
ATOM 2886 N N . LEU B 1 162 ? -9.664 24.594 -5.488 1 97.38 162 LEU B N 1
ATOM 2887 C CA . LEU B 1 162 ? -10.328 23.453 -4.883 1 97.38 162 LEU B CA 1
ATOM 2888 C C . LEU B 1 162 ? -11.062 23.859 -3.607 1 97.38 162 LEU B C 1
ATOM 2890 O O . LEU B 1 162 ? -12.164 23.375 -3.34 1 97.38 162 LEU B O 1
ATOM 2894 N N . LYS B 1 163 ? -10.422 24.734 -2.842 1 96.94 163 LYS B N 1
ATOM 2895 C CA . LYS B 1 163 ? -10.984 25.172 -1.563 1 96.94 163 LYS B CA 1
ATOM 2896 C C . LYS B 1 163 ? -12.375 25.766 -1.744 1 96.94 163 LYS B C 1
ATOM 2898 O O . LYS B 1 163 ? -13.242 25.609 -0.882 1 96.94 163 LYS B O 1
ATOM 2903 N N . LYS B 1 164 ? -12.625 26.344 -2.838 1 97.25 164 LYS B N 1
ATOM 2904 C CA . LYS B 1 164 ? -13.891 27.031 -3.111 1 97.25 164 LYS B CA 1
ATOM 2905 C C . LYS B 1 164 ? -14.953 26.047 -3.604 1 97.25 164 LYS B C 1
ATOM 2907 O O . LYS B 1 164 ? -16.141 26.375 -3.631 1 97.25 164 LYS B O 1
ATOM 2912 N N . ASN B 1 165 ? -14.516 24.844 -3.91 1 97.81 165 ASN B N 1
ATOM 2913 C CA . ASN B 1 165 ? -15.422 24 -4.672 1 97.81 165 ASN B CA 1
ATOM 2914 C C . ASN B 1 165 ? -15.688 22.672 -3.963 1 97.81 165 ASN B C 1
ATOM 2916 O O . ASN B 1 165 ? -16.406 21.812 -4.477 1 97.81 165 ASN B O 1
ATOM 2920 N N . ILE B 1 166 ? -15.07 22.469 -2.758 1 97.94 166 ILE B N 1
ATOM 2921 C CA . ILE B 1 166 ? -15.297 21.203 -2.092 1 97.94 166 ILE B CA 1
ATOM 2922 C C . ILE B 1 166 ? -15.562 21.438 -0.607 1 97.94 166 ILE B C 1
ATOM 2924 O O . ILE B 1 166 ? -15.195 22.469 -0.059 1 97.94 166 ILE B O 1
ATOM 2928 N N . ASN B 1 167 ? -16.203 20.5 0.038 1 97.94 167 ASN B N 1
ATOM 2929 C CA . ASN B 1 167 ? -16.453 20.516 1.476 1 97.94 167 ASN B CA 1
ATOM 2930 C C . ASN B 1 167 ? -15.359 19.766 2.238 1 97.94 167 ASN B C 1
ATOM 2932 O O . ASN B 1 167 ? -15.055 20.094 3.385 1 97.94 167 ASN B O 1
ATOM 2936 N N . ALA B 1 168 ? -14.797 18.688 1.611 1 98.69 168 ALA B N 1
ATOM 2937 C CA . ALA B 1 168 ? -13.742 17.906 2.242 1 98.69 168 ALA B CA 1
ATOM 2938 C C . ALA B 1 168 ? -12.562 18.781 2.652 1 98.69 168 ALA B C 1
ATOM 2940 O O . ALA B 1 168 ? -12.32 19.828 2.035 1 98.69 168 ALA B O 1
ATOM 2941 N N . LYS B 1 169 ? -11.906 18.453 3.705 1 98.75 169 LYS B N 1
ATOM 2942 C CA . LYS B 1 169 ? -10.656 19.125 4.039 1 98.75 169 LYS B CA 1
ATOM 2943 C C . LYS B 1 169 ? -9.586 18.859 2.975 1 98.75 169 LYS B C 1
ATOM 2945 O O . LYS B 1 169 ? -9.625 17.828 2.299 1 98.75 169 LYS B O 1
ATOM 2950 N N . ILE B 1 170 ? -8.695 19.781 2.863 1 98.75 170 ILE B N 1
ATOM 2951 C CA . ILE B 1 170 ? -7.609 19.672 1.901 1 98.75 170 ILE B CA 1
ATOM 2952 C C . ILE B 1 170 ? -6.289 19.469 2.641 1 98.75 170 ILE B C 1
ATOM 2954 O O . ILE B 1 170 ? -5.906 20.297 3.475 1 98.75 170 ILE B O 1
ATOM 2958 N N . ALA B 1 171 ? -5.664 18.359 2.422 1 98.88 171 ALA B N 1
ATOM 2959 C CA . ALA B 1 171 ? -4.301 18.109 2.881 1 98.88 171 ALA B CA 1
ATOM 2960 C C . ALA B 1 171 ? -3.305 18.219 1.729 1 98.88 171 ALA B C 1
ATOM 2962 O O . ALA B 1 171 ? -3.643 17.938 0.578 1 98.88 171 ALA B O 1
ATOM 2963 N N . VAL B 1 172 ? -2.061 18.641 2.035 1 98.62 172 VAL B N 1
ATOM 2964 C CA . VAL B 1 172 ? -1.024 18.781 1.016 1 98.62 172 VAL B CA 1
ATOM 2965 C C . VAL B 1 172 ? 0.267 18.125 1.503 1 98.62 172 VAL B C 1
ATOM 2967 O O . VAL B 1 172 ? 0.623 18.234 2.678 1 98.62 172 VAL B O 1
ATOM 2970 N N . ALA B 1 173 ? 0.886 17.344 0.652 1 98.5 173 ALA B N 1
ATOM 2971 C CA . ALA B 1 173 ? 2.154 16.672 0.911 1 98.5 173 ALA B CA 1
ATOM 2972 C C . ALA B 1 173 ? 3.051 16.703 -0.324 1 98.5 173 ALA B C 1
ATOM 2974 O O . ALA B 1 173 ? 2.57 16.547 -1.449 1 98.5 173 ALA B O 1
ATOM 2975 N N . GLY B 1 174 ? 4.324 16.828 -0.067 1 97.25 174 GLY B N 1
ATOM 2976 C CA . GLY B 1 174 ? 5.27 16.734 -1.171 1 97.25 174 GLY B CA 1
ATOM 2977 C C . GLY B 1 174 ? 6.367 17.781 -1.105 1 97.25 174 GLY B C 1
ATOM 2978 O O . GLY B 1 174 ? 6.277 18.812 -1.759 1 97.25 174 GLY B O 1
ATOM 2979 N N . GLY B 1 175 ? 7.383 17.531 -0.381 1 95.31 175 GLY B N 1
ATOM 2980 C CA . GLY B 1 175 ? 8.609 18.312 -0.364 1 95.31 175 GLY B CA 1
ATOM 2981 C C . GLY B 1 175 ? 8.422 19.703 0.222 1 95.31 175 GLY B C 1
ATOM 2982 O O . GLY B 1 175 ? 9 20.672 -0.268 1 95.31 175 GLY B O 1
ATOM 2983 N N . ILE B 1 176 ? 7.609 19.859 1.18 1 97.12 176 ILE B N 1
ATOM 2984 C CA . ILE B 1 176 ? 7.344 21.156 1.801 1 97.12 176 ILE B CA 1
ATOM 2985 C C . ILE B 1 176 ? 8.531 21.562 2.668 1 97.12 176 ILE B C 1
ATOM 2987 O O . ILE B 1 176 ? 8.898 20.844 3.6 1 97.12 176 ILE B O 1
ATOM 2991 N N . LYS B 1 177 ? 9.094 22.734 2.393 1 95.81 177 LYS B N 1
ATOM 2992 C CA . LYS B 1 177 ? 10.203 23.312 3.15 1 95.81 177 LYS B CA 1
ATOM 2993 C C . LYS B 1 177 ? 9.734 24.5 3.988 1 95.81 177 LYS B C 1
ATOM 2995 O O . LYS B 1 177 ? 8.625 25 3.793 1 95.81 177 LYS B O 1
ATOM 3000 N N . HIS B 1 178 ? 10.578 24.828 4.98 1 97.38 178 HIS B N 1
ATOM 3001 C CA . HIS B 1 178 ? 10.266 26.016 5.777 1 97.38 178 HIS B CA 1
ATOM 3002 C C . HIS B 1 178 ? 10.055 27.234 4.891 1 97.38 178 HIS B C 1
ATOM 3004 O O . HIS B 1 178 ? 10.789 27.438 3.922 1 97.38 178 HIS B O 1
ATOM 3010 N N . GLY B 1 179 ? 9.039 27.969 5.184 1 96.5 179 GLY B N 1
ATOM 3011 C CA . GLY B 1 179 ? 8.688 29.141 4.387 1 96.5 179 GLY B CA 1
ATOM 3012 C C . GLY B 1 179 ? 7.625 28.844 3.346 1 96.5 179 GLY B C 1
ATOM 3013 O O . GLY B 1 179 ? 7.008 29.766 2.811 1 96.5 179 GLY B O 1
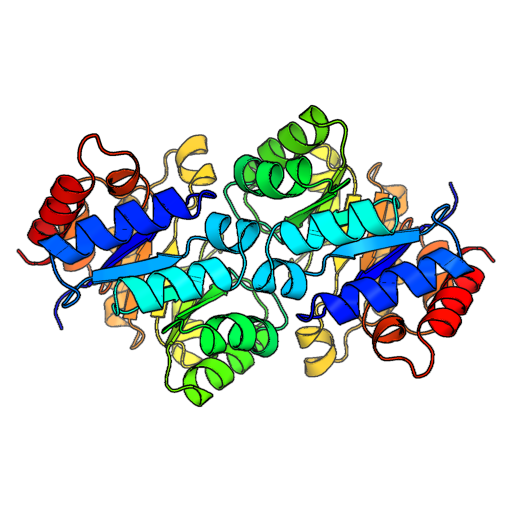ATOM 3014 N N . LYS B 1 180 ? 7.301 27.578 3.125 1 96.5 180 LYS B N 1
ATOM 3015 C CA . LYS B 1 180 ? 6.348 27.219 2.076 1 96.5 180 LYS B CA 1
ATOM 3016 C C . LYS B 1 180 ? 5.027 26.75 2.674 1 96.5 180 LYS B C 1
ATOM 3018 O O . LYS B 1 180 ? 4.016 26.672 1.973 1 96.5 180 LYS B O 1
ATOM 3023 N N . ALA B 1 181 ? 5.004 26.531 3.977 1 97.25 181 ALA B N 1
ATOM 3024 C CA . ALA B 1 181 ? 3.801 26 4.613 1 97.25 181 ALA B CA 1
ATOM 3025 C C . ALA B 1 181 ? 2.709 27.047 4.703 1 97.25 181 ALA B C 1
ATOM 3027 O O . ALA B 1 181 ? 1.54 26.781 4.418 1 97.25 181 ALA B O 1
ATOM 3028 N N . LYS B 1 182 ? 3.076 28.25 5.051 1 96.94 182 LYS B N 1
ATOM 3029 C CA . LYS B 1 182 ? 2.092 29.312 5.242 1 96.94 182 LYS B CA 1
ATOM 3030 C C . LYS B 1 182 ? 1.353 29.625 3.945 1 96.94 182 LYS B C 1
ATOM 3032 O O . LYS B 1 182 ? 0.122 29.688 3.926 1 96.94 182 LYS B O 1
ATOM 3037 N N . PRO B 1 183 ? 2.092 29.797 2.799 1 97.06 183 PRO B N 1
ATOM 3038 C CA . PRO B 1 183 ? 1.39 30.047 1.536 1 97.06 183 PRO B CA 1
ATOM 3039 C C . PRO B 1 183 ? 0.376 28.953 1.2 1 97.06 183 PRO B C 1
ATOM 3041 O O . PRO B 1 183 ? -0.665 29.234 0.601 1 97.06 183 PRO B O 1
ATOM 3044 N N . LEU B 1 184 ? 0.65 27.703 1.541 1 97.75 184 LEU B N 1
ATOM 3045 C CA . LEU B 1 184 ? -0.266 26.594 1.276 1 97.75 184 LEU B CA 1
ATOM 3046 C C . LEU B 1 184 ? -1.524 26.719 2.131 1 97.75 184 LEU B C 1
ATOM 3048 O O . LEU B 1 184 ? -2.637 26.516 1.637 1 97.75 184 LEU B O 1
ATOM 3052 N N . VAL B 1 185 ? -1.339 27.094 3.391 1 97.94 185 VAL B N 1
ATOM 3053 C CA . VAL B 1 185 ? -2.471 27.281 4.293 1 97.94 185 VAL B CA 1
ATOM 3054 C C . VAL B 1 185 ? -3.301 28.484 3.824 1 97.94 185 VAL B C 1
ATOM 3056 O O . VAL B 1 185 ? -4.531 28.406 3.793 1 97.94 185 VAL B O 1
ATOM 3059 N N . ASP B 1 186 ? -2.611 29.516 3.41 1 97.19 186 ASP B N 1
ATOM 3060 C CA . ASP B 1 186 ? -3.301 30.688 2.906 1 97.19 186 ASP B CA 1
ATOM 3061 C C . ASP B 1 186 ? -4.113 30.359 1.656 1 97.19 186 ASP B C 1
ATOM 3063 O O . ASP B 1 186 ? -5.152 30.984 1.406 1 97.19 186 ASP B O 1
ATOM 3067 N N . ALA B 1 187 ? -3.631 29.391 0.922 1 96.94 187 ALA B N 1
ATOM 3068 C CA . ALA B 1 187 ? -4.289 29 -0.325 1 96.94 187 ALA B CA 1
ATOM 3069 C C . ALA B 1 187 ? -5.516 28.141 -0.054 1 96.94 187 ALA B C 1
ATOM 3071 O O . ALA B 1 187 ? -6.359 27.953 -0.932 1 96.94 187 ALA B O 1
ATOM 3072 N N . GLY B 1 188 ? -5.59 27.594 1.183 1 97.31 188 GLY B N 1
ATOM 3073 C CA . GLY B 1 188 ? -6.797 26.844 1.503 1 97.31 188 GLY B CA 1
ATOM 3074 C C . GLY B 1 188 ? -6.508 25.469 2.088 1 97.31 188 GLY B C 1
ATOM 3075 O O . GLY B 1 188 ? -7.434 24.75 2.463 1 97.31 188 GLY B O 1
ATOM 3076 N N . ALA B 1 189 ? -5.242 25.094 2.242 1 98.06 189 ALA B N 1
ATOM 3077 C CA . ALA B 1 189 ? -4.91 23.812 2.857 1 98.06 189 ALA B CA 1
ATOM 3078 C C . ALA B 1 189 ? -5.293 23.797 4.336 1 98.06 189 ALA B C 1
ATOM 3080 O O . ALA B 1 189 ? -4.988 24.734 5.07 1 98.06 189 ALA B O 1
ATOM 3081 N N . ASP B 1 190 ? -5.965 22.75 4.723 1 98.5 190 ASP B N 1
ATOM 3082 C CA . ASP B 1 190 ? -6.336 22.562 6.125 1 98.5 190 ASP B CA 1
ATOM 3083 C C . ASP B 1 190 ? -5.258 21.797 6.879 1 98.5 190 ASP B C 1
ATOM 3085 O O . ASP B 1 190 ? -5.109 21.953 8.094 1 98.5 190 ASP B O 1
ATOM 3089 N N . ILE B 1 191 ? -4.539 20.922 6.176 1 98.81 191 ILE B N 1
ATOM 3090 C CA . ILE B 1 191 ? -3.529 20.031 6.746 1 98.81 191 ILE B CA 1
ATOM 3091 C C . ILE B 1 191 ? -2.258 20.094 5.902 1 98.81 191 ILE B C 1
ATOM 3093 O O . ILE B 1 191 ? -2.307 19.953 4.68 1 98.81 191 ILE B O 1
ATOM 3097 N N . VAL B 1 192 ? -1.152 20.359 6.523 1 98.62 192 VAL B N 1
ATOM 3098 C CA . VAL B 1 192 ? 0.156 20.312 5.879 1 98.62 192 VAL B CA 1
ATOM 3099 C C . VAL B 1 192 ? 0.943 19.109 6.375 1 98.62 192 VAL B C 1
ATOM 3101 O O . VAL B 1 192 ? 1.229 19 7.566 1 98.62 192 VAL B O 1
ATOM 3104 N N . VAL B 1 193 ? 1.278 18.203 5.441 1 98.88 193 VAL B N 1
ATOM 3105 C CA . VAL B 1 193 ? 1.979 16.969 5.77 1 98.88 193 VAL B CA 1
ATOM 3106 C C . VAL B 1 193 ? 3.475 17.141 5.512 1 98.88 193 VAL B C 1
ATOM 3108 O O . VAL B 1 193 ? 3.891 17.391 4.379 1 98.88 193 VAL B O 1
ATOM 3111 N N . VAL B 1 194 ? 4.258 16.984 6.539 1 98.69 194 VAL B N 1
ATOM 3112 C CA . VAL B 1 194 ? 5.699 17.172 6.41 1 98.69 194 VAL B CA 1
ATOM 3113 C C . VAL B 1 194 ? 6.43 15.938 6.91 1 98.69 194 VAL B C 1
ATOM 3115 O O . VAL B 1 194 ? 6.152 15.445 8.008 1 98.69 194 VAL B O 1
ATOM 3118 N N . GLY B 1 195 ? 7.309 15.422 6.113 1 98 195 GLY B N 1
ATOM 3119 C CA . GLY B 1 195 ? 8.102 14.258 6.465 1 98 195 GLY B CA 1
ATOM 3120 C C . GLY B 1 195 ? 9.562 14.586 6.727 1 98 195 GLY B C 1
ATOM 3121 O O . GLY B 1 195 ? 9.93 14.969 7.836 1 98 195 GLY B O 1
ATOM 3122 N N . SER B 1 196 ? 10.383 14.602 5.676 1 96.94 196 SER B N 1
ATOM 3123 C CA . SER B 1 196 ? 11.836 14.641 5.789 1 96.94 196 SER B CA 1
ATOM 3124 C C . SER B 1 196 ? 12.312 15.984 6.336 1 96.94 196 SER B C 1
ATOM 3126 O O . SER B 1 196 ? 13.336 16.047 7.027 1 96.94 196 SER B O 1
ATOM 3128 N N . ALA B 1 197 ? 11.586 17.078 6.035 1 97.94 197 ALA B N 1
ATOM 3129 C CA . ALA B 1 197 ? 11.992 18.391 6.539 1 97.94 197 ALA B CA 1
ATOM 3130 C C . ALA B 1 197 ? 11.93 18.438 8.062 1 97.94 197 ALA B C 1
ATOM 3132 O O . ALA B 1 197 ? 12.555 19.297 8.695 1 97.94 197 ALA B O 1
ATOM 3133 N N . ILE B 1 198 ? 11.195 17.469 8.664 1 98.69 198 ILE B N 1
ATOM 3134 C CA . ILE B 1 198 ? 11.141 17.359 10.117 1 98.69 198 ILE B CA 1
ATOM 3135 C C . ILE B 1 198 ? 11.984 16.172 10.57 1 98.69 198 ILE B C 1
ATOM 3137 O O . ILE B 1 198 ? 12.922 16.328 11.359 1 98.69 198 ILE B O 1
ATOM 3141 N N . THR B 1 199 ? 11.805 14.992 10.031 1 98.31 199 THR B N 1
ATOM 3142 C CA . THR B 1 199 ? 12.352 13.75 10.57 1 98.31 199 THR B CA 1
ATOM 3143 C C . THR B 1 199 ? 13.852 13.664 10.305 1 98.31 199 THR B C 1
ATOM 3145 O O . THR B 1 199 ? 14.57 12.945 11 1 98.31 199 THR B O 1
ATOM 3148 N N . LYS B 1 200 ? 14.352 14.398 9.281 1 97.5 200 LYS B N 1
ATOM 3149 C CA . LYS B 1 200 ? 15.773 14.352 8.961 1 97.5 200 LYS B CA 1
ATOM 3150 C C . LYS B 1 200 ? 16.469 15.641 9.359 1 97.5 200 LYS B C 1
ATOM 3152 O O . LYS B 1 200 ? 17.672 15.82 9.086 1 97.5 200 LYS B O 1
ATOM 3157 N N . ALA B 1 201 ? 15.797 16.562 9.93 1 98.12 201 ALA B N 1
ATOM 3158 C CA . ALA B 1 201 ? 16.406 17.797 10.414 1 98.12 201 ALA B CA 1
ATOM 3159 C C . ALA B 1 201 ? 17.406 17.516 11.539 1 98.12 201 ALA B C 1
ATOM 3161 O O . ALA B 1 201 ? 17.281 16.516 12.242 1 98.12 201 ALA B O 1
ATOM 3162 N N . ASP B 1 202 ? 18.344 18.359 11.695 1 97.88 202 ASP B N 1
ATOM 3163 C CA . ASP B 1 202 ? 19.281 18.266 12.812 1 97.88 202 ASP B CA 1
ATOM 3164 C C . ASP B 1 202 ? 18.531 18.234 14.148 1 97.88 202 ASP B C 1
ATOM 3166 O O . ASP B 1 202 ? 18.906 17.5 15.062 1 97.88 202 ASP B O 1
ATOM 3170 N N . ASP B 1 203 ? 17.531 19.016 14.219 1 98.56 203 ASP B N 1
ATOM 3171 C CA . ASP B 1 203 ? 16.625 19.062 15.367 1 98.56 203 ASP B CA 1
ATOM 3172 C C . ASP B 1 203 ? 15.172 18.953 14.93 1 98.56 203 ASP B C 1
ATOM 3174 O O . ASP B 1 203 ? 14.516 19.969 14.672 1 98.56 203 ASP B O 1
ATOM 3178 N N . PRO B 1 204 ? 14.648 17.766 14.977 1 98.62 204 PRO B N 1
ATOM 3179 C CA . PRO B 1 204 ? 13.289 17.531 14.492 1 98.62 204 PRO B CA 1
ATOM 3180 C C . PRO B 1 204 ? 12.234 18.312 15.273 1 98.62 204 PRO B C 1
ATOM 3182 O O . PRO B 1 204 ? 11.25 18.781 14.703 1 98.62 204 PRO B O 1
ATOM 3185 N N . VAL B 1 205 ? 12.469 18.453 16.562 1 98.69 205 VAL B N 1
ATOM 3186 C CA . VAL B 1 205 ? 11.516 19.172 17.406 1 98.69 205 VAL B CA 1
ATOM 3187 C C . VAL B 1 205 ? 11.469 20.641 17 1 98.69 205 VAL B C 1
ATOM 3189 O O . VAL B 1 205 ? 10.391 21.219 16.828 1 98.69 205 VAL B O 1
ATOM 3192 N N . GLU B 1 206 ? 12.617 21.234 16.844 1 98.69 206 GLU B N 1
ATOM 3193 C CA . GLU B 1 206 ? 12.68 22.625 16.422 1 98.69 206 GLU B CA 1
ATOM 3194 C C . GLU B 1 206 ? 12.078 22.812 15.031 1 98.69 206 GLU B C 1
ATOM 3196 O O . GLU B 1 206 ? 11.414 23.828 14.766 1 98.69 206 GLU B O 1
ATOM 3201 N N . SER B 1 207 ? 12.328 21.891 14.18 1 98.81 207 SER B N 1
ATOM 3202 C CA . SER B 1 207 ? 11.758 21.969 12.844 1 98.81 207 SER B CA 1
ATOM 3203 C C . SER B 1 207 ? 10.234 21.922 12.883 1 98.81 207 SER B C 1
ATOM 3205 O O . SER B 1 207 ? 9.57 22.719 12.227 1 98.81 207 SER B O 1
ATOM 3207 N N . ALA B 1 208 ? 9.711 21.031 13.641 1 98.75 208 ALA B N 1
ATOM 3208 C CA . ALA B 1 208 ? 8.258 20.922 13.781 1 98.75 208 ALA B CA 1
ATOM 3209 C C . ALA B 1 208 ? 7.668 22.203 14.375 1 98.75 208 ALA B C 1
ATOM 3211 O O . ALA B 1 208 ? 6.621 22.672 13.93 1 98.75 208 ALA B O 1
ATOM 3212 N N . LYS B 1 209 ? 8.367 22.734 15.367 1 98.44 209 LYS B N 1
ATOM 3213 C CA . LYS B 1 209 ? 7.926 23.969 16 1 98.44 209 LYS B CA 1
ATOM 3214 C C . LYS B 1 209 ? 7.859 25.109 14.984 1 98.44 209 LYS B C 1
ATOM 3216 O O . LYS B 1 209 ? 6.891 25.875 14.969 1 98.44 209 LYS B O 1
ATOM 3221 N N . ARG B 1 210 ? 8.844 25.188 14.164 1 98.56 210 ARG B N 1
ATOM 3222 C CA . ARG B 1 210 ? 8.891 26.234 13.148 1 98.56 210 ARG B CA 1
ATOM 3223 C C . ARG B 1 210 ? 7.746 26.078 12.156 1 98.56 210 ARG B C 1
ATOM 3225 O O . ARG B 1 210 ? 7.125 27.078 11.766 1 98.56 210 ARG B O 1
ATOM 3232 N N . PHE B 1 211 ? 7.477 24.875 11.719 1 98.69 211 PHE B N 1
ATOM 3233 C CA . PHE B 1 211 ? 6.352 24.641 10.82 1 98.69 211 PHE B CA 1
ATOM 3234 C C . PHE B 1 211 ? 5.039 25.031 11.492 1 98.69 211 PHE B C 1
ATOM 3236 O O . PHE B 1 211 ? 4.16 25.625 10.852 1 98.69 211 PHE B O 1
ATOM 3243 N N . MET B 1 212 ? 4.918 24.688 12.797 1 97.88 212 MET B N 1
ATOM 3244 C CA . MET B 1 212 ? 3.711 25.031 13.539 1 97.88 212 MET B CA 1
ATOM 3245 C C . MET B 1 212 ? 3.516 26.547 13.578 1 97.88 212 MET B C 1
ATOM 3247 O O . MET B 1 212 ? 2.41 27.047 13.352 1 97.88 212 MET B O 1
ATOM 3251 N N . GLU B 1 213 ? 4.559 27.234 13.812 1 97.56 213 GLU B N 1
ATOM 3252 C CA . GLU B 1 213 ? 4.504 28.703 13.844 1 97.56 213 GLU B CA 1
ATOM 3253 C C . GLU B 1 213 ? 4.102 29.266 12.484 1 97.56 213 GLU B C 1
ATOM 3255 O O . GLU B 1 213 ? 3.307 30.203 12.406 1 97.56 213 GLU B O 1
ATOM 3260 N N . GLU B 1 214 ? 4.633 28.688 11.438 1 97.62 214 GLU B N 1
ATOM 3261 C CA . GLU B 1 214 ? 4.328 29.125 10.086 1 97.62 214 GLU B CA 1
ATOM 3262 C C . GLU B 1 214 ? 2.842 28.969 9.773 1 97.62 214 GLU B C 1
ATOM 3264 O O . GLU B 1 214 ? 2.215 29.891 9.234 1 97.62 214 GLU B O 1
ATOM 3269 N N . ILE B 1 215 ? 2.271 27.812 10.18 1 97.19 215 ILE B N 1
ATOM 3270 C CA . ILE B 1 215 ? 0.923 27.531 9.703 1 97.19 215 ILE B CA 1
ATOM 3271 C C . ILE B 1 215 ? -0.098 28.25 10.578 1 97.19 215 ILE B C 1
ATOM 32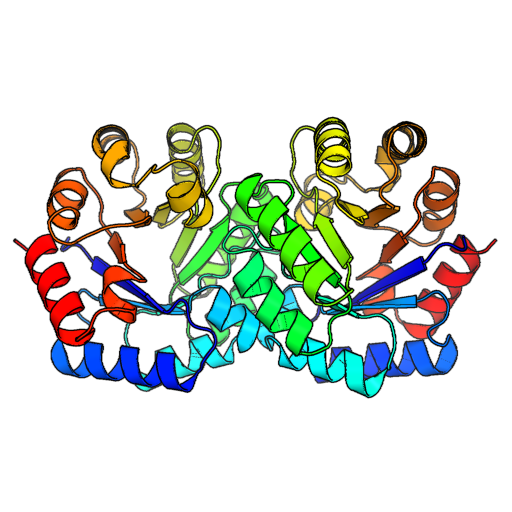73 O O . ILE B 1 215 ? -1.246 28.438 10.172 1 97.19 215 ILE B O 1
ATOM 3277 N N . LEU B 1 216 ? 0.319 28.703 11.766 1 95.75 216 LEU B N 1
ATOM 3278 C CA . LEU B 1 216 ? -0.605 29.375 12.672 1 95.75 216 LEU B CA 1
ATOM 3279 C C . LEU B 1 216 ? -0.481 30.891 12.547 1 95.75 216 LEU B C 1
ATOM 3281 O O . LEU B 1 216 ? -1.297 31.625 13.094 1 95.75 216 LEU B O 1
ATOM 3285 N N . SER B 1 217 ? 0.496 31.375 11.867 1 91.19 217 SER B N 1
ATOM 3286 C CA . SER B 1 217 ? 0.709 32.812 11.711 1 91.19 217 SER B CA 1
ATOM 3287 C C . SER B 1 217 ? -0.237 33.406 10.672 1 91.19 217 SER B C 1
ATOM 3289 O O . SER B 1 217 ? -0.718 32.688 9.789 1 91.19 217 SER B O 1
#

Foldseek 3Di:
DFFAEEEEAQDQDLVLLLVLLLLQCVP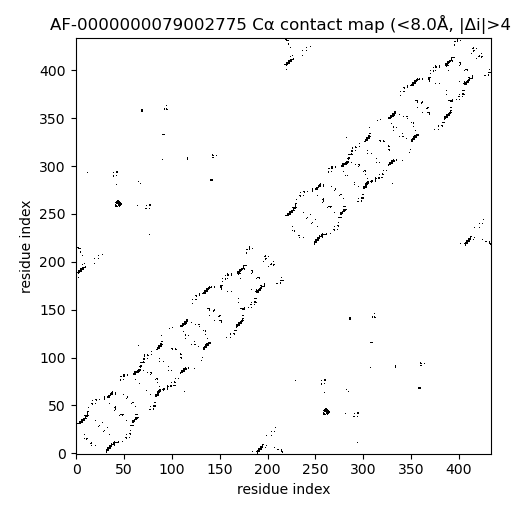PNQPRYEYEDHCNNCVNPNLVSLLSSCVRRVHAYEYANQAQDPLLVSLCRNVVSPHQEYEYELNHDVVNLLNNCVNNVVSPGAYEYEDEPPPCLLVSLLVSLVSPHQEYEAEHDPVCCVPPVDFQLVCLQSLLVSQVRGDHAYEYYGPDEQPSLLSSVVSRHRYYYDYCQQSVDPHNNVSSVSSSVSSRD/DFFAEEEEAQDQDLVLLLVLLLLQCVPPNQPRYEYEDHCNNCVNPNLVSLLSSCVRRVHAYEYANQAQDPLLVSLCRNVVSPHQEYEYELNHDVVNLLNNCVNNVVSPGAYEYEDEPPPCLLVSLLVSLVSPHQEYEAEHDPVCCVPPVDFQLVCLQSLLVSQVRGDHAYEYYGPDEQPSLLSSVVSRHRYYYDYCNQSVDPHNNVSSVSSSVSSRD

Nearest PDB structures (foldseek):
  3ajx-assembly1_B  TM=9.524E-01  e=2.028E-20  Mycobacterium gastri
  3f4w-assembly1_B  TM=9.266E-01  e=4.282E-18  Salmonella enterica subsp. enterica serovar Typhimurium
  1xby-assembly1_A  TM=9.009E-01  e=4.776E-17  Escherichia coli
  1so5-assembly1_B  TM=9.232E-01  e=1.742E-16  Escherichia coli
  4nu7-assembly1_C  TM=7.816E-01  e=8.593E-10  Toxoplasma gondii

pLDDT: mean 97.26, std 3.44, range [68.0, 99.0]

Secondary structure (DSSP, 8-state):
---EEEEEE--S-HHHHHHHHHHHHHHH-STTEEEEE-HHHHHHHTHHHHHHHHHHH-SEEEEEEEE-S-HHHHHHHHHTTT-SEEEEETTS-HHHHHHHHHHHHHTT-EEEEE-TT-S-HHHHHHHHHHHT-SEEEEE--HHHHHHH---GGGGHHHHHHHHTT-SSEEEEESS--TTTHHHHHHHT-SEEEESHHHHTSSSHHHHHHHHHHHHH-/---EEEEEE--S-HHHHHHHHHHHHHHH-STTEEEEE-HHHHHHHTHHHHHHHHHHH-SEEEEEEEE-S-HHHHHHHHHTTT-SEEEEETTS-HHHHHHHHHHHHHTT-EEEEE-TT-S-HHHHHHHHHHHT-SEEEEE--HHHHHHH---GGGGHHHHHHHHTT-SSEEEEESS--TTTHHHHHHHT-SEEEESHHHHTSSSHHHHHHHHHHHHH-

Solvent-accessible surface area (backbone atoms only — not comparable to full-atom values): 21233 Å² total; per-residue (Å²): 132,82,48,29,41,30,42,35,40,71,39,68,45,69,64,57,49,48,52,52,50,40,54,36,35,73,72,68,46,48,84,49,34,32,42,26,35,14,47,42,19,26,50,37,37,5,23,53,42,37,30,50,52,26,74,68,59,68,36,50,24,34,34,41,63,53,34,58,54,51,27,38,64,52,44,49,50,39,45,75,32,50,28,42,25,39,28,30,34,58,71,30,51,68,62,22,51,51,43,26,42,53,45,24,48,74,71,73,36,38,33,32,34,34,28,54,73,46,93,52,47,68,64,49,46,51,52,38,37,74,74,61,44,49,25,39,27,50,35,39,45,67,41,49,28,71,74,68,66,49,41,41,79,78,46,42,69,58,42,37,54,46,50,78,68,45,82,39,43,34,30,39,29,22,84,59,48,93,85,48,51,33,61,41,39,75,31,44,36,40,29,45,40,38,34,62,66,24,76,65,37,97,48,37,50,62,38,46,50,51,51,51,52,41,49,71,100,132,81,47,29,41,29,43,34,41,72,41,68,46,69,64,57,46,48,51,53,52,42,53,35,35,74,73,68,46,49,85,50,34,32,42,27,34,14,47,41,20,26,48,37,37,5,24,53,42,37,30,51,50,26,73,68,58,68,35,51,25,34,34,42,63,52,33,58,54,51,26,38,63,51,44,48,50,38,46,75,32,51,29,43,24,39,30,30,33,58,70,29,51,68,63,23,53,51,42,25,43,52,45,24,48,75,71,71,37,37,33,33,34,35,28,54,73,47,94,51,47,70,64,50,47,50,53,39,35,76,73,59,44,49,26,38,26,50,36,37,45,67,41,49,28,70,76,71,65,51,41,41,79,79,44,42,68,59,42,37,55,45,51,77,68,45,84,38,43,34,29,40,29,22,82,59,47,92,86,48,52,33,62,41,39,74,32,45,35,41,29,45,40,38,34,60,64,23,78,66,36,97,48,37,49,61,39,46,50,52,51,50,50,41,49,71,101